Protein AF-A0A2G9MGC0-F1 (afdb_monomer)

pLDDT: mean 84.93, std 15.87, range [36.16, 98.69]

Nearest PDB structures (foldseek):
  7sqc-assembly1_O0  TM=3.171E-01  e=1.045E-10  Chlamydomonas reinhardtii
  7sqc-assembly1_2A  TM=3.483E-01  e=1.293E-09  Chlamydomonas reinhardtii
  7sqc-assembly1_T0  TM=2.876E-01  e=2.533E-10  Chlamydomonas reinhardtii
  4lnv-assembly3_C  TM=2.754E-01  e=5.270E-07  Anopheles gambiae
  1p5u-assembly1_A  TM=3.323E-01  e=8.577E-01  Yersinia pestis

Structure (mmCIF, N/CA/C/O backbone):
data_AF-A0A2G9MGC0-F1
#
_entry.id   AF-A0A2G9MGC0-F1
#
loop_
_atom_site.group_PDB
_atom_site.id
_atom_site.type_symbol
_atom_site.label_atom_id
_atom_site.label_alt_id
_atom_site.label_comp_id
_atom_site.label_asym_id
_atom_site.label_entity_id
_atom_site.label_seq_id
_atom_site.pdbx_PDB_ins_code
_atom_site.Cartn_x
_atom_site.Cartn_y
_atom_site.Cartn_z
_atom_site.occupancy
_atom_site.B_iso_or_equiv
_atom_site.auth_seq_id
_atom_site.auth_comp_id
_atom_site.auth_asym_id
_atom_site.auth_atom_id
_atom_site.pdbx_PDB_model_num
ATOM 1 N N . MET A 1 1 ? 81.605 19.747 -37.633 1.00 54.44 1 MET A N 1
ATOM 2 C CA . MET A 1 1 ? 81.248 18.405 -37.106 1.00 54.44 1 MET A CA 1
ATOM 3 C C . MET A 1 1 ? 80.069 18.381 -36.117 1.00 54.44 1 MET A C 1
ATOM 5 O O . MET A 1 1 ? 79.617 17.292 -35.805 1.00 54.44 1 MET A O 1
ATOM 9 N N . LYS A 1 2 ? 79.489 19.516 -35.678 1.00 50.34 2 LYS A N 1
ATOM 10 C CA . LYS A 1 2 ? 78.374 19.529 -34.702 1.00 50.34 2 LYS A CA 1
ATOM 11 C C . LYS A 1 2 ? 76.959 19.303 -35.276 1.00 50.34 2 LYS A C 1
ATOM 13 O O . LYS A 1 2 ? 76.068 18.940 -34.523 1.00 50.34 2 LYS A O 1
ATOM 18 N N . ASN A 1 3 ? 76.762 19.404 -36.595 1.00 52.19 3 ASN A N 1
ATOM 19 C CA . ASN A 1 3 ? 75.415 19.339 -37.196 1.00 52.19 3 ASN A CA 1
ATOM 20 C C . ASN A 1 3 ? 75.042 17.965 -37.784 1.00 52.19 3 ASN A C 1
ATOM 22 O O . ASN A 1 3 ? 73.917 17.786 -38.230 1.00 52.19 3 ASN A O 1
ATOM 26 N N . LYS A 1 4 ? 75.957 16.983 -37.782 1.00 50.12 4 LYS A N 1
ATOM 27 C CA . LYS A 1 4 ? 75.658 15.611 -38.243 1.00 50.12 4 LYS A CA 1
ATOM 28 C C . LYS A 1 4 ? 75.258 14.658 -37.108 1.00 50.12 4 LYS A C 1
ATOM 30 O O . LYS A 1 4 ? 74.630 13.645 -37.377 1.00 50.12 4 LYS A O 1
ATOM 35 N N . LEU A 1 5 ? 75.560 15.004 -35.852 1.00 48.44 5 LEU A N 1
ATOM 36 C CA . LEU A 1 5 ? 75.207 14.186 -34.684 1.00 48.44 5 LEU A CA 1
ATOM 37 C C . LEU A 1 5 ? 73.739 14.387 -34.252 1.00 48.44 5 LEU A C 1
ATOM 39 O O . LEU A 1 5 ? 73.090 13.440 -33.826 1.00 48.44 5 LEU A O 1
ATOM 43 N N . PHE A 1 6 ? 73.184 15.589 -34.455 1.00 50.19 6 PHE A N 1
ATOM 44 C CA . PHE A 1 6 ? 71.774 15.889 -34.162 1.00 50.19 6 PHE A CA 1
ATOM 45 C C . PHE A 1 6 ? 70.787 15.270 -35.165 1.00 50.19 6 PHE A C 1
ATOM 47 O O . PHE A 1 6 ? 69.673 14.925 -34.788 1.00 50.19 6 PHE A O 1
ATOM 54 N N . ALA A 1 7 ? 71.201 15.061 -36.418 1.00 52.09 7 ALA A N 1
ATOM 55 C CA . ALA A 1 7 ? 70.358 14.410 -37.423 1.00 52.09 7 ALA A CA 1
ATOM 56 C C . ALA A 1 7 ? 70.232 12.889 -37.201 1.00 52.09 7 ALA A C 1
ATOM 58 O O . ALA A 1 7 ? 69.213 12.301 -37.545 1.00 52.09 7 ALA A O 1
ATOM 59 N N . ILE A 1 8 ? 71.242 12.255 -36.591 1.00 52.88 8 ILE A N 1
ATOM 60 C CA . ILE A 1 8 ? 71.244 10.807 -36.328 1.00 52.88 8 ILE A CA 1
ATOM 61 C C . ILE A 1 8 ? 70.489 10.474 -35.030 1.00 52.88 8 ILE A C 1
ATOM 63 O O . ILE A 1 8 ? 69.848 9.433 -34.971 1.00 52.88 8 ILE A O 1
ATOM 67 N N . LEU A 1 9 ? 70.475 11.375 -34.034 1.00 48.66 9 LEU A N 1
ATOM 68 C CA . LEU A 1 9 ? 69.675 11.208 -32.808 1.00 48.66 9 LEU A CA 1
ATOM 69 C C . LEU A 1 9 ? 68.172 11.482 -33.018 1.00 48.66 9 LEU A C 1
ATOM 71 O O . LEU A 1 9 ? 67.338 10.899 -32.333 1.00 48.66 9 LEU A O 1
ATOM 75 N N . GLY A 1 10 ? 67.819 12.352 -33.972 1.00 48.16 10 GLY A N 1
ATOM 76 C CA . GLY A 1 10 ? 66.421 12.620 -34.332 1.00 48.16 10 GLY A CA 1
ATOM 77 C C . GLY A 1 10 ? 65.769 11.491 -35.137 1.00 48.16 10 GLY A C 1
ATOM 78 O O . GLY A 1 10 ? 64.568 11.271 -35.018 1.00 48.16 10 GLY A O 1
ATOM 79 N N . LEU A 1 11 ? 66.552 10.734 -35.915 1.00 45.50 11 LEU A N 1
ATOM 80 C CA . LEU A 1 11 ? 66.036 9.632 -36.734 1.00 45.50 11 LEU A CA 1
ATOM 81 C C . LEU A 1 11 ? 65.808 8.344 -35.919 1.00 45.50 11 LEU A C 1
ATOM 83 O O . LEU A 1 11 ? 64.891 7.586 -36.220 1.00 45.50 11 LEU A O 1
ATOM 87 N N . THR A 1 12 ? 66.575 8.115 -34.847 1.00 47.97 12 THR A N 1
ATOM 88 C CA . THR A 1 12 ? 66.357 6.985 -33.924 1.00 47.97 12 THR A CA 1
ATOM 89 C C . THR A 1 12 ? 65.190 7.201 -32.961 1.00 47.97 12 THR A C 1
ATOM 91 O O . THR A 1 12 ? 64.583 6.221 -32.542 1.00 47.97 12 THR A O 1
ATOM 94 N N . PHE A 1 13 ? 64.813 8.448 -32.658 1.00 44.12 13 PHE A N 1
ATOM 95 C CA . PHE A 1 13 ? 63.647 8.734 -31.807 1.00 44.12 13 PHE A CA 1
ATOM 96 C C . PHE A 1 13 ? 62.308 8.632 -32.561 1.00 44.12 13 PHE A C 1
ATOM 98 O O . PHE A 1 13 ? 61.287 8.326 -31.956 1.00 44.12 13 PHE A O 1
ATOM 105 N N . VAL A 1 14 ? 62.313 8.813 -33.887 1.00 45.47 14 VAL A N 1
ATOM 106 C CA . VAL A 1 14 ? 61.124 8.633 -34.746 1.00 45.47 14 VAL A CA 1
ATOM 107 C C . VAL A 1 14 ? 60.911 7.162 -35.138 1.00 45.47 14 VAL A C 1
ATOM 109 O O . VAL A 1 14 ? 59.789 6.761 -35.428 1.00 45.47 14 VAL A O 1
ATOM 112 N N . LEU A 1 15 ? 61.952 6.318 -35.085 1.00 40.62 15 LEU A N 1
ATOM 113 C CA . LEU A 1 15 ? 61.814 4.872 -35.319 1.00 40.62 15 LEU A CA 1
ATOM 114 C C . LEU A 1 15 ? 61.327 4.087 -34.084 1.00 40.62 15 LEU A C 1
ATOM 116 O O . LEU A 1 15 ? 60.882 2.952 -34.232 1.00 40.62 15 LEU A O 1
ATOM 120 N N . LEU A 1 16 ? 61.393 4.674 -32.881 1.00 42.56 16 LEU A N 1
ATOM 121 C CA . LEU A 1 16 ? 60.965 4.038 -31.624 1.00 42.56 16 LEU A CA 1
ATOM 122 C C . LEU A 1 16 ? 59.552 4.444 -31.163 1.00 42.56 16 LEU A C 1
ATOM 124 O O . LEU A 1 16 ? 59.083 3.951 -30.142 1.00 42.56 16 LEU A O 1
ATOM 128 N N . SER A 1 17 ? 58.863 5.312 -31.910 1.00 41.78 17 SER A N 1
ATOM 129 C CA . SER A 1 17 ? 57.464 5.694 -31.663 1.00 41.78 17 SER A CA 1
ATOM 130 C C . SER A 1 17 ? 56.450 4.886 -32.480 1.00 41.78 17 SER A C 1
ATOM 132 O O . SER A 1 17 ? 55.261 5.194 -32.461 1.00 41.78 17 SER A O 1
ATOM 134 N N . LEU A 1 18 ? 56.884 3.797 -33.125 1.00 38.00 18 LEU A N 1
ATOM 135 C CA . LEU A 1 18 ? 56.009 2.680 -33.494 1.00 38.00 18 LEU A CA 1
ATOM 136 C C . LEU A 1 18 ? 55.692 1.867 -32.231 1.00 38.00 18 LEU A C 1
ATOM 138 O O . LEU A 1 18 ? 56.038 0.693 -32.117 1.00 38.00 18 LEU A O 1
ATOM 142 N N . VAL A 1 19 ? 55.059 2.508 -31.247 1.00 44.31 19 VAL A N 1
ATOM 143 C CA . VAL A 1 19 ? 54.344 1.774 -30.207 1.00 44.31 19 VAL A CA 1
ATOM 144 C C . VAL A 1 19 ? 53.195 1.112 -30.945 1.00 44.31 19 VAL A C 1
ATOM 146 O O . VAL A 1 19 ? 52.251 1.774 -31.368 1.00 44.31 19 VAL A O 1
ATOM 149 N N . SER A 1 20 ? 53.344 -0.183 -31.200 1.00 36.16 20 SER A N 1
ATOM 150 C CA . SER A 1 20 ? 52.295 -1.053 -31.704 1.00 36.16 20 SER A CA 1
ATOM 151 C C . SER A 1 20 ? 51.012 -0.758 -30.934 1.00 36.16 20 SER A C 1
ATOM 153 O O . SER A 1 20 ? 50.913 -1.082 -29.750 1.00 36.16 20 SER A O 1
ATOM 155 N N . MET A 1 21 ? 50.056 -0.106 -31.601 1.00 37.97 21 MET A N 1
ATOM 156 C CA . MET A 1 21 ? 48.670 -0.064 -31.163 1.00 37.97 21 MET A CA 1
ATOM 157 C C . MET A 1 21 ? 48.200 -1.514 -31.140 1.00 37.97 21 MET A C 1
ATOM 159 O O . MET A 1 21 ? 47.824 -2.077 -32.166 1.00 37.97 21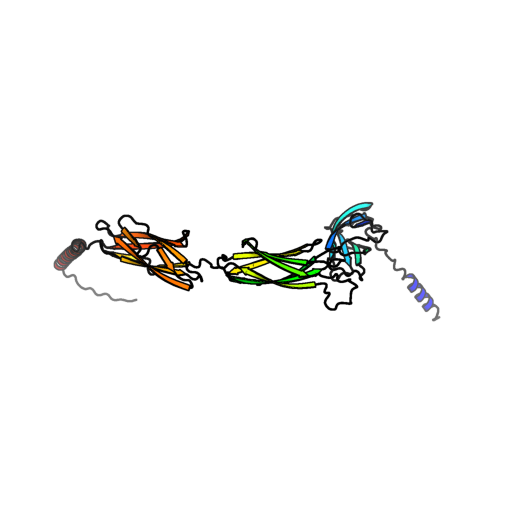 MET A O 1
ATOM 163 N N . VAL A 1 22 ? 48.302 -2.154 -29.979 1.00 38.09 22 VAL A N 1
ATOM 164 C CA . VAL A 1 22 ? 47.599 -3.404 -29.730 1.00 38.09 22 VAL A CA 1
ATOM 165 C C . VAL A 1 22 ? 46.129 -3.018 -29.760 1.00 38.09 22 VAL A C 1
ATOM 167 O O . VAL A 1 22 ? 45.626 -2.397 -28.829 1.00 38.09 22 VAL A O 1
ATOM 170 N N . SER A 1 23 ? 45.468 -3.294 -30.883 1.00 50.97 23 SER A N 1
ATOM 171 C CA . SER A 1 23 ? 44.012 -3.258 -30.940 1.00 50.97 23 SER A CA 1
ATOM 172 C C . SER A 1 23 ? 43.547 -4.317 -29.950 1.00 50.97 23 SER A C 1
ATOM 174 O O . SER A 1 23 ? 43.839 -5.500 -30.138 1.00 50.97 23 SER A O 1
ATOM 176 N N . ALA A 1 24 ? 42.945 -3.897 -28.839 1.00 55.88 24 ALA A N 1
ATOM 177 C CA . ALA A 1 24 ? 42.329 -4.839 -27.924 1.00 55.88 24 ALA A CA 1
ATOM 178 C C . ALA A 1 24 ? 41.230 -5.567 -28.708 1.00 55.88 24 ALA A C 1
ATOM 180 O O . ALA A 1 24 ? 40.354 -4.923 -29.278 1.00 55.88 24 ALA A O 1
ATOM 181 N N . SER A 1 25 ? 41.333 -6.893 -28.805 1.00 64.69 25 SER A N 1
ATOM 182 C CA . SER A 1 25 ? 40.273 -7.710 -29.397 1.00 64.69 25 SER A CA 1
ATOM 183 C C . SER A 1 25 ? 39.015 -7.553 -28.549 1.00 64.69 25 SER A C 1
ATOM 185 O O . SER A 1 25 ? 39.078 -7.751 -27.334 1.00 64.69 25 SER A O 1
ATOM 187 N N . GLU A 1 26 ? 37.902 -7.182 -29.175 1.00 80.25 26 GLU A N 1
ATOM 188 C CA . GLU A 1 26 ? 36.588 -7.131 -28.533 1.00 80.25 26 GLU A CA 1
ATOM 189 C C . GLU A 1 26 ? 36.035 -8.552 -28.345 1.00 80.25 26 GLU A C 1
ATOM 191 O O . GLU A 1 26 ? 36.388 -9.463 -29.096 1.00 80.2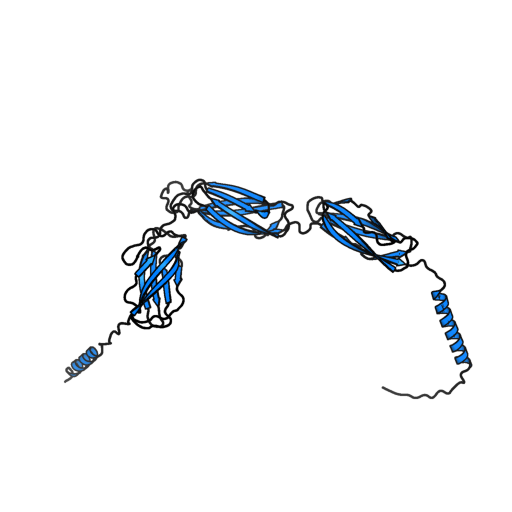5 26 GLU A O 1
ATOM 196 N N . LEU A 1 27 ? 35.151 -8.740 -27.355 1.00 87.94 27 LEU A N 1
ATOM 197 C CA . LEU A 1 27 ? 34.505 -10.033 -27.049 1.00 87.94 27 LEU A CA 1
ATOM 198 C C . LEU A 1 27 ? 33.583 -10.535 -28.174 1.00 87.94 27 LEU A C 1
ATOM 200 O O . LEU A 1 27 ? 33.263 -11.721 -28.256 1.00 87.94 27 LEU A O 1
ATOM 204 N N . THR A 1 28 ? 33.096 -9.608 -28.993 1.00 89.62 28 THR A N 1
ATOM 205 C CA . THR A 1 28 ? 32.230 -9.832 -30.149 1.00 89.62 28 THR A CA 1
ATOM 206 C C . THR A 1 28 ? 32.381 -8.647 -31.099 1.00 89.62 28 THR A C 1
ATOM 208 O O . THR A 1 28 ? 32.663 -7.545 -30.643 1.00 89.62 28 THR A O 1
ATOM 211 N N . ASN A 1 29 ? 32.159 -8.863 -32.397 1.00 85.88 29 ASN A N 1
ATOM 212 C CA . ASN A 1 29 ? 32.166 -7.799 -33.413 1.00 85.88 29 ASN A CA 1
ATOM 213 C C . ASN A 1 29 ? 30.753 -7.351 -33.822 1.00 85.88 29 ASN A C 1
ATOM 215 O O . ASN A 1 29 ? 30.593 -6.380 -34.558 1.00 85.88 29 ASN A O 1
ATOM 219 N N . SER A 1 30 ? 29.723 -8.097 -33.417 1.00 86.25 30 SER A N 1
ATOM 220 C CA . SER A 1 30 ? 28.334 -7.813 -33.769 1.00 86.25 30 SER A CA 1
ATOM 221 C C . SER A 1 30 ? 27.391 -8.299 -32.680 1.00 86.25 30 SER A C 1
ATOM 223 O O . SER A 1 30 ? 27.582 -9.378 -32.106 1.00 86.25 30 SER A O 1
ATOM 225 N N . VAL A 1 31 ? 26.346 -7.521 -32.428 1.00 92.56 31 VAL A N 1
ATOM 226 C CA . VAL A 1 31 ? 25.271 -7.888 -31.515 1.00 92.56 31 VAL A CA 1
ATOM 227 C C . VAL A 1 31 ? 23.937 -7.576 -32.167 1.00 92.56 31 VAL A C 1
ATOM 229 O O . VAL A 1 31 ? 23.730 -6.456 -32.625 1.00 92.56 31 VAL A O 1
ATOM 232 N N . ASP A 1 32 ? 23.031 -8.547 -32.133 1.00 92.62 32 ASP A N 1
ATOM 233 C CA . ASP A 1 32 ? 21.624 -8.335 -32.435 1.00 92.62 32 ASP A CA 1
ATOM 234 C C . ASP A 1 32 ? 20.885 -8.081 -31.121 1.00 92.62 32 ASP A C 1
ATOM 236 O O . ASP A 1 32 ? 20.942 -8.880 -30.175 1.00 92.62 32 ASP A O 1
ATOM 240 N N . LEU A 1 33 ? 20.197 -6.947 -31.046 1.00 92.94 33 LEU A N 1
ATOM 241 C CA . LEU A 1 33 ? 19.463 -6.524 -29.865 1.00 92.94 33 LEU A CA 1
ATOM 242 C C . LEU A 1 33 ? 17.997 -6.321 -30.222 1.00 92.94 33 LEU A C 1
ATOM 244 O O . LEU A 1 33 ? 17.660 -5.500 -31.072 1.00 92.94 33 LEU A O 1
ATOM 248 N N . THR A 1 34 ? 17.122 -7.044 -29.527 1.00 93.12 34 THR A N 1
ATOM 249 C CA . THR A 1 34 ? 15.674 -6.875 -29.667 1.00 93.12 34 THR A CA 1
ATOM 250 C C . THR A 1 34 ? 15.051 -6.434 -28.350 1.00 93.12 34 THR A C 1
ATOM 252 O O . THR A 1 34 ? 15.387 -6.967 -27.290 1.00 93.12 34 THR A O 1
ATOM 255 N N . VAL A 1 35 ? 14.128 -5.476 -28.416 1.00 92.31 35 VAL A N 1
ATOM 256 C CA . VAL A 1 35 ? 13.343 -4.987 -27.272 1.00 92.31 35 VAL A CA 1
ATOM 257 C C . VAL A 1 35 ? 11.876 -5.195 -27.603 1.00 92.31 35 VAL A C 1
ATOM 259 O O . VAL A 1 35 ? 11.418 -4.766 -28.660 1.00 92.31 35 VAL A O 1
ATOM 262 N N . SER A 1 36 ? 11.159 -5.934 -26.757 1.00 89.94 36 SER A N 1
ATOM 263 C CA . SER A 1 36 ? 9.767 -6.336 -27.026 1.00 89.94 36 SER A CA 1
ATOM 264 C C . SER A 1 36 ? 9.583 -7.011 -28.399 1.00 89.94 36 SER A C 1
ATOM 266 O O . SER A 1 36 ? 8.541 -6.900 -29.033 1.00 89.94 36 SER A O 1
ATOM 268 N N . GLY A 1 37 ? 10.615 -7.724 -28.873 1.00 86.50 37 GLY A N 1
ATOM 269 C CA . GLY A 1 37 ? 10.611 -8.424 -30.163 1.00 86.50 37 GLY A CA 1
ATOM 270 C C . GLY A 1 37 ? 10.928 -7.558 -31.389 1.00 86.50 37 GLY A C 1
ATOM 271 O O . GLY A 1 37 ? 10.992 -8.099 -32.490 1.00 86.50 37 GLY A O 1
ATOM 272 N N . VAL A 1 38 ? 11.167 -6.254 -31.219 1.00 87.56 38 VAL A N 1
ATOM 273 C CA . VAL A 1 38 ? 11.588 -5.341 -32.295 1.00 87.56 38 VAL A CA 1
ATOM 274 C C . VAL A 1 38 ? 13.109 -5.248 -32.322 1.00 87.56 38 VAL A C 1
ATOM 276 O O . VAL A 1 38 ? 13.718 -5.022 -31.280 1.00 87.56 38 VAL A O 1
ATOM 279 N N . ASP A 1 39 ? 13.718 -5.417 -33.495 1.00 86.81 39 ASP A N 1
ATOM 280 C CA . ASP A 1 39 ? 15.163 -5.260 -33.696 1.00 86.81 39 ASP A CA 1
ATOM 281 C C . ASP A 1 39 ? 15.563 -3.781 -33.719 1.00 86.81 39 ASP A C 1
ATOM 283 O O . ASP A 1 39 ? 15.090 -2.994 -34.545 1.00 86.81 39 ASP A O 1
ATOM 287 N N . ILE A 1 40 ? 16.438 -3.412 -32.787 1.00 85.50 40 ILE A N 1
ATOM 288 C CA . ILE A 1 40 ? 16.811 -2.023 -32.513 1.00 85.50 40 ILE A CA 1
ATOM 289 C C . ILE A 1 40 ? 18.178 -1.663 -33.104 1.00 85.50 40 ILE A C 1
ATOM 291 O O . ILE A 1 40 ? 18.633 -0.528 -32.976 1.00 85.50 40 ILE A O 1
ATOM 295 N N . THR A 1 41 ? 18.841 -2.614 -33.767 1.00 78.62 41 THR A N 1
ATOM 296 C CA . THR A 1 41 ? 20.179 -2.419 -34.343 1.00 78.62 41 THR A CA 1
ATOM 297 C C . THR A 1 41 ? 20.190 -1.465 -35.529 1.00 78.62 41 THR A C 1
ATOM 299 O O . THR A 1 41 ? 21.148 -0.717 -35.717 1.00 78.62 41 THR A O 1
ATOM 302 N N . THR A 1 42 ? 19.108 -1.448 -36.306 1.00 69.94 42 THR A N 1
ATOM 303 C CA . THR A 1 42 ? 18.983 -0.631 -37.520 1.00 69.94 42 THR A CA 1
ATOM 304 C C . THR A 1 42 ? 17.845 0.382 -37.456 1.00 69.94 42 THR A C 1
ATOM 306 O O . THR A 1 42 ? 17.649 1.138 -38.408 1.00 69.94 42 THR A O 1
ATOM 309 N N . THR A 1 43 ? 17.056 0.388 -36.378 1.00 67.62 43 THR A N 1
ATOM 310 C CA . THR A 1 43 ? 15.855 1.222 -36.266 1.00 67.62 43 THR A CA 1
ATOM 311 C C . THR A 1 43 ? 15.730 1.861 -34.889 1.00 67.62 43 THR A C 1
ATOM 313 O O . THR A 1 43 ? 16.091 1.274 -33.873 1.00 67.62 43 THR A O 1
ATOM 316 N N . THR A 1 44 ? 15.193 3.081 -34.843 1.00 70.50 44 THR A N 1
ATOM 317 C CA . THR A 1 44 ? 14.743 3.676 -33.583 1.00 70.50 44 THR A CA 1
ATOM 318 C C . THR A 1 44 ? 13.438 3.008 -33.175 1.00 70.50 44 THR A C 1
ATOM 320 O O . THR A 1 44 ? 12.424 3.174 -33.857 1.00 70.50 44 THR A O 1
ATOM 323 N N . VAL A 1 45 ? 13.437 2.293 -32.050 1.00 66.12 45 VAL A N 1
ATOM 324 C CA . VAL A 1 45 ? 12.187 1.772 -31.488 1.00 66.12 45 VAL A CA 1
ATOM 325 C C . VAL A 1 45 ? 11.330 2.933 -31.020 1.00 66.12 45 VAL A C 1
ATOM 327 O O . VAL A 1 45 ? 11.784 3.798 -30.272 1.00 66.12 45 VAL A O 1
ATOM 330 N N . SER A 1 46 ? 10.086 2.928 -31.484 1.00 64.56 46 SER A N 1
ATOM 331 C CA . SER A 1 46 ? 9.015 3.807 -31.030 1.00 64.56 46 SER A CA 1
ATOM 332 C C . SER A 1 46 ? 7.896 2.925 -30.483 1.00 64.56 46 SER A C 1
ATOM 334 O O . SER A 1 46 ? 7.598 1.895 -31.083 1.00 64.56 46 SER A O 1
ATOM 336 N N . GLY A 1 47 ? 7.291 3.318 -29.361 1.00 72.75 47 GLY A N 1
ATOM 337 C CA . GLY A 1 47 ? 6.126 2.627 -28.797 1.00 72.75 47 GLY A CA 1
ATOM 338 C C . GLY A 1 47 ? 6.368 1.835 -27.511 1.00 72.75 47 GLY A C 1
ATOM 339 O O . GLY A 1 47 ? 5.508 1.050 -27.138 1.00 72.75 47 GLY A O 1
ATOM 340 N N . LEU A 1 48 ? 7.506 2.022 -26.834 1.00 87.94 48 LEU A N 1
ATOM 341 C CA . LEU A 1 48 ? 7.692 1.491 -25.480 1.00 87.94 48 LEU A CA 1
ATOM 342 C C . LEU A 1 48 ? 7.055 2.436 -24.465 1.00 87.94 48 LEU A C 1
ATOM 344 O O . LEU A 1 48 ? 7.300 3.646 -24.513 1.00 87.94 48 LEU A O 1
ATOM 348 N N . GLU A 1 49 ? 6.261 1.884 -23.555 1.00 90.94 49 GLU A N 1
ATOM 349 C CA . GLU A 1 49 ? 5.529 2.669 -22.570 1.00 90.94 49 GLU A CA 1
ATOM 350 C C . GLU A 1 49 ? 6.328 2.850 -21.271 1.00 90.94 49 GLU A C 1
ATOM 352 O O . GLU A 1 49 ? 7.009 1.946 -20.784 1.00 90.94 49 GLU A O 1
ATOM 357 N N . ALA A 1 50 ? 6.249 4.050 -20.697 1.00 90.31 50 ALA A N 1
ATOM 358 C CA . ALA A 1 50 ? 6.798 4.359 -19.384 1.00 90.31 50 ALA A CA 1
ATOM 359 C C . ALA A 1 50 ? 6.211 3.422 -18.316 1.00 90.31 50 ALA A C 1
ATOM 361 O O . ALA A 1 50 ? 5.014 3.142 -18.320 1.00 90.31 50 ALA A O 1
ATOM 362 N N . GLY A 1 51 ? 7.045 2.957 -17.386 1.00 89.50 51 GLY A N 1
ATOM 363 C CA . GLY A 1 51 ? 6.640 2.045 -16.310 1.00 89.50 51 GLY A CA 1
ATOM 364 C C . GLY A 1 51 ? 6.503 0.572 -16.719 1.00 89.50 51 GLY A C 1
ATOM 365 O O . GLY A 1 51 ? 6.380 -0.289 -15.848 1.00 89.50 51 GLY A O 1
ATOM 366 N N . GLU A 1 52 ? 6.556 0.246 -18.014 1.00 91.25 52 GLU A N 1
ATOM 367 C CA . GLU A 1 52 ? 6.453 -1.134 -18.489 1.00 91.25 52 GLU A CA 1
ATOM 368 C C . GLU A 1 52 ? 7.734 -1.935 -18.192 1.00 91.25 52 GLU A C 1
ATOM 370 O O . GLU A 1 52 ? 8.855 -1.424 -18.255 1.00 91.25 52 GLU A O 1
ATOM 375 N N . THR A 1 53 ? 7.587 -3.232 -17.902 1.00 94.81 53 THR A N 1
ATOM 376 C CA . THR A 1 53 ? 8.720 -4.170 -17.895 1.00 94.81 53 THR A CA 1
ATOM 377 C C . THR A 1 53 ? 8.846 -4.858 -19.243 1.00 94.81 53 THR A C 1
ATOM 379 O O . THR A 1 53 ? 8.053 -5.734 -19.581 1.00 94.81 53 THR A O 1
ATOM 382 N N . VAL A 1 54 ? 9.887 -4.492 -19.988 1.00 94.12 54 VAL A N 1
ATOM 383 C CA . VAL A 1 54 ? 10.100 -4.942 -21.363 1.00 94.12 54 VAL A CA 1
ATOM 384 C C . VAL A 1 54 ? 11.156 -6.051 -21.437 1.00 94.12 54 VAL A C 1
ATOM 386 O O . VAL A 1 54 ? 12.194 -5.981 -20.764 1.00 94.12 54 VAL A O 1
ATOM 389 N N . PRO A 1 55 ? 10.936 -7.095 -22.256 1.00 95.94 55 PRO A N 1
ATOM 390 C CA . PRO A 1 55 ? 11.946 -8.109 -22.502 1.00 95.94 55 PRO A CA 1
ATOM 391 C C . PRO A 1 55 ? 13.014 -7.574 -23.462 1.00 95.94 55 PRO A C 1
ATOM 393 O O . PRO A 1 55 ? 12.711 -7.126 -24.569 1.00 95.94 55 PRO A O 1
ATOM 396 N N . VAL A 1 56 ? 14.277 -7.689 -23.062 1.00 96.12 56 VAL A N 1
ATOM 397 C CA . VAL A 1 56 ? 15.451 -7.333 -23.861 1.00 96.12 56 VAL A CA 1
ATOM 398 C C . VAL A 1 56 ? 16.214 -8.606 -24.199 1.00 96.12 56 VAL A C 1
ATOM 400 O O . VAL A 1 56 ? 16.741 -9.275 -23.311 1.00 96.12 56 VAL A O 1
ATOM 403 N N . ARG A 1 57 ? 16.286 -8.967 -25.480 1.00 97.00 57 ARG A N 1
ATOM 404 C CA . ARG A 1 57 ? 17.054 -10.128 -25.938 1.00 97.00 57 ARG A CA 1
ATOM 405 C C . ARG A 1 57 ? 18.311 -9.678 -26.663 1.00 97.00 57 ARG A C 1
ATOM 407 O O . ARG A 1 57 ? 18.230 -9.010 -27.688 1.00 97.00 57 ARG A O 1
ATOM 414 N N . VAL A 1 58 ? 19.445 -10.131 -26.144 1.00 97.00 58 VAL A N 1
ATOM 415 C CA . VAL A 1 58 ? 20.791 -9.899 -26.672 1.00 97.00 58 VAL A CA 1
ATOM 416 C C . VAL A 1 58 ? 21.279 -11.182 -27.338 1.00 97.00 58 VAL A C 1
ATOM 418 O O . VAL A 1 58 ? 21.282 -12.238 -26.695 1.00 97.00 58 VAL A O 1
ATOM 421 N N . VAL A 1 59 ? 21.683 -11.110 -28.605 1.00 97.06 59 VAL A N 1
ATOM 422 C CA . VAL A 1 59 ? 22.280 -12.224 -29.352 1.00 97.06 59 VAL A CA 1
ATOM 423 C C . VAL A 1 59 ? 23.639 -11.802 -29.894 1.00 97.06 59 VAL A C 1
ATOM 425 O O . VAL A 1 59 ? 23.743 -10.796 -30.580 1.00 97.06 59 VAL A O 1
ATOM 428 N N . PHE A 1 60 ? 24.694 -12.551 -29.584 1.00 96.50 60 PHE A N 1
ATOM 429 C CA . PHE A 1 60 ? 26.052 -12.225 -30.028 1.00 96.50 60 PHE A CA 1
ATOM 430 C C . PHE A 1 60 ? 26.874 -13.488 -30.282 1.00 96.50 60 PHE A C 1
ATOM 432 O O . PHE A 1 60 ? 26.585 -14.541 -29.710 1.00 96.50 60 PHE A O 1
ATOM 439 N N . THR A 1 61 ? 27.901 -13.385 -31.128 1.00 96.31 61 THR A N 1
ATOM 440 C CA . THR A 1 61 ? 28.829 -14.489 -31.421 1.00 96.31 61 THR A CA 1
ATOM 441 C C . THR A 1 61 ? 30.205 -14.155 -30.869 1.00 96.31 61 THR A C 1
ATOM 443 O O . THR A 1 61 ? 30.781 -13.130 -31.224 1.00 96.31 61 THR A O 1
ATOM 446 N N . ALA A 1 62 ? 30.723 -15.013 -29.995 1.00 95.69 62 ALA A N 1
ATOM 447 C CA . ALA A 1 62 ? 32.017 -14.800 -29.361 1.00 95.69 62 ALA A CA 1
ATOM 448 C C . ALA A 1 62 ? 33.166 -14.938 -30.372 1.00 95.69 62 ALA A C 1
ATOM 450 O O . ALA A 1 62 ? 33.166 -15.844 -31.207 1.00 95.69 62 ALA A O 1
ATOM 451 N N . THR A 1 63 ? 34.155 -14.054 -30.283 1.00 94.75 63 THR A N 1
ATOM 452 C CA . THR A 1 63 ? 35.363 -14.044 -31.135 1.00 94.75 63 THR A CA 1
ATOM 453 C C . THR A 1 63 ? 36.549 -14.779 -30.505 1.00 94.75 63 THR A C 1
ATOM 455 O O . THR A 1 63 ? 37.568 -14.989 -31.166 1.00 94.75 63 THR A O 1
ATOM 458 N N . GLU A 1 64 ? 36.429 -15.167 -29.234 1.00 92.88 64 GLU A N 1
ATOM 459 C CA . GLU A 1 64 ? 37.441 -15.884 -28.460 1.00 92.88 64 GLU A CA 1
ATOM 460 C C . GLU A 1 64 ? 36.822 -16.574 -27.227 1.00 92.88 64 GLU A C 1
ATOM 462 O O . GLU A 1 64 ? 35.656 -16.343 -26.897 1.00 92.88 64 GLU A O 1
ATOM 467 N N . ASP A 1 65 ? 37.607 -17.420 -26.554 1.00 94.62 65 ASP A N 1
ATOM 468 C CA . ASP A 1 65 ? 37.216 -18.057 -25.292 1.00 94.62 65 ASP A CA 1
ATOM 469 C C . ASP A 1 65 ? 37.447 -17.083 -24.128 1.00 94.62 65 ASP A C 1
ATOM 471 O O . ASP A 1 65 ? 38.575 -16.627 -23.922 1.00 94.62 65 ASP A O 1
ATOM 475 N N . VAL A 1 66 ? 36.404 -16.776 -23.351 1.00 95.12 66 VAL A N 1
ATOM 476 C CA . VAL A 1 66 ? 36.500 -15.882 -22.184 1.00 95.12 66 VAL A CA 1
ATOM 477 C C . VAL A 1 66 ? 35.661 -16.413 -21.035 1.00 95.12 66 VAL A C 1
ATOM 479 O O . VAL A 1 66 ? 34.476 -16.707 -21.188 1.00 95.12 66 VAL A O 1
ATOM 482 N N . GLU A 1 67 ? 36.281 -16.492 -19.865 1.00 95.38 67 GLU A N 1
ATOM 483 C CA . GLU A 1 67 ? 35.608 -16.845 -18.621 1.00 95.38 67 GLU A CA 1
ATOM 484 C C . GLU A 1 67 ? 34.981 -15.614 -17.959 1.00 95.38 67 GLU A C 1
ATOM 486 O O . GLU A 1 67 ? 35.456 -14.484 -18.112 1.00 95.38 67 GLU A O 1
ATOM 491 N N . ASP A 1 68 ? 33.949 -15.849 -17.153 1.00 96.00 68 ASP A N 1
ATOM 492 C CA . ASP A 1 68 ? 33.377 -14.837 -16.261 1.00 96.00 68 ASP A CA 1
ATOM 493 C C . ASP A 1 68 ? 32.785 -13.599 -16.982 1.00 96.00 68 ASP A C 1
ATOM 495 O O . ASP A 1 68 ? 32.963 -12.445 -16.573 1.00 96.00 68 ASP A O 1
ATOM 499 N N . VAL A 1 69 ? 32.045 -13.842 -18.068 1.00 97.06 69 VAL A N 1
ATOM 500 C CA . VAL A 1 69 ? 31.362 -12.816 -18.869 1.00 97.06 69 VAL A CA 1
ATOM 501 C C . VAL A 1 69 ? 29.982 -12.483 -18.304 1.00 97.06 69 VAL A C 1
ATOM 503 O O . VAL A 1 69 ? 29.232 -13.353 -17.859 1.00 97.06 69 VAL A O 1
ATOM 506 N N . ARG A 1 70 ? 29.604 -11.204 -18.361 1.00 97.81 70 ARG A N 1
ATOM 507 C CA . ARG A 1 70 ? 28.283 -10.685 -17.991 1.00 97.81 70 ARG A CA 1
ATOM 508 C C . ARG A 1 70 ? 27.728 -9.795 -19.097 1.00 97.81 70 ARG A C 1
ATOM 510 O O . ARG A 1 70 ? 28.447 -8.991 -19.680 1.00 97.81 70 ARG A O 1
ATOM 517 N N . VAL A 1 71 ? 26.422 -9.890 -19.333 1.00 97.88 71 VAL A N 1
ATOM 518 C CA . VAL A 1 71 ? 25.688 -8.946 -20.184 1.00 97.88 71 VAL A CA 1
ATOM 519 C C . VAL A 1 71 ? 24.917 -7.986 -19.283 1.00 97.88 71 VAL A C 1
ATOM 521 O O . VAL A 1 71 ? 24.097 -8.436 -18.483 1.00 97.88 71 VAL A O 1
ATOM 524 N N . LYS A 1 72 ? 25.181 -6.682 -19.395 1.00 97.88 72 LYS A N 1
ATOM 525 C CA . LYS A 1 72 ? 24.478 -5.591 -18.704 1.00 97.88 72 LYS A CA 1
ATOM 526 C C . LYS A 1 72 ? 23.749 -4.734 -19.734 1.00 97.88 72 LYS A C 1
ATOM 528 O O . LYS A 1 72 ? 24.317 -4.378 -20.763 1.00 97.88 72 LYS A O 1
ATOM 533 N N . VAL A 1 73 ? 22.508 -4.374 -19.432 1.00 96.69 73 VAL A N 1
ATOM 534 C CA . VAL A 1 73 ? 21.728 -3.399 -20.197 1.00 96.69 73 VAL A CA 1
ATOM 535 C C . VAL A 1 73 ? 21.227 -2.328 -19.239 1.00 96.69 73 VAL A C 1
ATOM 537 O O . VAL A 1 73 ? 20.756 -2.667 -18.154 1.00 96.69 73 VAL A O 1
ATOM 540 N N . TRP A 1 74 ? 21.328 -1.054 -19.611 1.00 95.75 74 TRP A N 1
ATOM 541 C CA . TRP A 1 74 ? 20.802 0.041 -18.798 1.00 95.75 74 TRP A CA 1
ATOM 542 C C . TRP A 1 74 ? 20.279 1.206 -19.628 1.00 95.75 74 TRP A C 1
ATOM 544 O O . TRP A 1 74 ? 20.763 1.482 -20.726 1.00 95.75 74 TRP A O 1
ATOM 554 N N . LEU A 1 75 ? 19.286 1.901 -19.086 1.00 94.00 75 LEU A N 1
ATOM 555 C CA . LEU A 1 75 ? 18.751 3.128 -19.648 1.00 94.00 75 LEU A CA 1
ATOM 556 C C . LEU A 1 75 ? 19.554 4.322 -19.117 1.00 94.00 75 LEU A C 1
ATOM 558 O O . LEU A 1 75 ? 19.705 4.489 -17.909 1.00 94.00 75 LEU A O 1
ATOM 562 N N . ALA A 1 76 ? 20.051 5.158 -20.022 1.00 90.94 76 ALA A N 1
ATOM 563 C CA . ALA A 1 76 ? 20.646 6.454 -19.721 1.00 90.94 76 ALA A CA 1
ATOM 564 C C . ALA A 1 76 ? 19.725 7.588 -20.188 1.00 90.94 76 ALA A C 1
ATOM 566 O O . ALA A 1 76 ? 18.929 7.413 -21.114 1.00 90.94 76 ALA A O 1
ATOM 567 N N . GLY A 1 77 ? 19.873 8.759 -19.568 1.00 86.19 77 GLY A N 1
ATOM 568 C CA . GLY A 1 77 ? 19.032 9.935 -19.822 1.00 86.19 77 GLY A CA 1
ATOM 569 C C . GLY A 1 77 ? 17.904 10.120 -18.806 1.00 86.19 77 GLY A C 1
ATOM 570 O O . GLY A 1 77 ? 17.228 11.134 -18.850 1.00 86.19 77 GLY A O 1
ATOM 571 N N . TYR A 1 78 ? 17.729 9.184 -17.871 1.00 88.88 78 TYR A N 1
ATOM 572 C CA . TYR A 1 78 ? 16.845 9.339 -16.715 1.00 88.88 78 TYR A CA 1
ATOM 573 C C . TYR A 1 78 ? 17.654 9.709 -15.459 1.00 88.88 78 TYR A C 1
ATOM 575 O O . TYR A 1 78 ? 18.874 9.531 -15.431 1.00 88.88 78 TYR A O 1
ATOM 583 N N . ARG A 1 79 ? 16.975 10.243 -14.433 1.00 87.81 79 ARG A N 1
ATOM 584 C CA . ARG A 1 79 ? 17.594 10.723 -13.182 1.00 87.81 79 ARG A CA 1
ATOM 585 C C . ARG A 1 79 ? 18.442 9.654 -12.490 1.00 87.81 79 ARG A C 1
ATOM 587 O O . ARG A 1 79 ? 19.547 9.960 -12.051 1.00 87.81 79 ARG A O 1
ATOM 594 N N . ASP A 1 80 ? 17.931 8.425 -12.449 1.00 85.88 80 ASP A N 1
ATOM 595 C CA . ASP A 1 80 ? 18.598 7.264 -11.859 1.00 85.88 80 ASP A CA 1
ATOM 596 C C . ASP A 1 80 ? 18.953 6.217 -12.926 1.00 85.88 80 ASP A C 1
ATOM 598 O O . ASP A 1 80 ? 18.244 6.044 -13.919 1.00 85.88 80 ASP A O 1
ATOM 602 N N . GLU A 1 81 ? 20.054 5.483 -12.727 1.00 84.44 81 GLU A N 1
ATOM 603 C CA . GLU A 1 81 ? 20.422 4.390 -13.634 1.00 84.44 81 GLU A CA 1
ATOM 604 C C . GLU A 1 81 ? 19.455 3.212 -13.455 1.00 84.44 81 GLU A C 1
ATOM 606 O O . GLU A 1 81 ? 19.439 2.537 -12.425 1.00 84.44 81 GLU A O 1
ATOM 611 N N . VAL A 1 82 ? 18.683 2.924 -14.499 1.00 92.00 82 VAL A N 1
ATOM 612 C CA . VAL A 1 82 ? 17.802 1.758 -14.570 1.00 92.00 82 VAL A CA 1
ATOM 613 C C . VAL A 1 82 ? 18.533 0.661 -15.331 1.00 92.00 82 VAL A C 1
ATOM 615 O O . VAL A 1 82 ? 18.789 0.815 -16.524 1.00 92.00 82 VAL A O 1
ATOM 618 N N . TYR A 1 83 ? 18.879 -0.446 -14.672 1.00 95.69 83 TYR A N 1
ATOM 619 C CA . TYR A 1 83 ? 19.686 -1.501 -15.286 1.00 95.69 83 TYR A CA 1
ATOM 620 C C . TYR A 1 83 ? 19.217 -2.916 -14.954 1.00 95.69 83 TYR A C 1
ATOM 622 O O . TYR A 1 83 ? 18.557 -3.178 -13.954 1.00 95.69 83 TYR A O 1
ATOM 630 N N . THR A 1 84 ? 19.627 -3.852 -15.802 1.00 97.31 84 THR A N 1
ATOM 631 C CA . THR A 1 84 ? 19.473 -5.291 -15.606 1.00 97.31 84 THR A CA 1
ATOM 632 C C . THR A 1 84 ? 20.715 -6.007 -16.129 1.00 97.31 84 THR A C 1
ATOM 634 O O . THR A 1 84 ? 21.437 -5.489 -16.986 1.00 97.31 84 THR A O 1
ATOM 637 N N . SER A 1 85 ? 21.024 -7.184 -15.588 1.00 97.56 85 SER A N 1
ATOM 638 C CA . SER A 1 85 ? 22.184 -7.956 -16.037 1.00 97.56 85 SER A CA 1
ATOM 639 C C . SER A 1 85 ? 21.992 -9.453 -15.858 1.00 97.56 85 SER A C 1
ATOM 641 O O . SER A 1 85 ? 21.208 -9.899 -15.022 1.00 97.56 85 SER A O 1
ATOM 643 N N . THR A 1 86 ? 22.720 -10.239 -16.644 1.00 97.88 86 THR A N 1
ATOM 644 C CA . THR A 1 86 ? 22.761 -11.693 -16.483 1.00 97.88 86 THR A CA 1
ATOM 645 C C . THR A 1 86 ? 23.621 -12.098 -15.285 1.00 97.88 86 THR A C 1
ATOM 647 O O . THR A 1 86 ? 24.469 -11.341 -14.804 1.00 97.88 86 THR A O 1
ATOM 650 N N . SER A 1 87 ? 23.497 -13.358 -14.863 1.00 97.06 87 SER A N 1
ATOM 651 C CA . SER A 1 87 ? 24.578 -14.007 -14.120 1.00 97.06 87 SER A CA 1
ATOM 652 C C . SER A 1 87 ? 25.857 -14.054 -14.964 1.00 97.06 87 SER A C 1
ATOM 654 O O . SER A 1 87 ? 25.826 -13.849 -16.182 1.00 97.06 87 SER A O 1
ATOM 656 N N . ARG A 1 88 ? 26.982 -14.326 -14.305 1.00 97.00 88 ARG A N 1
ATOM 657 C CA . ARG A 1 88 ? 28.268 -14.565 -14.965 1.00 97.00 88 ARG A CA 1
ATOM 658 C C . ARG A 1 88 ? 28.254 -15.924 -15.676 1.00 97.00 88 ARG A C 1
ATOM 660 O O . ARG A 1 88 ? 27.605 -16.850 -15.184 1.00 97.00 88 ARG A O 1
ATOM 667 N N . PHE A 1 89 ? 28.891 -16.024 -16.839 1.00 97.44 89 PHE A N 1
ATOM 668 C CA . PHE A 1 89 ? 28.993 -17.252 -17.632 1.00 97.44 89 PHE A CA 1
ATOM 669 C C . PHE A 1 89 ? 30.218 -17.225 -18.545 1.00 97.44 89 PHE A C 1
ATOM 671 O O . PHE A 1 89 ? 30.702 -16.156 -18.898 1.00 97.44 89 PHE A O 1
ATOM 678 N N . ASP A 1 90 ? 30.667 -18.398 -18.974 1.00 96.88 90 ASP A N 1
ATOM 679 C CA . ASP A 1 90 ? 31.799 -18.515 -19.890 1.00 96.88 90 ASP A CA 1
ATOM 680 C C . ASP A 1 90 ? 31.315 -18.537 -21.342 1.00 96.88 90 ASP A C 1
ATOM 682 O O . ASP A 1 90 ? 30.242 -19.075 -21.658 1.00 96.88 90 ASP A O 1
ATOM 686 N N . ILE A 1 91 ? 32.114 -17.950 -22.229 1.00 96.19 91 ILE A N 1
ATOM 687 C CA . ILE A 1 91 ? 31.885 -17.955 -23.672 1.00 96.19 91 ILE A CA 1
ATOM 688 C C . ILE A 1 91 ? 33.009 -18.684 -24.398 1.00 96.19 91 ILE A C 1
ATOM 690 O O . ILE A 1 91 ? 34.163 -18.636 -23.984 1.00 96.19 91 ILE A O 1
ATOM 694 N N . LEU A 1 92 ? 32.648 -19.358 -25.486 1.00 96.69 92 LEU A N 1
ATOM 695 C CA . LEU A 1 92 ? 33.547 -20.118 -26.341 1.00 96.69 92 LEU A CA 1
ATOM 696 C C . LEU A 1 92 ? 33.585 -19.489 -27.728 1.00 96.69 92 LEU A C 1
ATOM 698 O O . LEU A 1 92 ? 32.539 -19.169 -28.301 1.00 96.69 92 LEU A O 1
ATOM 702 N N . ASN A 1 93 ? 34.781 -19.382 -28.286 1.00 96.06 93 ASN A N 1
ATOM 703 C CA . ASN A 1 93 ? 35.047 -18.835 -29.601 1.00 96.06 93 ASN A CA 1
ATOM 704 C C . ASN A 1 93 ? 34.146 -19.469 -30.673 1.00 96.06 93 ASN A C 1
ATOM 706 O O . ASN A 1 93 ? 33.979 -20.690 -30.738 1.00 96.06 93 ASN A O 1
ATOM 710 N N . GLY A 1 94 ? 33.557 -18.631 -31.523 1.00 95.06 94 GLY A N 1
ATOM 711 C CA . GLY A 1 94 ? 32.676 -19.030 -32.616 1.00 95.06 94 GLY A CA 1
ATOM 712 C C . GLY A 1 94 ? 31.275 -19.467 -32.183 1.00 95.06 94 GLY A C 1
ATOM 713 O O . GLY A 1 94 ? 30.448 -19.758 -33.046 1.00 95.06 94 GLY A O 1
ATOM 714 N N . SER A 1 95 ? 30.977 -19.508 -30.880 1.00 96.94 95 SER A N 1
ATOM 715 C CA . SER A 1 95 ? 29.647 -19.861 -30.376 1.00 96.94 95 SER A CA 1
ATOM 716 C C . SER A 1 95 ? 28.738 -18.638 -30.284 1.00 96.94 95 SER A C 1
ATOM 718 O O . SER A 1 95 ? 29.153 -17.558 -29.857 1.00 96.94 95 SER A O 1
ATOM 720 N N . THR A 1 96 ? 27.468 -18.821 -30.649 1.00 97.12 96 THR A N 1
ATOM 721 C CA . THR A 1 96 ? 26.428 -17.792 -30.531 1.00 97.12 96 THR A CA 1
ATOM 722 C C . THR A 1 96 ? 25.650 -17.957 -29.230 1.00 97.12 96 THR A C 1
ATOM 724 O O . THR A 1 96 ? 25.157 -19.039 -28.908 1.00 97.12 96 THR A O 1
ATOM 727 N N . TYR A 1 97 ? 25.488 -16.860 -28.497 1.00 96.88 97 TYR A N 1
ATOM 728 C CA . TYR A 1 97 ? 24.779 -16.804 -27.225 1.00 96.88 97 TYR A CA 1
ATOM 729 C C . TYR A 1 97 ? 23.527 -15.945 -27.359 1.00 96.88 97 TYR A C 1
ATOM 731 O O . TYR A 1 97 ? 23.579 -14.863 -27.930 1.00 96.88 97 TYR A O 1
ATOM 739 N N . SER A 1 98 ? 22.410 -16.404 -26.786 1.00 97.50 98 SER A N 1
ATOM 740 C CA . SER A 1 98 ? 21.187 -15.610 -26.620 1.00 97.50 98 SER A CA 1
ATOM 741 C C . SER A 1 98 ? 20.890 -15.442 -25.132 1.00 97.50 98 SER A C 1
ATOM 743 O O . SER A 1 98 ? 20.892 -16.419 -24.373 1.00 97.50 98 SER A O 1
ATOM 745 N N . ARG A 1 99 ? 20.666 -14.203 -24.697 1.00 97.25 99 ARG A N 1
ATOM 746 C CA . ARG A 1 99 ? 20.310 -13.855 -23.318 1.00 97.25 99 ARG A CA 1
ATOM 747 C C . ARG A 1 99 ? 19.058 -12.998 -23.326 1.00 97.25 99 ARG A C 1
ATOM 749 O O . ARG A 1 99 ? 18.993 -12.022 -24.061 1.00 97.25 99 ARG A O 1
ATOM 756 N N . LEU A 1 100 ? 18.078 -13.387 -22.519 1.00 97.12 100 LEU A N 1
ATOM 757 C CA . LEU A 1 100 ? 16.842 -12.644 -22.312 1.00 97.12 100 LEU A CA 1
ATOM 758 C C . LEU A 1 100 ? 16.911 -11.987 -20.934 1.00 97.12 100 LEU A C 1
ATOM 760 O O . LEU A 1 100 ? 17.097 -12.680 -19.936 1.00 97.12 100 LEU A O 1
ATOM 764 N N . LEU A 1 101 ? 16.792 -10.667 -20.901 1.00 97.50 101 LEU A N 1
ATOM 765 C CA . LEU A 1 101 ? 16.751 -9.848 -19.699 1.00 97.50 101 LEU A CA 1
ATOM 766 C C . LEU A 1 101 ? 15.381 -9.171 -19.602 1.00 97.50 101 LEU A C 1
ATOM 768 O O . LEU A 1 101 ? 14.723 -8.954 -20.617 1.00 97.50 101 LEU A O 1
ATOM 772 N N . SER A 1 102 ? 14.977 -8.808 -18.391 1.00 96.88 102 SER A N 1
ATOM 773 C CA . SER A 1 102 ? 13.790 -7.985 -18.147 1.00 96.88 102 SER A CA 1
ATOM 774 C C . SER A 1 102 ? 14.248 -6.624 -17.643 1.00 96.88 102 SER A C 1
ATOM 776 O O . SER A 1 102 ? 14.959 -6.557 -16.637 1.00 96.88 102 SER A O 1
ATOM 778 N N . LEU A 1 103 ? 13.881 -5.561 -18.358 1.00 95.56 103 LEU A N 1
ATOM 779 C CA . LEU A 1 103 ? 14.203 -4.181 -18.008 1.00 95.56 103 LEU A CA 1
ATOM 780 C C . LEU A 1 103 ? 12.906 -3.438 -17.679 1.00 95.56 103 LEU A C 1
ATOM 782 O O . LEU A 1 103 ? 12.026 -3.340 -18.527 1.00 95.56 103 LEU A O 1
ATOM 786 N N . THR A 1 104 ? 12.787 -2.917 -16.461 1.00 95.19 104 THR A N 1
ATOM 787 C CA . THR A 1 104 ? 11.640 -2.098 -16.043 1.00 95.19 104 THR A CA 1
ATOM 788 C C . THR A 1 104 ? 11.914 -0.640 -16.368 1.00 95.19 104 THR A C 1
ATOM 790 O O . THR A 1 104 ? 12.835 -0.067 -15.802 1.00 95.19 104 THR A O 1
ATOM 793 N N . LEU A 1 105 ? 11.151 -0.047 -17.282 1.00 93.50 105 LEU A N 1
ATOM 794 C CA . LEU A 1 105 ? 11.308 1.348 -17.689 1.00 93.50 105 LEU A CA 1
ATOM 795 C C . LEU A 1 105 ? 10.805 2.303 -16.589 1.00 93.50 105 LEU A C 1
ATOM 797 O O . LEU A 1 105 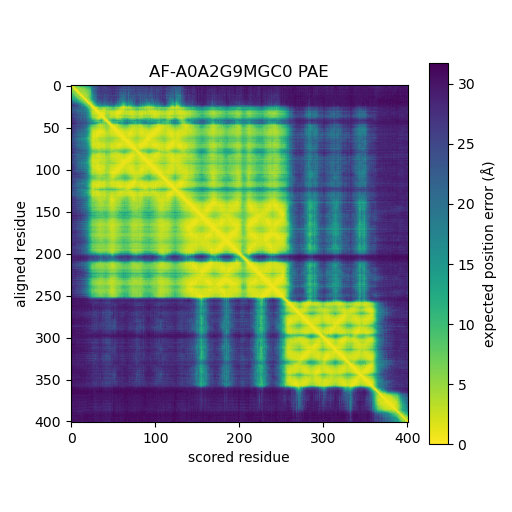? 9.870 1.959 -15.863 1.00 93.50 105 LEU A O 1
ATOM 801 N N . PRO A 1 106 ? 11.386 3.508 -16.452 1.00 92.00 106 PRO A N 1
ATOM 802 C CA . PRO A 1 106 ? 10.898 4.505 -15.499 1.00 92.00 106 PRO A CA 1
ATOM 803 C C . PRO A 1 106 ? 9.471 4.955 -15.852 1.00 92.00 106 PRO A C 1
ATOM 805 O O . PRO A 1 106 ? 9.111 5.026 -17.027 1.00 92.00 106 PRO A O 1
ATOM 808 N N . GLY A 1 107 ? 8.656 5.245 -14.833 1.00 88.75 107 GLY A N 1
ATOM 809 C CA . GLY A 1 107 ? 7.245 5.635 -14.992 1.00 88.75 107 GLY A CA 1
ATOM 810 C C . GLY A 1 107 ? 7.001 7.142 -15.166 1.00 88.75 107 GLY A C 1
ATOM 811 O O . GLY A 1 107 ? 6.005 7.543 -15.754 1.00 88.75 107 GLY A O 1
ATOM 812 N N . ASP A 1 108 ? 7.893 8.000 -14.671 1.00 87.81 108 ASP A N 1
ATOM 813 C CA . ASP A 1 108 ? 7.922 9.466 -14.852 1.00 87.81 108 ASP A CA 1
ATOM 814 C C . ASP A 1 108 ? 8.963 9.885 -15.886 1.00 87.81 108 ASP A C 1
ATOM 816 O O . ASP A 1 108 ? 9.959 10.540 -15.581 1.00 87.81 108 ASP A O 1
ATOM 820 N N . ILE A 1 109 ? 8.720 9.547 -17.143 1.00 89.31 109 ILE A N 1
ATOM 821 C CA . ILE A 1 109 ? 9.546 10.085 -18.223 1.00 89.31 109 ILE A CA 1
ATOM 822 C C . ILE A 1 109 ? 9.125 11.510 -18.590 1.00 89.31 109 ILE A C 1
ATOM 824 O O . ILE A 1 109 ? 7.941 11.875 -18.542 1.00 89.31 109 ILE A O 1
ATOM 828 N N . ASP A 1 110 ? 10.096 12.302 -19.020 1.00 86.81 110 ASP A N 1
ATOM 829 C CA . ASP A 1 110 ? 9.876 13.574 -19.690 1.00 86.81 110 ASP A CA 1
ATOM 830 C C . ASP A 1 110 ? 9.969 13.359 -21.204 1.00 86.81 110 ASP A C 1
ATOM 832 O O . ASP A 1 110 ? 10.995 12.927 -21.724 1.00 86.81 110 ASP A O 1
ATOM 836 N N . LEU A 1 111 ? 8.883 13.637 -21.929 1.00 84.81 111 LEU A N 1
ATOM 837 C CA . LEU A 1 111 ? 8.838 13.419 -23.378 1.00 84.81 111 LEU A CA 1
ATOM 838 C C . LEU A 1 111 ? 9.694 14.431 -24.157 1.00 84.81 111 LEU A C 1
ATOM 840 O O . LEU A 1 111 ? 9.930 14.234 -25.349 1.00 84.81 111 LEU A O 1
ATOM 844 N N . SER A 1 112 ? 10.170 15.497 -23.503 1.00 83.25 112 SER A N 1
ATOM 845 C CA . SER A 1 112 ? 11.138 16.434 -24.081 1.00 83.25 112 SER A CA 1
ATOM 846 C C . SER A 1 112 ? 12.585 15.924 -24.023 1.00 83.25 112 SER A C 1
ATOM 848 O O . SER A 1 112 ? 13.452 16.446 -24.729 1.00 83.25 112 SER A O 1
ATOM 850 N N . GLU A 1 113 ? 12.858 14.888 -23.224 1.00 86.19 113 GLU A N 1
ATOM 851 C CA . GLU A 1 113 ? 14.186 14.303 -23.060 1.00 86.19 113 GLU A CA 1
ATOM 852 C C . GLU A 1 113 ? 14.428 13.135 -24.030 1.00 86.19 113 GLU A C 1
ATOM 854 O O . GLU A 1 113 ? 13.514 12.507 -24.564 1.00 86.19 113 GLU A O 1
ATOM 859 N N . SER A 1 114 ? 15.705 12.839 -24.284 1.00 84.88 114 SER A N 1
ATOM 860 C CA . SER A 1 114 ? 16.119 11.692 -25.098 1.00 84.88 114 SER A CA 1
ATOM 861 C C . SER A 1 114 ? 16.706 10.599 -24.218 1.00 84.88 114 SER A C 1
ATOM 863 O O . SER A 1 114 ? 17.601 10.859 -23.414 1.00 84.88 114 SER A O 1
ATOM 865 N N . TYR A 1 115 ? 16.255 9.366 -24.434 1.00 90.31 115 TYR A N 1
ATOM 866 C CA . TYR A 1 115 ? 16.699 8.201 -23.680 1.00 90.31 115 TYR A CA 1
ATOM 867 C C . TYR A 1 115 ? 17.555 7.285 -24.553 1.00 90.31 115 TYR A C 1
ATOM 869 O O . TYR A 1 115 ? 17.275 7.085 -25.736 1.00 90.31 115 TYR A O 1
ATOM 877 N N . ASN A 1 116 ? 18.603 6.709 -23.968 1.00 91.31 116 ASN A N 1
ATOM 878 C CA . ASN A 1 116 ? 19.486 5.772 -24.655 1.00 91.31 116 ASN A CA 1
ATOM 879 C C . ASN A 1 116 ? 19.546 4.448 -23.898 1.00 91.31 116 ASN A C 1
ATOM 881 O O . ASN A 1 116 ? 19.816 4.423 -22.699 1.00 91.31 116 ASN A O 1
ATOM 885 N N . LEU A 1 117 ? 19.347 3.344 -24.606 1.00 93.12 117 LEU A N 1
ATOM 886 C CA . LEU A 1 117 ? 19.596 2.007 -24.101 1.00 93.12 117 LEU A CA 1
ATOM 887 C C . LEU A 1 117 ? 21.056 1.642 -24.365 1.00 93.12 117 LEU A C 1
ATOM 889 O O . LEU A 1 117 ? 21.501 1.587 -25.508 1.00 93.12 117 LEU A O 1
ATOM 893 N N . ASN A 1 118 ? 21.801 1.384 -23.305 1.00 94.31 118 ASN A N 1
ATOM 894 C CA . ASN A 1 118 ? 23.200 1.008 -23.373 1.00 94.31 118 ASN A CA 1
ATOM 895 C C . ASN A 1 118 ? 23.311 -0.489 -23.120 1.00 94.31 118 ASN A C 1
ATOM 897 O O . ASN A 1 118 ? 22.731 -1.019 -22.171 1.00 94.31 118 ASN A O 1
ATOM 901 N N . LEU A 1 119 ? 24.076 -1.159 -23.965 1.00 95.44 119 LEU A N 1
ATOM 902 C CA . LEU A 1 119 ? 24.438 -2.555 -23.841 1.00 95.44 119 LEU A CA 1
ATOM 903 C C . LEU A 1 119 ? 25.932 -2.638 -23.548 1.00 95.44 119 LEU A C 1
ATOM 905 O O . LEU A 1 119 ? 26.734 -2.038 -24.257 1.00 95.44 119 LEU A O 1
ATOM 909 N N . ARG A 1 120 ? 26.298 -3.456 -22.564 1.00 96.06 120 ARG A N 1
ATOM 910 C CA . ARG A 1 120 ? 27.680 -3.839 -22.280 1.00 96.06 120 ARG A CA 1
ATOM 911 C C . ARG A 1 120 ? 27.782 -5.345 -22.118 1.00 96.06 120 ARG A C 1
ATOM 913 O O . ARG A 1 120 ? 27.078 -5.937 -21.303 1.00 96.06 120 ARG A O 1
ATOM 920 N N . ILE A 1 121 ? 28.683 -5.959 -22.870 1.00 96.38 121 ILE A N 1
ATOM 921 C CA . ILE A 1 121 ? 29.136 -7.331 -22.648 1.00 96.38 121 ILE A CA 1
ATOM 922 C C . ILE A 1 121 ? 30.530 -7.201 -22.051 1.00 96.38 121 ILE A C 1
ATOM 924 O O . ILE A 1 121 ? 31.421 -6.671 -22.705 1.00 96.38 121 ILE A O 1
ATOM 928 N N . GLU A 1 122 ? 30.715 -7.609 -20.802 1.00 94.94 122 GLU A N 1
ATOM 929 C CA . GLU A 1 122 ? 31.973 -7.428 -20.075 1.00 94.94 122 GLU A CA 1
ATOM 930 C C . GLU A 1 122 ? 32.541 -8.759 -19.595 1.00 94.94 122 GLU A C 1
ATOM 932 O O . GLU A 1 122 ? 31.819 -9.589 -19.050 1.00 94.94 122 GLU A O 1
ATOM 937 N N . GLY A 1 123 ? 33.842 -8.936 -19.792 1.00 92.25 123 GLY A N 1
ATOM 938 C CA . GLY A 1 123 ? 34.671 -9.952 -19.160 1.00 92.25 123 GLY A CA 1
ATOM 939 C C . GLY A 1 123 ? 35.682 -9.290 -18.222 1.00 92.25 123 GLY A C 1
ATOM 940 O O . GLY A 1 123 ? 35.576 -8.107 -17.894 1.00 92.25 123 GLY A O 1
ATOM 941 N N . LYS A 1 124 ? 36.686 -10.049 -17.783 1.00 87.50 124 LYS A N 1
ATOM 942 C CA . LYS A 1 124 ? 37.680 -9.584 -16.801 1.00 87.50 124 LYS A CA 1
ATOM 943 C C . LYS A 1 124 ? 38.526 -8.396 -17.282 1.00 87.50 124 LYS A C 1
ATOM 945 O O . LYS A 1 124 ? 38.842 -7.505 -16.499 1.00 87.50 124 LYS A O 1
ATOM 950 N N . ASP A 1 125 ? 38.906 -8.404 -18.549 1.00 87.19 125 ASP A N 1
ATOM 951 C CA . ASP A 1 125 ? 39.887 -7.498 -19.154 1.00 87.19 125 ASP A CA 1
ATOM 952 C C . ASP A 1 125 ? 39.441 -6.973 -20.529 1.00 87.19 125 ASP A C 1
ATOM 954 O O . ASP A 1 125 ? 40.175 -6.239 -21.192 1.00 87.19 125 ASP A O 1
ATOM 958 N N . LYS A 1 126 ? 38.217 -7.317 -20.943 1.00 88.88 126 LYS A N 1
ATOM 959 C CA . LYS A 1 126 ? 37.628 -6.953 -22.234 1.00 88.88 126 LYS A CA 1
ATOM 960 C C . LYS A 1 126 ? 36.168 -6.570 -22.070 1.00 88.88 126 LYS A C 1
ATOM 962 O O . LYS A 1 126 ? 35.462 -7.122 -21.227 1.00 88.88 126 LYS A O 1
ATOM 967 N N . SER A 1 127 ? 35.702 -5.657 -22.909 1.00 91.62 127 SER A N 1
ATOM 968 C CA . SER A 1 127 ? 34.293 -5.294 -22.979 1.00 91.62 127 SER A CA 1
ATOM 969 C C . SER A 1 127 ? 33.907 -4.889 -24.390 1.00 91.62 127 SER A C 1
ATOM 971 O O . SER A 1 127 ? 34.711 -4.312 -25.115 1.00 91.62 127 SER A O 1
ATOM 973 N N . PHE A 1 128 ? 32.661 -5.165 -24.742 1.00 93.38 128 PHE A N 1
ATOM 974 C CA . PHE A 1 128 ? 31.975 -4.614 -25.899 1.00 93.38 128 PHE A CA 1
ATOM 975 C C . PHE A 1 128 ? 30.862 -3.699 -25.387 1.00 93.38 128 PHE A C 1
ATOM 977 O O . PHE A 1 128 ? 30.122 -4.094 -24.483 1.00 93.38 128 PHE A O 1
ATOM 984 N N . GLU A 1 129 ? 30.738 -2.499 -25.948 1.00 93.56 129 GLU A N 1
ATOM 985 C CA . GLU A 1 129 ? 29.701 -1.534 -25.580 1.00 93.56 129 GLU A CA 1
ATOM 986 C C . GLU A 1 129 ? 29.001 -0.985 -26.821 1.00 93.56 129 GLU A C 1
ATOM 988 O O . GLU A 1 129 ? 29.638 -0.681 -27.827 1.00 93.56 129 GLU A O 1
ATOM 993 N N . GLN A 1 130 ? 27.682 -0.829 -26.735 1.00 91.38 130 GLN A N 1
ATOM 994 C CA . GLN A 1 130 ? 26.881 -0.242 -27.801 1.00 91.38 130 GLN A CA 1
ATOM 995 C C . GLN A 1 130 ? 25.714 0.558 -27.230 1.00 91.38 130 GLN A C 1
ATOM 997 O O . GLN A 1 130 ? 25.106 0.171 -26.232 1.00 91.38 130 GLN A O 1
ATOM 1002 N N . ILE A 1 131 ? 25.399 1.677 -27.880 1.00 91.44 131 ILE A N 1
ATOM 1003 C CA . ILE A 1 131 ? 24.360 2.617 -27.459 1.00 91.44 131 ILE A CA 1
ATOM 1004 C C . ILE A 1 131 ? 23.277 2.663 -28.532 1.00 91.44 131 ILE A C 1
ATOM 1006 O O . ILE A 1 131 ? 23.578 2.813 -29.716 1.00 91.44 131 ILE A O 1
ATOM 1010 N N . TYR A 1 132 ? 22.023 2.571 -28.106 1.00 90.19 132 TYR A N 1
ATOM 1011 C CA . TYR A 1 132 ? 20.847 2.592 -28.966 1.00 90.19 132 TYR A CA 1
ATOM 1012 C C . TYR A 1 132 ? 19.891 3.690 -28.509 1.00 90.19 132 TYR A C 1
ATOM 1014 O O . TYR A 1 132 ? 19.552 3.770 -27.330 1.00 90.19 132 TYR A O 1
ATOM 1022 N N . SER A 1 133 ? 19.428 4.535 -29.429 1.00 87.25 133 SER A N 1
ATOM 1023 C CA . SER A 1 133 ? 18.447 5.572 -29.099 1.00 87.25 133 SER A CA 1
ATOM 1024 C C . SER A 1 133 ? 17.055 4.975 -28.918 1.00 87.25 133 SER A C 1
ATOM 1026 O O . SER A 1 133 ? 16.573 4.226 -29.770 1.00 87.25 133 SER A O 1
ATOM 1028 N N . LEU A 1 134 ? 16.398 5.349 -27.824 1.00 87.12 134 LEU A N 1
ATOM 1029 C CA . LEU A 1 134 ? 15.092 4.847 -27.425 1.00 87.12 134 LEU A CA 1
ATOM 1030 C C . LEU A 1 134 ? 14.076 5.991 -27.408 1.00 87.12 134 LEU A C 1
ATOM 1032 O O . LEU A 1 134 ? 14.326 7.037 -26.808 1.00 87.12 134 LEU A O 1
ATOM 1036 N N . LYS A 1 135 ? 12.913 5.791 -28.035 1.00 86.75 135 LYS A N 1
ATOM 1037 C CA . LYS A 1 135 ? 11.772 6.699 -27.885 1.00 86.75 135 LYS A CA 1
ATOM 1038 C C . LYS A 1 135 ? 10.724 6.057 -26.995 1.00 86.75 135 LYS A C 1
ATOM 1040 O O . LYS A 1 135 ? 10.087 5.075 -27.378 1.00 86.75 135 LYS A O 1
ATOM 1045 N N . LEU A 1 136 ? 10.573 6.636 -25.813 1.00 89.12 136 LEU A N 1
ATOM 1046 C CA . LEU A 1 136 ? 9.565 6.251 -24.840 1.00 89.12 136 LEU A CA 1
ATOM 1047 C C . LEU A 1 136 ? 8.315 7.119 -25.010 1.00 89.12 136 LEU A C 1
ATOM 1049 O O . LEU A 1 136 ? 8.400 8.262 -25.460 1.00 89.12 136 LEU A O 1
ATOM 1053 N N . GLN A 1 137 ? 7.164 6.575 -24.639 1.00 89.81 137 GLN A N 1
ATOM 1054 C CA . GLN A 1 137 ? 5.899 7.302 -24.544 1.00 89.81 137 GLN A CA 1
ATOM 1055 C C . GLN A 1 137 ? 5.248 7.029 -23.187 1.00 89.81 137 GLN A C 1
ATOM 1057 O O . GLN A 1 137 ? 5.499 5.992 -22.578 1.00 89.81 137 GLN A O 1
ATOM 1062 N N . ARG A 1 138 ? 4.415 7.946 -22.691 1.00 90.88 138 ARG A N 1
ATOM 1063 C CA . ARG A 1 138 ? 3.552 7.644 -21.542 1.00 90.88 138 ARG A CA 1
ATOM 1064 C C . ARG A 1 138 ? 2.333 6.864 -22.019 1.00 90.88 138 ARG A C 1
ATOM 1066 O O . ARG A 1 138 ? 1.956 6.948 -23.188 1.00 90.88 138 ARG A O 1
ATOM 1073 N N . GLN A 1 139 ? 1.713 6.1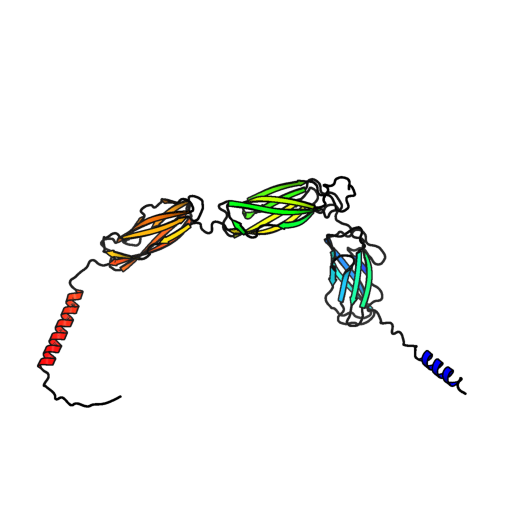30 -21.106 1.00 91.38 139 GLN A N 1
ATOM 1074 C CA . GLN A 1 139 ? 0.417 5.517 -21.377 1.00 91.38 139 GLN A CA 1
ATOM 1075 C C . GLN A 1 139 ? -0.628 6.603 -21.665 1.00 91.38 139 GLN A C 1
ATOM 1077 O O . GLN A 1 139 ? -0.479 7.751 -21.239 1.00 91.38 139 GLN A O 1
ATOM 1082 N N . THR A 1 140 ? -1.694 6.255 -22.389 1.00 92.38 140 THR A N 1
ATOM 1083 C CA . THR A 1 140 ? -2.724 7.245 -22.757 1.00 92.38 140 THR A CA 1
ATOM 1084 C C . THR A 1 140 ? -3.421 7.796 -21.511 1.00 92.38 140 THR A C 1
ATOM 1086 O O . THR A 1 140 ? -3.450 9.012 -21.328 1.00 92.38 140 THR A O 1
ATOM 1089 N N . TYR A 1 141 ? -3.884 6.899 -20.638 1.00 93.94 141 TYR A N 1
ATOM 1090 C CA . TYR A 1 141 ? -4.517 7.197 -19.354 1.00 93.94 141 TYR A CA 1
ATOM 1091 C C . TYR A 1 141 ? -3.744 6.467 -18.260 1.00 93.94 141 TYR A C 1
ATOM 1093 O O . TYR A 1 141 ? -3.517 5.262 -18.366 1.00 93.94 141 TYR A O 1
ATOM 1101 N N . ASN A 1 142 ? -3.280 7.197 -17.250 1.00 94.81 142 ASN A N 1
ATOM 1102 C CA . ASN A 1 142 ? -2.546 6.623 -16.128 1.00 94.81 142 ASN A CA 1
ATOM 1103 C C . ASN A 1 142 ? -2.659 7.563 -14.929 1.00 94.81 142 ASN A C 1
ATOM 1105 O O . ASN A 1 142 ? -2.068 8.645 -14.917 1.00 94.81 142 ASN A O 1
ATOM 1109 N N . LEU A 1 143 ? -3.420 7.131 -13.930 1.00 95.94 143 LEU A N 1
ATOM 1110 C CA . LEU A 1 143 ? -3.431 7.741 -12.612 1.00 95.94 143 LEU A CA 1
ATOM 1111 C C . LEU A 1 143 ? -2.369 7.079 -11.734 1.00 95.94 143 LEU A C 1
ATOM 1113 O O . LEU A 1 143 ? -2.134 5.877 -11.806 1.00 95.94 143 LEU A O 1
ATOM 1117 N N . ASP A 1 144 ? -1.767 7.875 -10.861 1.00 96.19 144 ASP A N 1
ATOM 1118 C CA . ASP A 1 144 ? -0.823 7.427 -9.849 1.00 96.19 144 ASP A CA 1
ATOM 1119 C C . ASP A 1 144 ? -1.166 8.045 -8.489 1.00 96.19 144 ASP A C 1
ATOM 1121 O O . ASP A 1 144 ? -1.655 9.175 -8.394 1.00 96.19 144 ASP A O 1
ATOM 1125 N N . LEU A 1 145 ? -0.884 7.306 -7.419 1.00 97.25 145 LEU A N 1
ATOM 1126 C CA . LEU A 1 145 ? -1.029 7.767 -6.042 1.00 97.25 145 LEU A CA 1
ATOM 1127 C C . LEU A 1 145 ? 0.345 8.176 -5.515 1.00 97.25 145 LEU A C 1
ATOM 1129 O O . LEU A 1 145 ? 1.068 7.362 -4.940 1.00 97.25 145 LEU A O 1
ATOM 1133 N N . LEU A 1 146 ? 0.693 9.454 -5.683 1.00 95.31 146 LEU A N 1
ATOM 1134 C CA . LEU A 1 146 ? 1.989 9.981 -5.245 1.00 95.31 146 LEU A CA 1
ATOM 1135 C C . LEU A 1 146 ? 2.186 9.882 -3.738 1.00 95.31 146 LEU A C 1
ATOM 1137 O O . LEU A 1 146 ? 3.275 9.549 -3.274 1.00 95.31 146 LEU A O 1
ATOM 1141 N N . SER A 1 147 ? 1.140 10.209 -2.981 1.00 96.94 147 SER A N 1
ATOM 1142 C CA . SER A 1 147 ? 1.158 10.088 -1.532 1.00 96.94 147 SER A CA 1
ATOM 1143 C C . SER A 1 147 ? -0.175 9.591 -1.011 1.00 96.94 147 SER A C 1
ATOM 1145 O O . SER A 1 147 ? -1.243 9.962 -1.499 1.00 96.94 147 SER A O 1
ATOM 1147 N N . VAL A 1 148 ? -0.074 8.756 0.018 1.00 97.88 148 VAL A N 1
ATOM 1148 C CA . VAL A 1 148 ? -1.184 8.354 0.873 1.00 97.88 148 VAL A CA 1
ATOM 1149 C C . VAL A 1 148 ? -0.664 8.408 2.296 1.00 97.88 148 VAL A C 1
ATOM 1151 O O . VAL A 1 148 ? 0.076 7.514 2.728 1.00 97.88 148 VAL A O 1
ATOM 1154 N N . ASP A 1 149 ? -1.055 9.464 2.996 1.00 98.00 149 ASP A N 1
ATOM 1155 C CA . ASP A 1 149 ? -0.639 9.748 4.358 1.00 98.00 149 ASP A CA 1
ATOM 1156 C C . ASP A 1 149 ? -1.796 9.474 5.314 1.00 98.00 149 ASP A C 1
ATOM 1158 O O . ASP A 1 149 ? -2.889 10.040 5.203 1.00 98.00 149 ASP A O 1
ATOM 1162 N N . VAL A 1 150 ? -1.534 8.583 6.268 1.00 96.88 150 VAL A N 1
ATOM 1163 C CA . VAL A 1 150 ? -2.455 8.208 7.341 1.00 96.88 150 VAL A CA 1
ATOM 1164 C C . VAL A 1 150 ? -1.716 8.257 8.680 1.00 96.88 150 VAL A C 1
ATOM 1166 O O . VAL A 1 150 ? -0.526 7.928 8.725 1.00 96.88 150 VAL A O 1
ATOM 1169 N N . PRO A 1 151 ? -2.381 8.634 9.785 1.00 94.00 151 PRO A N 1
ATOM 1170 C CA . PRO A 1 151 ? -1.839 8.447 11.125 1.00 94.00 151 PRO A CA 1
ATOM 1171 C C . PRO A 1 151 ? -1.449 6.985 11.368 1.00 94.00 151 PRO A C 1
ATOM 1173 O O . PRO A 1 151 ? -2.161 6.067 10.966 1.00 94.00 151 PRO A O 1
ATOM 1176 N N . THR A 1 152 ? -0.338 6.754 12.066 1.00 91.56 152 THR A N 1
ATOM 1177 C CA . THR A 1 152 ? 0.108 5.394 12.414 1.00 91.56 152 THR A CA 1
ATOM 1178 C C . THR A 1 152 ? -0.780 4.736 13.465 1.00 91.56 152 THR A C 1
ATOM 1180 O O . THR A 1 152 ? -0.869 3.510 13.516 1.00 91.56 152 THR A O 1
ATOM 1183 N N . GLU A 1 153 ? -1.418 5.545 14.311 1.00 91.75 153 GLU A N 1
ATOM 1184 C CA . GLU A 1 153 ? -2.289 5.106 15.393 1.00 91.75 153 GLU A CA 1
ATOM 1185 C C . GLU A 1 153 ? -3.501 6.031 15.519 1.00 91.75 153 GLU A C 1
ATOM 1187 O O . GLU A 1 153 ? -3.383 7.244 15.332 1.00 91.75 153 GLU A O 1
ATOM 1192 N N . ILE A 1 154 ? -4.663 5.449 15.813 1.00 94.38 154 ILE A N 1
ATOM 1193 C CA . ILE A 1 154 ? -5.920 6.170 15.998 1.00 94.38 154 ILE A CA 1
ATOM 1194 C C . ILE A 1 154 ? -6.835 5.446 16.994 1.00 94.38 154 ILE A C 1
ATOM 1196 O O . ILE A 1 154 ? -6.767 4.227 17.121 1.00 94.38 154 ILE A O 1
ATOM 1200 N N . GLU A 1 155 ? -7.693 6.173 17.705 1.00 89.38 155 GLU A N 1
ATOM 1201 C CA . GLU A 1 155 ? -8.648 5.591 18.657 1.00 89.38 155 GLU A CA 1
ATOM 1202 C C . GLU A 1 155 ? -9.936 5.126 17.961 1.00 89.38 155 GLU A C 1
ATOM 1204 O O . GLU A 1 155 ? -10.402 5.748 16.999 1.00 89.38 155 GLU A O 1
ATOM 1209 N N . ALA A 1 156 ? -10.547 4.049 18.458 1.00 90.38 156 ALA A N 1
ATOM 1210 C CA . ALA A 1 156 ? -11.900 3.677 18.046 1.00 90.38 156 ALA A CA 1
ATOM 1211 C C . ALA A 1 156 ? -12.902 4.812 18.338 1.00 90.38 156 ALA A C 1
ATOM 1213 O O . ALA A 1 156 ? -12.736 5.575 19.286 1.00 90.38 156 ALA A O 1
ATOM 1214 N N . GLY A 1 157 ? -13.929 4.961 17.498 1.00 86.94 157 GLY A N 1
ATOM 1215 C CA . GLY A 1 157 ? -14.904 6.057 17.604 1.00 86.94 157 GLY A CA 1
ATOM 1216 C C . GLY A 1 157 ? -14.447 7.392 17.008 1.00 86.94 157 GLY A C 1
ATOM 1217 O O . GLY A 1 157 ? -15.259 8.302 16.836 1.00 86.94 157 GLY A O 1
ATOM 1218 N N . SER A 1 158 ? -13.165 7.532 16.667 1.00 92.19 158 SER A N 1
ATOM 1219 C CA . SER A 1 158 ? -12.632 8.770 16.100 1.00 92.19 158 SER A CA 1
ATOM 1220 C C . SER A 1 158 ? -12.702 8.807 14.563 1.00 92.19 158 SER A C 1
ATOM 1222 O O . SER A 1 158 ? -13.138 7.866 13.894 1.00 92.19 158 SER A O 1
ATOM 1224 N N . SER A 1 159 ? -12.313 9.945 13.986 1.00 95.88 159 SER A N 1
ATOM 1225 C CA . SER A 1 159 ? -12.319 10.182 12.541 1.00 95.88 159 SER A CA 1
ATOM 1226 C C . SER A 1 159 ? -10.897 10.100 11.992 1.00 95.88 159 SER A C 1
ATOM 1228 O O . SER A 1 159 ? -10.055 10.915 12.361 1.00 95.88 159 SER A O 1
ATOM 1230 N N . LEU A 1 160 ? -10.635 9.137 11.109 1.00 97.12 160 LEU A N 1
ATOM 1231 C CA . LEU A 1 160 ? -9.353 8.933 10.440 1.00 97.12 160 LEU A CA 1
ATOM 1232 C C . LEU A 1 160 ? -9.202 9.897 9.256 1.00 97.12 160 LEU A C 1
ATOM 1234 O O . LEU A 1 160 ? -9.899 9.708 8.254 1.00 97.12 160 LEU A O 1
ATOM 1238 N N . PRO A 1 161 ? -8.297 10.893 9.314 1.00 97.94 161 PRO A N 1
ATOM 1239 C CA . PRO A 1 161 ? -7.926 11.667 8.140 1.00 97.94 161 PRO A CA 1
ATOM 1240 C C . PRO A 1 161 ? -7.001 10.844 7.237 1.00 97.94 161 PRO A C 1
ATOM 1242 O O . PRO A 1 161 ? -5.990 10.306 7.689 1.00 97.94 161 PRO A O 1
ATOM 1245 N N . VAL A 1 162 ? -7.331 10.783 5.953 1.00 98.31 162 VAL A N 1
ATOM 1246 C CA . VAL A 1 162 ? -6.499 10.190 4.904 1.00 98.31 162 VAL A CA 1
ATOM 1247 C C . VAL A 1 162 ? -6.194 11.277 3.886 1.00 98.31 162 VAL A C 1
ATOM 1249 O O . VAL A 1 162 ? -7.099 11.725 3.180 1.00 98.31 162 VAL A O 1
ATOM 1252 N N . ASN A 1 163 ? -4.939 11.722 3.833 1.00 98.31 163 ASN A N 1
ATOM 1253 C CA . ASN A 1 163 ? -4.488 12.680 2.826 1.00 98.31 163 ASN A CA 1
ATOM 1254 C C . ASN A 1 163 ? -3.978 11.909 1.614 1.00 98.31 163 ASN A C 1
ATOM 1256 O O . ASN A 1 163 ? -3.145 11.011 1.746 1.00 98.31 163 ASN A O 1
ATOM 1260 N N . VAL A 1 164 ? -4.506 12.240 0.444 1.00 98.25 164 VAL A N 1
ATOM 1261 C CA . VAL A 1 164 ? -4.211 11.553 -0.809 1.00 98.25 164 VAL A CA 1
ATOM 1262 C C . VAL A 1 164 ? -3.799 12.583 -1.844 1.00 98.25 164 VAL A C 1
ATOM 1264 O O . VAL A 1 164 ? -4.513 13.564 -2.048 1.00 98.25 164 VAL A O 1
ATOM 1267 N N . VAL A 1 165 ? -2.681 12.327 -2.519 1.00 98.19 165 VAL A N 1
ATOM 1268 C CA . VAL A 1 165 ? -2.249 13.080 -3.698 1.00 98.19 165 VAL A CA 1
ATOM 1269 C C . VAL A 1 165 ? -2.351 12.161 -4.904 1.00 98.19 165 VAL A C 1
ATOM 1271 O O . VAL A 1 165 ? -1.609 11.183 -5.011 1.00 98.19 165 VAL A O 1
ATOM 1274 N N . VAL A 1 166 ? -3.281 12.479 -5.800 1.00 97.69 166 VAL A N 1
ATOM 1275 C CA . VAL A 1 166 ? -3.465 11.779 -7.074 1.00 97.69 166 VAL A CA 1
ATOM 1276 C C . VAL A 1 166 ? -2.772 12.586 -8.158 1.00 97.69 166 VAL A C 1
ATOM 1278 O O . VAL A 1 166 ? -2.965 13.796 -8.227 1.00 97.69 166 VAL A O 1
ATOM 1281 N N . LYS A 1 167 ? -1.981 11.931 -9.003 1.00 95.88 167 LYS A N 1
ATOM 1282 C CA . LYS A 1 167 ? -1.303 12.551 -10.141 1.00 95.88 167 LYS A CA 1
ATOM 1283 C C . LYS A 1 167 ? -1.685 11.852 -11.430 1.00 95.88 167 LYS A C 1
ATOM 1285 O O . LYS A 1 167 ? -1.734 10.628 -11.477 1.00 95.88 167 LYS A O 1
ATOM 1290 N N . ASN A 1 168 ? -1.888 12.630 -12.480 1.00 94.81 168 ASN A N 1
ATOM 1291 C CA . ASN A 1 168 ? -2.009 12.105 -13.824 1.00 94.81 168 ASN A CA 1
ATOM 1292 C C . ASN A 1 168 ? -0.609 11.960 -14.442 1.00 94.81 168 ASN A C 1
ATOM 1294 O O . ASN A 1 168 ? 0.113 12.937 -14.653 1.00 94.81 168 ASN A O 1
ATOM 1298 N N . ARG A 1 169 ? -0.211 10.717 -14.711 1.00 93.06 169 ARG A N 1
ATOM 1299 C CA . ARG A 1 169 ? 1.006 10.366 -15.458 1.00 93.06 169 ARG A CA 1
ATOM 1300 C C . ARG A 1 169 ? 0.710 9.974 -16.904 1.00 93.06 169 ARG A C 1
ATOM 1302 O O . ARG A 1 169 ? 1.631 9.620 -17.634 1.00 93.06 169 ARG A O 1
ATOM 1309 N N . GLY A 1 170 ? -0.546 10.017 -17.324 1.00 92.75 170 GLY A N 1
ATOM 1310 C CA . GLY A 1 170 ? -0.963 9.775 -18.693 1.00 92.75 170 GLY A CA 1
ATOM 1311 C C . GLY A 1 170 ? -0.578 10.905 -19.649 1.00 92.75 170 GLY A C 1
ATOM 1312 O O . GLY A 1 170 ? -0.112 11.982 -19.264 1.00 92.75 170 GLY A O 1
ATOM 1313 N N . LEU A 1 171 ? -0.777 10.634 -20.937 1.00 90.25 171 LEU A N 1
ATOM 1314 C CA . LEU A 1 171 ? -0.667 11.622 -22.010 1.00 90.25 171 LEU A CA 1
ATOM 1315 C C . LEU A 1 171 ? -1.939 12.475 -22.144 1.00 90.25 171 LEU A C 1
ATOM 1317 O O . LEU A 1 171 ? -1.894 13.565 -22.708 1.00 90.25 171 LEU A O 1
ATOM 1321 N N . LYS A 1 172 ? -3.086 11.959 -21.692 1.00 91.88 172 LYS A N 1
ATOM 1322 C CA . LYS A 1 172 ? -4.387 12.629 -21.767 1.00 91.88 172 LYS A CA 1
ATOM 1323 C C . LYS A 1 172 ? -4.850 13.091 -20.394 1.00 91.88 172 LYS A C 1
ATOM 1325 O O . LYS A 1 172 ? -4.455 12.521 -19.384 1.00 91.88 172 LYS A O 1
ATOM 1330 N N . ARG A 1 173 ? -5.702 14.121 -20.378 1.00 92.94 173 ARG A N 1
ATOM 1331 C CA . ARG A 1 173 ? -6.470 14.537 -19.196 1.00 92.94 173 ARG A CA 1
ATOM 1332 C C . ARG A 1 173 ? -7.279 13.344 -18.676 1.00 92.94 173 ARG A C 1
ATOM 1334 O O . ARG A 1 173 ? -7.868 12.618 -19.475 1.00 92.94 173 ARG A O 1
ATOM 1341 N N . SER A 1 174 ? -7.281 13.171 -17.361 1.00 94.69 174 SER A N 1
ATOM 1342 C CA . SER A 1 174 ? -8.157 12.241 -16.653 1.00 94.69 174 SER A CA 1
ATOM 1343 C C . SER A 1 174 ? -9.415 12.995 -16.253 1.00 94.69 174 SER A C 1
ATOM 1345 O O . SER A 1 174 ? -9.329 13.990 -15.529 1.00 94.69 174 SER A O 1
ATOM 1347 N N . GLU A 1 175 ? -10.554 12.555 -16.771 1.00 93.94 175 GLU A N 1
ATOM 1348 C CA . GLU A 1 175 ? -11.857 13.173 -16.531 1.00 93.94 175 GLU A CA 1
ATOM 1349 C C . GLU A 1 175 ? -12.568 12.472 -15.375 1.00 93.94 175 GLU A C 1
ATOM 1351 O O . GLU A 1 175 ? -12.454 11.260 -15.204 1.00 93.94 175 GLU A O 1
ATOM 1356 N N . ASP A 1 176 ? -13.313 13.236 -14.581 1.00 96.25 176 ASP A N 1
ATOM 1357 C CA . ASP A 1 176 ? -14.176 12.710 -13.526 1.00 96.25 176 ASP A CA 1
ATOM 1358 C C . ASP A 1 176 ? -13.468 11.785 -12.505 1.00 96.25 176 ASP A C 1
ATOM 1360 O O . ASP A 1 176 ? -13.979 10.723 -12.131 1.00 96.25 176 ASP A O 1
ATOM 1364 N N . VAL A 1 177 ? -12.292 12.177 -12.001 1.00 97.69 177 VAL A N 1
ATOM 1365 C CA . VAL A 1 177 ? -11.526 11.331 -11.072 1.00 97.69 177 VAL A CA 1
A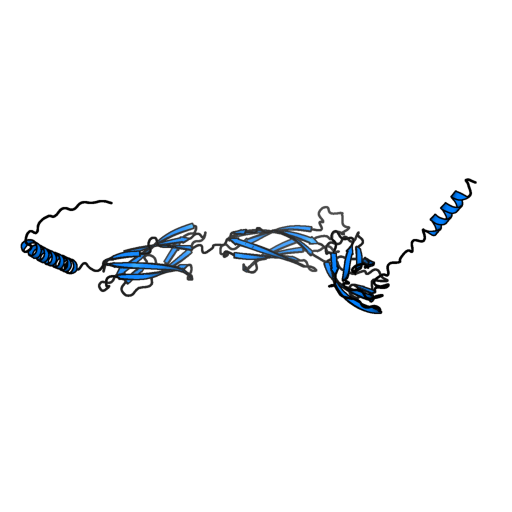TOM 1366 C C . VAL A 1 177 ? -12.245 11.207 -9.726 1.00 97.69 177 VAL A C 1
ATOM 1368 O O . VAL A 1 177 ? -12.646 12.193 -9.096 1.00 97.69 177 VAL A O 1
ATOM 1371 N N . PHE A 1 178 ? -12.355 9.978 -9.225 1.00 98.38 178 PHE A N 1
ATOM 1372 C CA . PHE A 1 178 ? -12.862 9.664 -7.893 1.00 98.38 178 PHE A CA 1
ATOM 1373 C C . PHE A 1 178 ? -11.787 9.032 -7.020 1.00 98.38 178 PHE A C 1
ATOM 1375 O O . PHE A 1 178 ? -10.960 8.259 -7.487 1.00 98.38 178 PHE A O 1
ATOM 1382 N N . ILE A 1 179 ? -11.858 9.301 -5.717 1.00 98.62 179 ILE A N 1
ATOM 1383 C CA . ILE A 1 179 ? -11.027 8.653 -4.701 1.00 98.62 179 ILE A CA 1
ATOM 1384 C C . ILE A 1 179 ? -11.940 7.904 -3.739 1.00 98.62 179 ILE A C 1
ATOM 1386 O O . ILE A 1 179 ? -12.877 8.476 -3.176 1.00 98.62 179 ILE A O 1
ATOM 1390 N N . VAL A 1 180 ? -11.661 6.623 -3.535 1.00 98.62 180 VAL A N 1
ATOM 1391 C CA . VAL A 1 180 ? -12.331 5.761 -2.565 1.00 98.62 180 VAL A CA 1
ATOM 1392 C C . VAL A 1 180 ? -11.327 5.348 -1.506 1.00 98.62 180 VAL A C 1
ATOM 1394 O O . VAL A 1 180 ? -10.288 4.774 -1.817 1.00 98.62 180 VAL A O 1
ATOM 1397 N N . VAL A 1 181 ? -11.658 5.622 -0.250 1.00 98.56 181 VAL A N 1
ATOM 1398 C CA . VAL A 1 181 ? -10.899 5.169 0.917 1.00 98.56 181 VAL A CA 1
ATOM 1399 C C . VAL A 1 181 ? -11.780 4.204 1.690 1.00 98.56 181 VAL A C 1
ATOM 1401 O O . VAL A 1 181 ? -12.94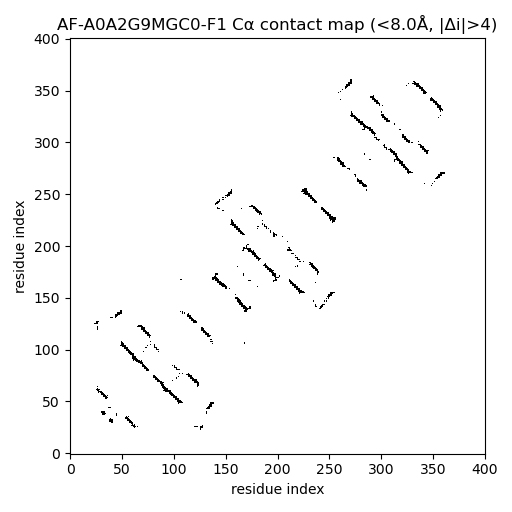1 4.518 1.957 1.00 98.56 181 VAL A O 1
ATOM 1404 N N . ARG A 1 182 ? -11.255 3.039 2.066 1.00 98.25 182 ARG A N 1
ATOM 1405 C CA . ARG A 1 182 ? -12.004 2.051 2.848 1.00 98.25 182 ARG A CA 1
ATOM 1406 C C . ARG A 1 182 ? -11.124 1.259 3.803 1.00 98.25 182 ARG A C 1
ATOM 1408 O O . ARG A 1 182 ? -9.935 1.081 3.561 1.00 98.25 182 ARG A O 1
ATOM 1415 N N . ILE A 1 183 ? -11.737 0.742 4.863 1.00 98.06 183 ILE A N 1
ATOM 1416 C CA . ILE A 1 183 ? -11.156 -0.280 5.741 1.00 98.06 183 ILE A CA 1
ATOM 1417 C C . ILE A 1 183 ? -12.076 -1.501 5.643 1.00 98.06 183 ILE A C 1
ATOM 1419 O O . ILE A 1 183 ? -13.074 -1.573 6.371 1.00 98.06 183 ILE A O 1
ATOM 1423 N N . PRO A 1 184 ? -11.796 -2.452 4.728 1.00 97.31 184 PRO A N 1
ATOM 1424 C CA . PRO A 1 184 ? -12.731 -3.529 4.399 1.00 97.31 184 PRO A CA 1
ATOM 1425 C C . PRO A 1 184 ? -13.159 -4.369 5.605 1.00 97.31 184 PRO A C 1
ATOM 1427 O O . PRO A 1 184 ? -14.331 -4.710 5.734 1.00 97.31 184 PRO A O 1
ATOM 1430 N N . SER A 1 185 ? -12.239 -4.648 6.533 1.00 94.00 185 SER A N 1
ATOM 1431 C CA . SER A 1 185 ? -12.519 -5.446 7.735 1.00 94.00 185 SER A CA 1
ATOM 1432 C C . SER A 1 185 ? -13.465 -4.767 8.730 1.00 94.00 185 SER A C 1
ATOM 1434 O O . SER A 1 185 ? -14.009 -5.445 9.596 1.00 94.00 185 SER A O 1
ATOM 1436 N N . LEU A 1 186 ? -13.654 -3.448 8.622 1.00 94.25 186 LEU A N 1
ATOM 1437 C CA . LEU A 1 186 ? -14.603 -2.675 9.428 1.00 94.25 186 LEU A CA 1
ATOM 1438 C C . LEU A 1 186 ? -15.886 -2.330 8.661 1.00 94.25 186 LEU A C 1
ATOM 1440 O O . LEU A 1 186 ? -16.815 -1.788 9.252 1.00 94.25 186 LEU A O 1
ATOM 1444 N N . GLY A 1 187 ? -15.946 -2.612 7.354 1.00 95.94 187 GLY A N 1
ATOM 1445 C CA . GLY A 1 187 ? -17.080 -2.240 6.506 1.00 95.94 187 GLY A CA 1
ATOM 1446 C C . GLY A 1 187 ? -17.269 -0.727 6.346 1.00 95.94 187 GLY A C 1
ATOM 1447 O O . GLY A 1 187 ? -18.371 -0.289 6.029 1.00 95.94 187 GLY A O 1
ATOM 1448 N N . VAL A 1 188 ? -16.223 0.073 6.582 1.00 96.12 188 VAL A N 1
ATOM 1449 C CA . VAL A 1 188 ? -16.270 1.534 6.425 1.00 96.12 188 VAL A CA 1
ATOM 1450 C C . VAL A 1 188 ? -15.644 1.947 5.102 1.00 96.12 188 VAL A C 1
ATOM 1452 O O . VAL A 1 188 ? -14.544 1.507 4.762 1.00 96.12 188 VAL A O 1
ATOM 1455 N N . GLU A 1 189 ? -16.331 2.817 4.367 1.00 97.94 189 GLU A N 1
ATOM 1456 C CA . GLU A 1 189 ? -15.843 3.392 3.118 1.00 97.94 189 GLU A CA 1
ATOM 1457 C C . GLU A 1 189 ? -16.304 4.838 2.942 1.00 97.94 189 GLU A C 1
ATOM 1459 O O . GLU A 1 189 ? -17.320 5.267 3.494 1.00 97.94 189 GLU A O 1
ATOM 1464 N N . ARG A 1 190 ? -15.561 5.589 2.131 1.00 98.31 190 ARG A N 1
ATOM 1465 C CA . ARG A 1 190 ? -15.958 6.912 1.665 1.00 98.31 190 ARG A CA 1
ATOM 1466 C C . ARG A 1 190 ? -15.435 7.156 0.258 1.00 98.31 190 ARG A C 1
ATOM 1468 O O . ARG A 1 190 ? -14.255 6.951 -0.012 1.00 98.31 190 ARG A O 1
ATOM 1475 N N . LYS A 1 191 ? -16.321 7.649 -0.609 1.00 98.12 191 LYS A N 1
ATOM 1476 C CA . LYS A 1 191 ? -16.021 8.090 -1.975 1.00 98.12 191 LYS A CA 1
ATOM 1477 C C . LYS A 1 191 ? -16.052 9.617 -2.049 1.00 98.12 191 LYS A C 1
ATOM 1479 O O . LYS A 1 191 ? -16.979 10.238 -1.527 1.00 98.12 191 LYS A O 1
ATOM 1484 N N . VAL A 1 192 ? -15.058 10.215 -2.697 1.00 98.19 192 VAL A N 1
ATOM 1485 C CA . VAL A 1 192 ? -14.942 11.663 -2.919 1.00 98.19 192 VAL A CA 1
ATOM 1486 C C . VAL A 1 192 ? -14.646 11.931 -4.390 1.00 98.19 192 VAL A C 1
ATOM 1488 O O . VAL A 1 192 ? -13.888 11.198 -5.018 1.00 98.19 192 VAL A O 1
ATOM 1491 N N . TYR A 1 193 ? -15.261 12.979 -4.934 1.00 97.62 193 TYR A N 1
ATOM 1492 C CA . TYR A 1 193 ? -14.968 13.486 -6.271 1.00 97.62 193 TYR A CA 1
ATOM 1493 C C . TYR A 1 193 ? -13.720 14.374 -6.228 1.00 97.62 193 TYR A C 1
ATOM 1495 O O . TYR A 1 193 ? -13.667 15.337 -5.453 1.00 97.62 193 TYR A O 1
ATOM 1503 N N . ALA A 1 194 ? -12.705 14.023 -7.012 1.00 95.56 194 ALA A N 1
ATOM 1504 C CA . ALA A 1 194 ? -11.453 14.760 -7.096 1.00 95.56 194 ALA A CA 1
ATOM 1505 C C . ALA A 1 194 ? -11.505 15.877 -8.147 1.00 95.56 194 ALA A C 1
ATOM 1507 O O . ALA A 1 194 ? -10.879 16.912 -7.920 1.00 95.56 194 ALA A O 1
ATOM 1508 N N . GLY A 1 195 ? -12.332 15.715 -9.185 1.00 94.56 195 GLY A N 1
ATOM 1509 C CA . GLY A 1 195 ? -12.360 16.593 -10.351 1.00 94.56 195 GLY A CA 1
ATOM 1510 C C . GLY A 1 195 ? -11.533 16.016 -11.492 1.00 94.56 195 GLY A C 1
ATOM 1511 O O . GLY A 1 195 ? -11.093 14.869 -11.429 1.00 94.56 195 GLY A O 1
ATOM 1512 N N . ASP A 1 196 ? -11.301 16.829 -12.510 1.00 93.62 196 ASP A N 1
ATOM 1513 C CA . ASP A 1 196 ? -10.405 16.459 -13.597 1.00 93.62 196 ASP A CA 1
ATOM 1514 C C . ASP A 1 196 ? -8.947 16.704 -13.201 1.00 93.62 196 ASP A C 1
ATOM 1516 O O . ASP A 1 196 ? -8.646 17.620 -12.432 1.00 93.62 196 ASP A O 1
ATOM 1520 N N . VAL A 1 197 ? -8.037 15.902 -13.751 1.00 93.75 197 VAL A N 1
ATOM 1521 C CA . VAL A 1 197 ? -6.592 16.035 -13.533 1.00 93.75 197 VAL A CA 1
ATOM 1522 C C . VAL A 1 197 ? -5.897 16.082 -14.889 1.00 93.75 197 VAL A C 1
ATOM 1524 O O . VAL A 1 197 ? -5.925 15.113 -15.656 1.00 93.75 197 VAL A O 1
ATOM 1527 N N . VAL A 1 198 ? -5.291 17.220 -15.223 1.00 92.50 198 VAL A N 1
ATOM 1528 C CA . VAL A 1 198 ? -4.663 17.424 -16.538 1.00 92.50 198 VAL A CA 1
ATOM 1529 C C . VAL A 1 198 ? -3.365 16.629 -16.676 1.00 92.50 198 VAL A C 1
ATOM 1531 O O . VAL A 1 198 ? -2.740 16.248 -15.694 1.00 92.50 198 VAL A O 1
ATOM 1534 N N . SER A 1 199 ? -2.941 16.349 -17.906 1.00 90.44 199 SER A N 1
ATOM 1535 C CA . SER A 1 199 ? -1.611 15.782 -18.151 1.00 90.44 199 SER A CA 1
ATOM 1536 C C . SER A 1 199 ? -0.540 16.869 -18.047 1.00 90.44 199 SER A C 1
ATOM 1538 O O . SER A 1 199 ? -0.787 17.998 -18.469 1.00 90.44 199 SER A O 1
ATOM 1540 N N . LYS A 1 200 ? 0.681 16.513 -17.626 1.00 86.12 200 LYS A N 1
ATOM 1541 C CA . LYS A 1 200 ? 1.835 17.437 -17.568 1.00 86.12 200 LYS A CA 1
ATOM 1542 C C . LYS A 1 200 ? 2.081 18.212 -18.873 1.00 86.12 200 LYS A C 1
ATOM 1544 O O . LYS A 1 200 ? 2.523 19.350 -18.825 1.00 86.12 200 LYS A O 1
ATOM 1549 N N . ASP A 1 201 ? 1.811 17.592 -20.021 1.00 79.31 201 ASP A N 1
ATOM 1550 C CA . ASP A 1 201 ? 2.092 18.165 -21.345 1.00 79.31 201 ASP A CA 1
ATOM 1551 C C . ASP A 1 201 ? 0.854 18.840 -21.977 1.00 79.31 201 ASP A C 1
ATOM 1553 O O . ASP A 1 201 ? 0.824 19.080 -23.185 1.00 79.31 201 ASP A O 1
ATOM 1557 N N . SER A 1 202 ? -0.199 19.098 -21.187 1.00 74.56 202 SER A N 1
ATOM 1558 C CA . SER A 1 202 ? -1.392 19.803 -21.665 1.00 74.56 202 SER A CA 1
ATOM 1559 C C . SER A 1 202 ? -1.022 21.240 -22.035 1.00 74.56 202 SER A C 1
ATOM 1561 O O . SER A 1 202 ? -0.573 22.002 -21.189 1.00 74.56 202 SER A O 1
ATOM 1563 N N . ALA A 1 203 ? -1.212 21.603 -23.304 1.00 59.06 203 ALA A N 1
ATOM 1564 C CA . ALA A 1 203 ? -0.920 22.940 -23.829 1.00 59.06 203 ALA A CA 1
ATOM 1565 C C . ALA A 1 203 ? -2.033 23.967 -23.541 1.00 59.06 203 ALA A C 1
ATOM 1567 O O . ALA A 1 203 ? -1.953 25.103 -24.005 1.00 59.06 203 ALA A O 1
ATOM 1568 N N . GLU A 1 204 ? -3.089 23.569 -22.827 1.00 57.97 204 GLU A N 1
ATOM 1569 C CA . GLU A 1 204 ? -4.157 24.469 -22.384 1.00 57.97 204 GLU A CA 1
ATOM 1570 C C . GLU A 1 204 ? -3.683 25.231 -21.132 1.00 57.97 204 GLU A C 1
ATOM 1572 O O . GLU A 1 204 ? -4.157 25.016 -20.028 1.00 57.97 204 GLU A O 1
ATOM 1577 N N . GLU A 1 205 ? -2.682 26.099 -21.317 1.00 51.56 205 GLU A N 1
ATOM 1578 C CA . GLU A 1 205 ? -2.065 26.958 -20.287 1.00 51.56 205 GLU A CA 1
ATOM 1579 C C . GLU A 1 205 ? -2.934 28.180 -19.903 1.00 51.56 205 GLU A C 1
ATOM 1581 O O . GLU A 1 205 ? -2.433 29.125 -19.297 1.00 51.56 205 GLU A O 1
ATOM 1586 N N . ASP A 1 206 ? -4.220 28.207 -20.272 1.00 53.34 206 ASP A N 1
ATOM 1587 C CA . ASP A 1 206 ? -5.068 29.402 -20.120 1.00 53.34 206 ASP A CA 1
ATOM 1588 C C . ASP A 1 206 ? -5.901 29.428 -18.819 1.00 53.34 206 ASP A C 1
ATOM 1590 O O . ASP A 1 206 ? -6.550 30.440 -18.544 1.00 53.34 206 ASP A O 1
ATOM 1594 N N . ASP A 1 207 ? -5.874 28.371 -17.995 1.00 57.16 207 ASP A N 1
ATOM 1595 C CA . ASP A 1 207 ? -6.545 28.348 -16.686 1.00 57.16 207 ASP A CA 1
ATOM 1596 C C . ASP A 1 207 ? -5.534 28.030 -15.568 1.00 57.16 207 ASP A C 1
ATOM 1598 O O . ASP A 1 207 ? -5.053 26.906 -15.433 1.00 57.16 207 ASP A O 1
ATOM 1602 N N . ASP A 1 208 ? -5.219 29.024 -14.727 1.00 59.25 208 ASP A N 1
ATOM 1603 C CA . ASP A 1 208 ? -4.228 28.952 -13.630 1.00 59.25 208 ASP A CA 1
ATOM 1604 C C . ASP A 1 208 ? -4.521 27.854 -12.570 1.00 59.25 208 ASP A C 1
ATOM 1606 O O . ASP A 1 208 ? -3.765 27.681 -11.610 1.00 59.25 208 ASP A O 1
ATOM 1610 N N . ASN A 1 209 ? -5.633 27.122 -12.702 1.00 63.09 209 ASN A N 1
ATOM 1611 C CA . ASN A 1 209 ? -6.054 26.048 -11.801 1.00 63.09 209 ASN A CA 1
ATOM 1612 C C . ASN A 1 209 ? -5.775 24.631 -12.327 1.00 63.09 209 ASN A C 1
ATOM 1614 O O . ASN A 1 209 ? -5.950 23.672 -11.565 1.00 63.09 209 ASN A O 1
ATOM 1618 N N . ASP A 1 210 ? -5.332 24.479 -13.575 1.00 70.06 210 ASP A N 1
ATOM 1619 C CA . ASP A 1 210 ? -5.092 23.170 -14.177 1.00 70.06 210 ASP A CA 1
ATOM 1620 C C . ASP A 1 210 ? -3.762 22.584 -13.684 1.00 70.06 210 ASP A C 1
ATOM 1622 O O . ASP A 1 210 ? -2.670 22.948 -14.118 1.00 70.06 210 ASP A O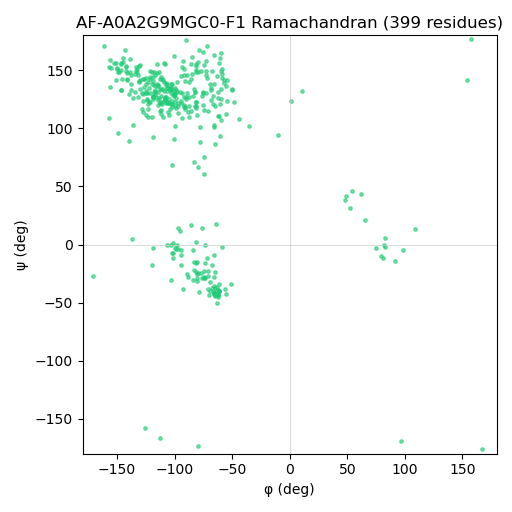 1
ATOM 1626 N N . ASN A 1 211 ? -3.858 21.656 -12.729 1.00 85.62 211 ASN A N 1
ATOM 1627 C CA . ASN A 1 211 ? -2.713 20.961 -12.152 1.00 85.62 211 ASN A CA 1
ATOM 1628 C C . ASN A 1 211 ? -2.704 19.486 -12.551 1.00 85.62 211 ASN A C 1
ATOM 1630 O O . ASN A 1 211 ? -3.738 18.815 -12.561 1.00 85.62 211 ASN A O 1
ATOM 1634 N N . ASP A 1 212 ? -1.505 18.956 -12.799 1.00 91.38 212 ASP A N 1
ATOM 1635 C CA . ASP A 1 212 ? -1.312 17.529 -13.076 1.00 91.38 212 ASP A CA 1
ATOM 1636 C C . ASP A 1 212 ? -1.462 16.639 -11.832 1.00 91.38 212 ASP A C 1
ATOM 1638 O O . ASP A 1 212 ? -1.364 15.413 -11.917 1.00 91.38 212 ASP A O 1
ATOM 1642 N N . ALA A 1 213 ? -1.727 17.249 -10.675 1.00 94.94 213 ALA A N 1
ATOM 1643 C CA . ALA A 1 213 ? -1.981 16.578 -9.419 1.00 94.94 213 ALA A CA 1
ATOM 1644 C C . ALA A 1 213 ? -3.089 17.272 -8.619 1.00 94.94 213 ALA A C 1
ATOM 1646 O O . ALA A 1 213 ? -3.227 18.494 -8.630 1.00 94.94 213 ALA A O 1
ATOM 1647 N N . VAL A 1 214 ? -3.841 16.472 -7.866 1.00 95.62 214 VAL A N 1
ATOM 1648 C CA . VAL A 1 214 ? -4.900 16.921 -6.963 1.00 95.62 214 VAL A CA 1
ATOM 1649 C C . VAL A 1 214 ? -4.718 16.300 -5.583 1.00 95.62 214 VAL A C 1
ATOM 1651 O O . VAL A 1 214 ? -4.495 15.098 -5.437 1.00 95.62 214 VAL A O 1
ATOM 1654 N N . GLU A 1 215 ? -4.836 17.134 -4.553 1.00 97.06 215 GLU A N 1
ATOM 1655 C CA . GLU A 1 215 ? -4.791 16.720 -3.153 1.00 97.06 215 GLU A CA 1
ATOM 1656 C C . GLU A 1 215 ? -6.203 16.692 -2.552 1.00 97.06 215 GLU A C 1
ATOM 1658 O O . GLU A 1 215 ? -7.002 17.614 -2.752 1.00 97.06 215 GLU A O 1
ATOM 1663 N N . LYS A 1 216 ? -6.521 15.636 -1.794 1.00 97.62 216 LYS A N 1
ATOM 1664 C CA . LYS A 1 216 ? -7.763 15.520 -1.017 1.00 97.62 216 LYS A CA 1
ATOM 1665 C C . LYS A 1 216 ? -7.497 14.940 0.367 1.00 97.62 216 LYS A C 1
ATOM 1667 O O . LYS A 1 216 ? -6.820 13.926 0.506 1.00 97.62 216 LYS A O 1
ATOM 1672 N N . THR A 1 217 ? -8.150 15.517 1.373 1.00 98.00 217 THR A N 1
ATOM 1673 C CA . THR A 1 217 ? -8.276 14.922 2.709 1.00 98.00 217 THR A CA 1
ATOM 1674 C C . THR A 1 217 ? -9.639 14.260 2.848 1.00 98.00 217 THR A C 1
ATOM 1676 O O . THR A 1 217 ? -10.681 14.903 2.697 1.00 98.00 217 THR A O 1
ATOM 1679 N N . ILE A 1 218 ? -9.645 12.967 3.154 1.00 98.25 218 ILE A N 1
ATOM 1680 C CA . ILE A 1 218 ? -10.850 12.150 3.267 1.00 98.25 218 ILE A CA 1
ATOM 1681 C C . ILE A 1 218 ? -10.941 11.622 4.692 1.00 98.25 218 ILE A C 1
ATOM 1683 O O . ILE A 1 218 ? -10.018 10.989 5.189 1.00 98.25 218 ILE A O 1
ATOM 1687 N N . TYR A 1 219 ? -12.068 11.880 5.349 1.00 97.88 219 TYR A N 1
ATOM 1688 C CA . TYR A 1 219 ? -12.299 11.461 6.729 1.00 97.88 219 TYR A CA 1
ATOM 1689 C C . TYR A 1 219 ? -13.144 10.186 6.776 1.00 97.88 219 TYR A C 1
ATOM 1691 O O . TYR A 1 219 ? -14.292 10.206 6.312 1.00 97.88 219 TYR A O 1
ATOM 1699 N N . LEU A 1 220 ? -12.603 9.109 7.347 1.00 97.44 220 LEU A N 1
ATOM 1700 C CA . LEU A 1 220 ? -13.331 7.872 7.643 1.00 97.44 220 LEU A CA 1
ATOM 1701 C C . LEU A 1 220 ? -13.729 7.815 9.119 1.00 97.44 220 LEU A C 1
ATOM 1703 O O . LEU A 1 220 ? -12.885 7.965 9.994 1.00 97.44 220 LEU A O 1
ATOM 1707 N N . SER A 1 221 ? -15.001 7.548 9.406 1.00 95.75 221 SER A N 1
ATOM 1708 C CA . SER A 1 221 ? -15.473 7.342 10.779 1.00 95.75 221 SER A CA 1
ATOM 1709 C C . SER A 1 221 ? -15.172 5.916 11.233 1.00 95.75 221 SER A C 1
ATOM 1711 O O . SER A 1 221 ? -15.696 4.966 10.652 1.00 95.75 221 SER A O 1
ATOM 1713 N N . ILE A 1 222 ? -14.344 5.764 12.266 1.00 95.38 222 ILE A N 1
ATOM 1714 C CA . ILE A 1 222 ? -14.038 4.466 12.869 1.00 95.38 222 ILE A CA 1
ATOM 1715 C C . ILE A 1 222 ? -15.137 4.130 13.888 1.00 95.38 222 ILE A C 1
ATOM 1717 O O . ILE A 1 222 ? -15.405 4.954 14.761 1.00 95.38 222 ILE A O 1
ATOM 1721 N N . PRO A 1 223 ? -15.779 2.949 13.830 1.00 92.19 223 PRO A N 1
ATOM 1722 C CA . PRO A 1 223 ? -16.782 2.560 14.821 1.00 92.19 223 PRO A CA 1
ATOM 1723 C C . PRO A 1 223 ? -16.209 2.535 16.248 1.00 92.19 223 PRO A C 1
ATOM 1725 O O . PRO A 1 223 ? -15.066 2.116 16.440 1.00 92.19 223 PRO A O 1
ATOM 1728 N N . GLU A 1 224 ? -16.998 2.932 17.251 1.00 85.00 224 GLU A N 1
ATOM 1729 C CA . GLU A 1 224 ? -16.590 2.932 18.674 1.00 85.00 224 GLU A CA 1
ATOM 1730 C C . GLU A 1 224 ? -16.240 1.531 19.198 1.00 85.00 224 GLU A C 1
ATOM 1732 O O . GLU A 1 224 ? -15.312 1.367 19.982 1.00 85.00 224 GLU A O 1
ATOM 1737 N N . GLU A 1 225 ? -16.931 0.504 18.701 1.00 81.50 225 GLU A N 1
ATOM 1738 C CA . GLU A 1 225 ? -16.747 -0.898 19.105 1.00 81.50 225 GLU A CA 1
ATOM 1739 C C . GLU A 1 225 ? -15.622 -1.605 18.323 1.00 81.50 225 GLU A C 1
ATOM 1741 O O . GLU A 1 225 ? -15.553 -2.836 18.266 1.00 81.50 225 GLU A O 1
ATOM 1746 N N . THR A 1 226 ? -14.749 -0.837 17.661 1.00 86.50 226 THR A N 1
ATOM 1747 C CA . THR A 1 226 ? -13.612 -1.398 16.926 1.00 86.50 226 THR A CA 1
ATOM 1748 C C . THR A 1 226 ? -12.609 -1.990 17.910 1.00 86.50 226 THR A C 1
ATOM 1750 O O . THR A 1 226 ? -12.117 -1.301 18.802 1.00 86.50 226 THR A O 1
ATOM 1753 N N . LEU A 1 227 ? -12.286 -3.274 17.738 1.00 83.81 227 LEU A N 1
ATOM 1754 C CA . LEU A 1 227 ? -11.298 -3.962 18.567 1.00 83.81 227 LEU A CA 1
ATOM 1755 C C . LEU A 1 227 ? -9.894 -3.412 18.322 1.00 83.81 227 LEU A C 1
ATOM 1757 O O . LEU A 1 227 ? -9.557 -3.018 17.203 1.00 83.81 227 LEU A O 1
ATOM 1761 N N . GLU A 1 228 ? -9.055 -3.456 19.355 1.00 87.31 228 GLU A N 1
ATOM 1762 C CA . GLU A 1 228 ? -7.643 -3.118 19.206 1.00 87.31 228 GLU A CA 1
ATOM 1763 C C . GLU A 1 228 ? -6.967 -4.047 18.188 1.00 87.31 228 GLU A C 1
ATOM 1765 O O . GLU A 1 228 ? -7.148 -5.268 18.217 1.00 87.31 228 GLU A O 1
ATOM 1770 N N . GLY A 1 229 ? -6.186 -3.471 17.273 1.00 87.00 229 GLY A N 1
ATOM 1771 C CA . GLY A 1 229 ? -5.469 -4.250 16.270 1.00 87.00 229 GLY A CA 1
ATOM 1772 C C . GLY A 1 229 ? -4.882 -3.419 15.137 1.00 87.00 229 GLY A C 1
ATOM 1773 O O . GLY A 1 229 ? -4.954 -2.191 15.127 1.00 87.00 229 GLY A O 1
ATOM 1774 N N . HIS A 1 230 ? -4.295 -4.114 14.164 1.00 90.69 230 HIS A N 1
ATOM 1775 C CA . HIS A 1 230 ? -3.803 -3.513 12.928 1.00 90.69 230 HIS A CA 1
ATOM 1776 C C . HIS A 1 230 ? -4.827 -3.685 11.811 1.00 90.69 230 HIS A C 1
ATOM 1778 O O . HIS A 1 230 ? -5.305 -4.790 11.561 1.00 90.69 230 HIS A O 1
ATOM 1784 N N . TYR A 1 231 ? -5.122 -2.590 11.122 1.00 96.19 231 TYR A N 1
ATOM 1785 C CA . TYR A 1 231 ? -6.134 -2.521 10.078 1.00 96.19 231 TYR A CA 1
ATOM 1786 C C . TYR A 1 231 ? -5.517 -1.997 8.789 1.00 96.19 231 TYR A C 1
ATOM 1788 O O . TYR A 1 231 ? -4.640 -1.133 8.815 1.00 96.19 231 TYR A O 1
ATOM 1796 N N . THR A 1 232 ? -5.974 -2.534 7.659 1.00 97.56 232 THR A N 1
ATOM 1797 C CA . THR A 1 232 ? -5.530 -2.093 6.333 1.00 97.56 232 THR A CA 1
ATOM 1798 C C . THR A 1 232 ? -6.503 -1.053 5.796 1.00 97.56 232 THR A C 1
ATOM 1800 O O . THR A 1 232 ? -7.695 -1.323 5.659 1.00 97.56 232 THR A O 1
ATOM 1803 N N . VAL A 1 233 ? -5.981 0.131 5.499 1.00 98.12 233 VAL A N 1
ATOM 1804 C CA . VAL A 1 233 ? -6.654 1.193 4.757 1.00 98.12 233 VAL A CA 1
ATOM 1805 C C . VAL A 1 233 ? -6.314 1.003 3.285 1.00 98.12 233 VAL A C 1
ATOM 1807 O O . VAL A 1 233 ? -5.143 1.039 2.907 1.00 98.12 233 VAL A O 1
ATOM 1810 N N . GLU A 1 234 ? -7.331 0.808 2.457 1.00 98.50 234 GLU A N 1
ATOM 1811 C CA . GLU A 1 234 ? -7.206 0.767 1.004 1.00 98.50 234 GLU A CA 1
ATOM 1812 C C . GLU A 1 234 ? -7.638 2.112 0.423 1.00 98.50 234 GLU A C 1
ATOM 1814 O O . GLU A 1 234 ? -8.720 2.612 0.738 1.00 98.50 234 GLU A O 1
ATOM 1819 N N . VAL A 1 235 ? -6.802 2.681 -0.440 1.00 98.62 235 VAL A N 1
ATOM 1820 C CA . VAL A 1 235 ? -7.088 3.901 -1.197 1.00 98.62 235 VAL A CA 1
ATOM 1821 C C . VAL A 1 235 ? -7.052 3.557 -2.671 1.00 98.62 235 VAL A C 1
ATOM 1823 O O . VAL A 1 235 ? -6.075 2.985 -3.139 1.00 98.62 235 VAL A O 1
ATOM 1826 N N . THR A 1 236 ? -8.112 3.888 -3.399 1.00 98.69 236 THR A N 1
ATOM 1827 C CA . THR A 1 236 ? -8.185 3.722 -4.852 1.00 98.69 236 THR A CA 1
ATOM 1828 C C . THR A 1 236 ? -8.585 5.039 -5.492 1.00 98.69 236 THR A C 1
ATOM 1830 O O . THR A 1 236 ? -9.628 5.587 -5.141 1.00 98.69 236 THR A O 1
ATOM 1833 N N . ALA A 1 237 ? -7.770 5.540 -6.413 1.00 98.50 237 ALA A N 1
ATOM 1834 C CA . ALA A 1 237 ? -8.147 6.608 -7.330 1.00 98.50 237 ALA A CA 1
ATOM 1835 C C . ALA A 1 237 ? -8.510 5.990 -8.682 1.00 98.50 237 ALA A C 1
ATOM 1837 O O . ALA A 1 237 ? -7.796 5.102 -9.138 1.00 98.50 237 ALA A O 1
ATOM 1838 N N . TYR A 1 238 ? -9.608 6.414 -9.302 1.00 98.44 238 TYR A N 1
ATOM 1839 C CA . TYR A 1 238 ? -10.012 5.904 -10.612 1.00 98.44 238 TYR A CA 1
ATOM 1840 C C . TYR A 1 238 ? -10.843 6.912 -11.403 1.00 98.44 238 TYR A C 1
ATOM 1842 O O . TYR A 1 238 ? -11.526 7.759 -10.819 1.00 98.44 238 TYR A O 1
ATOM 1850 N N . ASP A 1 239 ? -10.819 6.749 -12.720 1.00 97.44 239 AS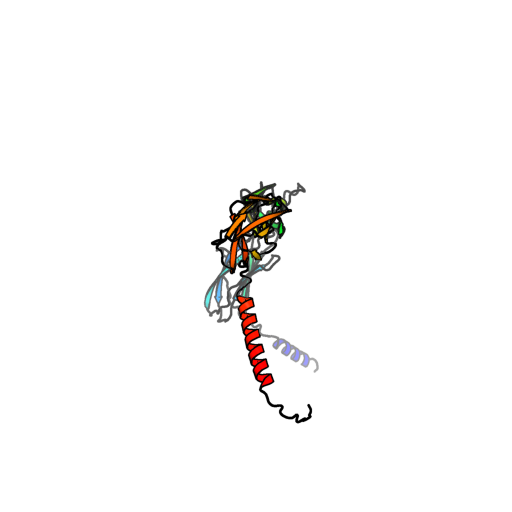P A N 1
ATOM 1851 C CA . ASP A 1 239 ? -11.759 7.311 -13.689 1.00 97.44 239 ASP A CA 1
ATOM 1852 C C . ASP A 1 239 ? -12.352 6.171 -14.554 1.00 97.44 239 ASP A C 1
ATOM 1854 O O . ASP A 1 239 ? -12.412 5.018 -14.114 1.00 97.44 239 ASP A O 1
ATOM 1858 N N . SER A 1 240 ? -12.867 6.469 -15.749 1.00 97.06 240 SER A N 1
ATOM 1859 C CA . SER A 1 240 ? -13.379 5.454 -16.684 1.00 97.06 240 SER A CA 1
ATOM 1860 C C . SER A 1 240 ? -12.303 4.586 -17.334 1.00 97.06 240 SER A C 1
ATOM 1862 O O . SER A 1 240 ? -12.619 3.489 -17.798 1.00 97.06 240 SER A O 1
ATOM 1864 N N . ASP A 1 241 ? -11.063 5.068 -17.390 1.00 96.56 241 ASP A N 1
ATOM 1865 C CA . ASP A 1 241 ? -10.009 4.537 -18.255 1.00 96.56 241 ASP A CA 1
ATOM 1866 C C . ASP A 1 241 ? -8.789 4.033 -17.471 1.00 96.56 241 ASP A C 1
ATOM 1868 O O . ASP A 1 241 ? -7.979 3.270 -18.001 1.00 96.56 241 ASP A O 1
ATOM 1872 N N . SER A 1 242 ? -8.647 4.436 -16.209 1.00 96.62 242 SER A N 1
ATOM 1873 C CA . SER A 1 242 ? -7.490 4.150 -15.373 1.00 96.62 242 SER A CA 1
ATOM 1874 C C . SER A 1 242 ? -7.836 4.060 -13.886 1.00 96.62 242 SER A C 1
ATOM 1876 O O . SER A 1 242 ? -8.770 4.687 -13.383 1.00 96.62 242 SER A O 1
ATOM 1878 N N . GLU A 1 243 ? -7.045 3.270 -13.161 1.00 97.38 243 GLU A N 1
ATOM 1879 C CA . GLU A 1 243 ? -7.146 3.116 -11.714 1.00 97.38 243 GLU A CA 1
ATOM 1880 C C . GLU A 1 243 ? -5.760 2.987 -11.076 1.00 97.38 243 GLU A C 1
ATOM 1882 O O . GLU A 1 243 ? -4.822 2.458 -11.674 1.00 97.38 243 GLU A O 1
ATOM 1887 N N . ALA A 1 244 ? -5.644 3.453 -9.836 1.00 97.62 244 ALA A N 1
ATOM 1888 C CA . ALA A 1 244 ? -4.461 3.319 -9.002 1.00 97.62 244 ALA A CA 1
ATOM 1889 C C . ALA A 1 244 ? -4.869 2.970 -7.573 1.00 97.62 244 ALA A C 1
ATOM 1891 O O . ALA A 1 244 ? -5.736 3.623 -6.990 1.00 97.62 244 ALA A O 1
ATOM 1892 N N . THR A 1 245 ? -4.212 1.972 -6.981 1.00 97.94 245 THR A N 1
ATOM 1893 C CA . THR A 1 245 ? -4.512 1.501 -5.624 1.00 97.94 245 THR A CA 1
ATOM 1894 C C . THR A 1 245 ? -3.271 1.522 -4.743 1.00 97.94 245 THR A C 1
ATOM 1896 O O . THR A 1 245 ? -2.192 1.091 -5.142 1.00 97.94 245 THR A O 1
ATOM 1899 N N . ALA A 1 246 ? -3.440 1.964 -3.500 1.00 97.75 246 ALA A N 1
ATOM 1900 C CA . ALA A 1 246 ? -2.429 1.900 -2.458 1.00 97.75 246 ALA A CA 1
ATOM 1901 C C . ALA A 1 246 ? -3.030 1.357 -1.159 1.00 97.75 246 ALA A C 1
ATOM 1903 O O . ALA A 1 246 ? -4.213 1.539 -0.866 1.00 97.75 246 ALA A O 1
ATOM 1904 N N . GLN A 1 247 ? -2.189 0.707 -0.359 1.00 97.44 247 GLN A N 1
ATOM 1905 C CA . GLN A 1 247 ? -2.561 0.199 0.958 1.00 97.44 247 GLN A CA 1
ATOM 1906 C C . GLN A 1 247 ? -1.672 0.818 2.036 1.00 97.44 247 GLN A C 1
ATOM 1908 O O . GLN A 1 247 ? -0.477 1.060 1.823 1.00 97.44 247 GLN A O 1
ATOM 1913 N N . ARG A 1 248 ? -2.259 1.082 3.202 1.00 96.38 248 ARG A N 1
ATOM 1914 C CA . ARG A 1 248 ? -1.559 1.516 4.414 1.00 96.38 248 ARG A CA 1
ATOM 1915 C C . ARG A 1 248 ? -2.061 0.730 5.611 1.00 96.38 248 ARG A C 1
ATOM 1917 O O . ARG A 1 248 ? -3.238 0.399 5.686 1.00 96.38 248 ARG A O 1
ATOM 1924 N N . THR A 1 249 ? -1.177 0.475 6.564 1.00 94.62 249 THR A N 1
ATOM 1925 C CA . THR A 1 249 ? -1.541 -0.176 7.824 1.00 94.62 249 THR A CA 1
ATOM 1926 C C . THR A 1 249 ? -1.618 0.868 8.923 1.00 94.62 249 THR A C 1
ATOM 1928 O O . THR A 1 249 ? -0.673 1.632 9.109 1.00 94.62 249 THR A O 1
ATOM 1931 N N . ILE A 1 250 ? -2.712 0.862 9.676 1.00 95.50 250 ILE A N 1
ATOM 1932 C CA . ILE A 1 250 ? -2.900 1.694 10.867 1.00 95.50 250 ILE A CA 1
ATOM 1933 C C . ILE A 1 250 ? -3.084 0.801 12.090 1.00 95.50 250 ILE A C 1
ATOM 1935 O O . ILE A 1 250 ? -3.627 -0.302 11.987 1.00 95.50 250 ILE A O 1
ATOM 1939 N N . LYS A 1 251 ? -2.642 1.262 13.258 1.00 92.06 251 LYS A N 1
ATOM 1940 C CA . LYS A 1 251 ? -3.019 0.670 14.540 1.00 92.06 251 LYS A CA 1
ATOM 1941 C C . LYS A 1 251 ? -4.282 1.369 15.035 1.00 92.06 251 LYS A C 1
ATOM 1943 O O . LYS A 1 251 ? -4.298 2.588 15.160 1.00 92.06 251 LYS A O 1
ATOM 1948 N N . ILE A 1 252 ? -5.331 0.611 15.321 1.00 93.06 252 ILE A N 1
ATOM 1949 C CA . ILE A 1 252 ? -6.492 1.147 16.024 1.00 93.06 252 ILE A CA 1
ATOM 1950 C C . ILE A 1 252 ? -6.352 0.755 17.486 1.00 93.06 252 ILE A C 1
ATOM 1952 O O . ILE A 1 252 ? -6.337 -0.433 17.813 1.00 93.06 252 ILE A O 1
ATOM 1956 N N . SER A 1 253 ? -6.237 1.760 18.346 1.00 85.06 253 SER A N 1
ATOM 1957 C CA . SER A 1 253 ? -6.392 1.622 19.788 1.00 85.06 253 SER A CA 1
ATOM 1958 C C . SER A 1 253 ? -7.883 1.543 20.071 1.00 85.06 253 SER A C 1
ATOM 1960 O O . SER A 1 253 ? -8.593 2.540 20.190 1.00 85.06 253 SER A O 1
ATOM 1962 N N . GLY A 1 254 ? -8.368 0.308 20.018 1.00 69.88 254 GLY A N 1
ATOM 1963 C CA . GLY A 1 254 ? -9.746 -0.029 20.316 1.00 69.88 254 GLY A CA 1
ATOM 1964 C C . GLY A 1 254 ? -10.001 -0.115 21.811 1.00 69.88 254 GLY A C 1
ATOM 1965 O O . GLY A 1 254 ? -9.122 0.123 22.640 1.00 69.88 254 GLY A O 1
ATOM 1966 N N . THR A 1 255 ? -11.201 -0.550 22.167 1.00 59.69 255 THR A N 1
ATOM 1967 C CA . THR A 1 255 ? -11.504 -0.981 23.530 1.00 59.69 255 THR A CA 1
ATOM 1968 C C . THR A 1 255 ? -10.866 -2.354 23.771 1.00 59.69 255 THR A C 1
ATOM 1970 O O . THR A 1 255 ? -11.536 -3.386 23.759 1.00 59.69 255 THR A O 1
ATOM 1973 N N . GLY A 1 256 ? -9.542 -2.413 23.964 1.00 56.44 256 GLY A N 1
ATOM 1974 C CA . GLY A 1 256 ? -8.918 -3.598 24.567 1.00 56.44 256 GLY A CA 1
ATOM 1975 C C . GLY A 1 256 ? -9.725 -3.947 25.817 1.00 56.44 256 GLY A C 1
ATOM 1976 O O . GLY A 1 256 ? -9.948 -3.035 26.604 1.00 56.44 256 GLY A O 1
ATOM 1977 N N . SER A 1 257 ? -10.274 -5.177 25.903 1.00 56.31 257 SER A N 1
ATOM 1978 C CA . SER A 1 257 ? -11.407 -5.570 26.775 1.00 56.31 257 SER A CA 1
ATOM 1979 C C . SER A 1 257 ? -11.767 -4.479 27.785 1.00 56.31 257 SER A C 1
ATOM 1981 O O . SER A 1 257 ? -11.148 -4.404 28.844 1.00 56.31 257 SER A O 1
ATOM 1983 N N . ALA A 1 258 ? -12.733 -3.614 27.443 1.00 65.19 258 ALA A N 1
ATOM 1984 C CA . ALA A 1 258 ? -13.137 -2.449 28.250 1.00 65.19 258 ALA A CA 1
ATOM 1985 C C . ALA A 1 258 ? -13.748 -2.821 29.623 1.00 65.19 258 ALA A C 1
ATOM 1987 O O . ALA A 1 258 ? -14.459 -2.043 30.251 1.00 65.19 258 ALA A O 1
ATOM 1988 N N . THR A 1 259 ? -13.515 -4.049 30.063 1.00 76.69 259 THR A N 1
ATOM 1989 C CA . THR A 1 259 ? -13.988 -4.646 31.287 1.00 76.69 259 THR A CA 1
ATOM 1990 C C . THR A 1 259 ? -12.798 -5.228 32.023 1.00 76.69 259 THR A C 1
ATOM 1992 O O . THR A 1 259 ? -12.191 -6.212 31.593 1.00 76.69 259 THR A O 1
ATOM 1995 N N . GLU A 1 260 ? -12.536 -4.682 33.201 1.00 86.25 260 GLU A N 1
ATOM 1996 C CA . GLU A 1 260 ? -11.658 -5.293 34.184 1.00 86.25 260 GLU A CA 1
ATOM 1997 C C . GLU A 1 260 ? -12.503 -5.880 35.320 1.00 86.25 260 GLU A C 1
ATOM 1999 O O . GLU A 1 260 ? -13.452 -5.266 35.810 1.00 86.25 260 GLU A O 1
ATOM 2004 N N . VAL A 1 261 ? -12.174 -7.105 35.734 1.00 90.06 261 VAL A N 1
ATOM 2005 C CA . VAL A 1 261 ? -12.874 -7.813 36.811 1.00 90.06 261 VAL A CA 1
ATOM 2006 C C . VAL A 1 261 ? -11.862 -8.182 37.885 1.00 90.06 261 VAL A C 1
ATOM 2008 O O . VAL A 1 261 ? -10.957 -8.986 37.644 1.00 90.06 261 VAL A O 1
ATOM 2011 N N . LEU A 1 262 ? -12.039 -7.622 39.079 1.00 90.06 262 LEU A N 1
ATOM 2012 C CA . LEU A 1 262 ? -11.116 -7.756 40.203 1.00 90.06 262 LEU A CA 1
ATOM 2013 C C . LEU A 1 262 ? -11.808 -8.376 41.420 1.00 90.06 262 LEU A C 1
ATOM 2015 O O . LEU A 1 262 ? -12.999 -8.180 41.655 1.00 90.06 262 LEU A O 1
ATOM 2019 N N . ALA A 1 263 ? -11.044 -9.104 42.232 1.00 89.88 263 ALA A N 1
ATOM 2020 C CA . ALA A 1 263 ? -11.486 -9.597 43.533 1.00 89.88 263 ALA A CA 1
ATOM 2021 C C . ALA A 1 263 ? -10.767 -8.820 44.639 1.00 89.88 263 ALA A C 1
ATOM 2023 O O . ALA A 1 263 ? -9.539 -8.826 44.687 1.00 89.88 263 ALA A O 1
ATOM 2024 N N . ALA A 1 264 ? -11.508 -8.215 45.572 1.00 86.69 264 ALA A N 1
ATOM 2025 C CA . ALA A 1 264 ? -10.891 -7.517 46.709 1.00 86.69 264 ALA A CA 1
ATOM 2026 C C . ALA A 1 264 ? -10.136 -8.481 47.647 1.00 86.69 264 ALA A C 1
ATOM 2028 O O . ALA A 1 264 ? -9.178 -8.114 48.320 1.00 86.69 264 ALA A O 1
ATOM 2029 N N . SER A 1 265 ? -10.582 -9.737 47.696 1.00 87.75 265 SER A N 1
ATOM 2030 C CA . SER A 1 265 ? -9.923 -10.824 48.421 1.00 87.75 265 SER A CA 1
ATOM 2031 C C . SER A 1 265 ? -10.330 -12.152 47.794 1.00 87.75 265 SER A C 1
ATOM 2033 O O . SER A 1 265 ? -11.513 -12.353 47.536 1.00 87.75 265 SER A O 1
ATOM 2035 N N . ALA A 1 266 ? -9.378 -13.057 47.574 1.00 89.44 266 ALA A N 1
ATOM 2036 C CA . ALA A 1 266 ? -9.639 -14.370 46.975 1.00 89.44 266 ALA A CA 1
ATOM 2037 C C . ALA A 1 266 ? -9.793 -15.496 48.015 1.00 89.44 266 ALA A C 1
ATOM 2039 O O . ALA A 1 266 ? -10.062 -16.635 47.653 1.00 89.44 266 ALA A O 1
ATOM 2040 N N . SER A 1 267 ? -9.601 -15.212 49.307 1.00 92.62 267 SER A N 1
ATOM 2041 C CA . SER A 1 267 ? -9.639 -16.217 50.375 1.00 92.62 267 SER A CA 1
ATOM 2042 C C . SER A 1 267 ? -10.190 -15.622 51.664 1.00 92.62 267 SER A C 1
ATOM 2044 O O . SER A 1 267 ? -9.761 -14.538 52.064 1.00 92.62 267 SER A O 1
ATOM 2046 N N . LYS A 1 268 ? -11.130 -16.316 52.313 1.00 93.19 268 LYS A N 1
ATOM 2047 C CA . LYS A 1 268 ? -11.648 -15.948 53.639 1.00 93.19 268 LYS A CA 1
ATOM 2048 C C . LYS A 1 268 ? -11.914 -17.178 54.499 1.00 93.19 268 LYS A C 1
ATOM 2050 O O . LYS A 1 268 ? -12.213 -18.255 53.987 1.00 93.19 268 LYS A O 1
ATOM 2055 N N . THR A 1 269 ? -11.829 -16.987 55.811 1.00 92.00 269 THR A N 1
ATOM 2056 C CA . THR A 1 269 ? -12.101 -18.021 56.814 1.00 92.00 269 THR A CA 1
ATOM 2057 C C . THR A 1 269 ? -13.467 -17.799 57.452 1.00 92.00 269 THR A C 1
ATOM 2059 O O . THR A 1 269 ? -13.844 -16.660 57.729 1.00 92.00 269 THR A O 1
ATOM 2062 N N . VAL A 1 270 ? -14.225 -18.875 57.661 1.00 93.19 270 VAL A N 1
ATOM 2063 C CA . VAL A 1 270 ? -15.590 -18.827 58.197 1.00 93.19 270 VAL A CA 1
ATOM 2064 C C . VAL A 1 270 ? -15.890 -20.083 59.010 1.00 93.19 270 VAL A C 1
ATOM 2066 O O . VAL A 1 270 ? -15.383 -21.164 58.718 1.00 93.19 270 VAL A O 1
ATOM 2069 N N . LYS A 1 271 ? -16.734 -19.965 60.034 1.00 89.25 271 LYS A N 1
ATOM 2070 C CA . LYS A 1 271 ? -17.198 -21.127 60.798 1.00 89.25 271 LYS A CA 1
ATOM 2071 C C . LYS A 1 271 ? -18.333 -21.828 60.070 1.00 89.25 271 LYS A C 1
ATOM 2073 O O . LYS A 1 271 ? -19.102 -21.223 59.325 1.00 89.25 271 LYS A O 1
ATOM 2078 N N . THR A 1 272 ? -18.471 -23.121 60.332 1.00 86.81 272 THR A N 1
ATOM 2079 C CA . THR A 1 272 ? -19.583 -23.913 59.797 1.00 86.81 272 THR A CA 1
ATOM 2080 C C . THR A 1 272 ? -20.936 -23.271 60.151 1.00 86.81 272 THR A C 1
ATOM 2082 O O . THR A 1 272 ? -21.242 -23.085 61.328 1.00 86.81 272 THR A O 1
ATOM 2085 N N . GLY A 1 273 ? -21.762 -22.972 59.142 1.00 83.75 273 GLY A N 1
ATOM 2086 C CA . GLY A 1 273 ? -23.086 -22.360 59.306 1.00 83.75 273 GLY A CA 1
ATOM 2087 C C . GLY A 1 273 ? -23.126 -20.827 59.254 1.00 83.75 273 GLY A C 1
ATOM 2088 O O . GLY A 1 273 ? -24.219 -20.284 59.057 1.00 83.75 273 GLY A O 1
ATOM 2089 N N . ASP A 1 274 ? -21.981 -20.147 59.354 1.00 90.50 274 ASP A N 1
ATOM 2090 C CA . ASP A 1 274 ? -21.881 -18.691 59.207 1.00 90.50 274 ASP A CA 1
ATOM 2091 C C . ASP A 1 274 ? -21.755 -18.289 57.727 1.00 90.50 274 ASP A C 1
ATOM 2093 O O . ASP A 1 274 ? -21.429 -19.101 56.860 1.00 90.50 274 ASP A O 1
ATOM 2097 N N . VAL A 1 275 ? -22.047 -17.023 57.422 1.00 93.06 275 VAL A N 1
ATOM 2098 C CA . VAL A 1 275 ? -21.969 -16.473 56.061 1.00 93.06 275 VAL A CA 1
ATOM 2099 C C . VAL A 1 275 ? -20.717 -15.618 55.931 1.00 93.06 275 VAL A C 1
ATOM 2101 O O . VAL A 1 275 ? -20.445 -14.773 56.782 1.00 93.06 275 VAL A O 1
ATOM 2104 N N . VAL A 1 276 ? -19.989 -15.791 54.831 1.00 94.94 276 VAL A N 1
ATOM 2105 C CA . VAL A 1 276 ? -18.878 -14.920 54.444 1.00 94.94 276 VAL A CA 1
ATOM 2106 C C . VAL A 1 276 ? -19.172 -14.261 53.099 1.00 94.94 276 VAL A C 1
ATOM 2108 O O . VAL A 1 276 ? -19.796 -14.870 52.238 1.00 94.94 276 VAL A O 1
ATOM 2111 N N . SER A 1 277 ? -18.747 -13.009 52.918 1.00 95.38 277 SER A N 1
ATOM 2112 C CA . SER A 1 277 ? -18.960 -12.238 51.684 1.00 95.38 277 SER A CA 1
ATOM 2113 C C . SER A 1 277 ? -17.635 -11.922 51.005 1.00 95.38 277 SER A C 1
ATOM 2115 O O . SER A 1 277 ? -16.688 -11.500 51.670 1.00 95.38 277 SER A O 1
ATOM 2117 N N . PHE A 1 278 ? -17.595 -12.042 49.686 1.00 95.94 278 PHE A N 1
ATOM 2118 C CA . PHE A 1 278 ? -16.524 -11.604 48.799 1.00 95.94 278 PHE A CA 1
ATOM 2119 C C . PHE A 1 278 ? -17.023 -10.435 47.951 1.00 95.94 278 PHE A C 1
ATOM 2121 O O . PHE A 1 278 ? -18.196 -10.403 47.583 1.00 95.94 278 PHE A O 1
ATOM 2128 N N . ASP A 1 279 ? -16.143 -9.480 47.669 1.00 95.94 279 ASP A N 1
ATOM 2129 C CA . ASP A 1 279 ? -16.455 -8.326 46.830 1.00 95.94 279 ASP A CA 1
ATOM 2130 C C . ASP A 1 279 ? -15.790 -8.529 45.460 1.00 95.94 279 ASP A C 1
ATOM 2132 O O . ASP A 1 279 ? -14.567 -8.705 45.371 1.00 95.94 279 ASP A O 1
ATOM 2136 N N . VAL A 1 280 ? -16.610 -8.530 44.409 1.00 95.38 280 VAL A N 1
ATOM 2137 C CA . VAL A 1 280 ? -16.195 -8.549 43.002 1.00 95.38 280 VAL A CA 1
ATOM 2138 C C . VAL A 1 280 ? -16.354 -7.137 42.459 1.00 95.38 280 VAL A C 1
ATOM 2140 O O . VAL A 1 280 ? -17.459 -6.599 42.459 1.00 95.38 280 VAL A O 1
ATOM 2143 N N . VAL A 1 281 ? -15.257 -6.529 42.019 1.00 94.56 281 VAL A N 1
ATOM 2144 C CA . VAL A 1 281 ? -15.252 -5.188 41.431 1.00 94.56 281 VAL A CA 1
ATOM 2145 C C . VAL A 1 281 ? -15.275 -5.328 39.916 1.00 94.56 281 VAL A C 1
ATOM 2147 O O . VAL A 1 281 ? -14.397 -5.963 39.334 1.00 94.56 281 VAL A O 1
ATOM 2150 N N . LEU A 1 282 ? -16.290 -4.740 39.294 1.00 93.19 282 LEU A N 1
ATOM 2151 C CA . LEU A 1 282 ? -16.425 -4.621 37.850 1.00 93.19 282 LEU A CA 1
ATOM 2152 C C . LEU A 1 282 ? -16.068 -3.197 37.457 1.00 93.19 282 LEU A C 1
ATOM 2154 O O . LEU A 1 282 ? -16.718 -2.264 37.927 1.00 93.19 282 LEU A O 1
ATOM 2158 N N . VAL A 1 283 ? -15.061 -3.038 36.609 1.00 91.00 283 VAL A N 1
ATOM 2159 C CA . VAL A 1 283 ? -14.642 -1.748 36.062 1.00 91.00 283 VAL A CA 1
ATOM 2160 C C . VAL A 1 283 ? -14.958 -1.751 34.577 1.00 91.00 283 VAL A C 1
ATOM 2162 O O . VAL A 1 283 ? -14.496 -2.629 33.853 1.00 91.00 283 VAL A O 1
ATOM 2165 N N . ASN A 1 284 ? -15.756 -0.784 34.135 1.00 88.56 284 ASN A N 1
ATOM 2166 C CA . ASN A 1 284 ? -15.987 -0.514 32.727 1.00 88.56 284 ASN A CA 1
ATOM 2167 C C . ASN A 1 284 ? -15.098 0.662 32.318 1.00 88.56 284 ASN A C 1
ATOM 2169 O O . ASN A 1 284 ? -15.408 1.803 32.647 1.00 88.56 284 ASN A O 1
ATOM 2173 N N . THR A 1 285 ? -13.989 0.373 31.643 1.00 81.38 285 THR A N 1
ATOM 2174 C CA . THR A 1 285 ? -13.059 1.380 31.111 1.00 81.38 285 THR A CA 1
ATOM 2175 C C . THR A 1 285 ? -13.495 1.912 29.743 1.00 81.38 285 THR A C 1
ATOM 2177 O O . THR A 1 285 ? -12.862 2.819 29.212 1.00 81.38 285 THR A O 1
ATOM 2180 N N . GLY A 1 286 ? -14.570 1.368 29.159 1.00 74.31 286 GLY A N 1
ATOM 2181 C CA . GLY A 1 286 ? -15.176 1.886 27.932 1.00 74.31 286 GLY A CA 1
ATOM 2182 C C . GLY A 1 286 ? -16.051 3.115 28.185 1.00 74.31 286 GLY A C 1
ATOM 2183 O O . GLY A 1 286 ? -16.412 3.405 29.321 1.00 74.31 286 GLY A O 1
ATOM 2184 N N . SER A 1 287 ? -16.433 3.823 27.123 1.00 69.75 287 SER A N 1
ATOM 2185 C CA . SER A 1 287 ? -17.321 4.999 27.171 1.00 69.75 287 SER A CA 1
ATOM 2186 C C . SER A 1 287 ? -18.811 4.641 27.269 1.00 69.75 287 SER A C 1
ATOM 2188 O O . SER A 1 287 ? -19.607 5.414 27.805 1.00 69.75 287 SER A O 1
ATOM 2190 N N . ASN A 1 288 ? -19.193 3.456 26.788 1.00 76.75 288 ASN A N 1
ATOM 2191 C CA . ASN A 1 288 ? -20.581 3.002 26.706 1.00 76.75 288 ASN A CA 1
ATOM 2192 C C . ASN A 1 288 ? -21.015 2.220 27.954 1.00 76.75 288 ASN A C 1
ATOM 2194 O O . ASN A 1 288 ? -20.212 1.566 28.618 1.00 76.75 288 ASN A O 1
ATOM 2198 N N . MET A 1 289 ? -22.310 2.275 28.286 1.00 84.06 289 MET A N 1
ATOM 2199 C CA . MET A 1 289 ? -22.889 1.457 29.359 1.00 84.06 289 MET A CA 1
ATOM 2200 C C . MET A 1 289 ? -22.898 -0.020 28.954 1.00 84.06 289 MET A C 1
ATOM 2202 O O . MET A 1 289 ? -23.346 -0.349 27.860 1.00 84.06 289 MET A O 1
ATOM 2206 N N . LYS A 1 290 ? -22.488 -0.905 29.868 1.00 85.94 290 LYS A N 1
ATOM 2207 C CA . LYS A 1 290 ? -22.446 -2.358 29.643 1.00 85.94 290 LYS A CA 1
ATOM 2208 C C . LYS A 1 290 ? -23.333 -3.124 30.616 1.00 85.94 290 LYS A C 1
ATOM 2210 O O . LYS A 1 290 ? -23.493 -2.708 31.769 1.00 85.94 290 LYS A O 1
ATOM 2215 N N . ILE A 1 291 ? -23.879 -4.253 30.157 1.00 90.56 291 ILE A N 1
ATOM 2216 C CA . ILE A 1 291 ? -24.659 -5.190 30.973 1.00 90.56 291 ILE A CA 1
ATOM 2217 C C . ILE A 1 291 ? -23.783 -6.392 31.329 1.00 90.56 291 ILE A C 1
ATOM 2219 O O . ILE A 1 291 ? -23.279 -7.103 30.461 1.00 90.56 291 ILE A O 1
ATOM 2223 N N . TYR A 1 292 ? -23.652 -6.652 32.626 1.00 93.81 292 TYR A N 1
ATOM 2224 C CA . TYR A 1 292 ? -22.918 -7.795 33.148 1.00 93.81 292 TYR A CA 1
ATOM 2225 C C . TYR A 1 292 ? -23.872 -8.832 33.711 1.00 93.81 292 TYR A C 1
ATOM 2227 O O . TYR A 1 292 ? -24.802 -8.496 34.443 1.00 93.81 292 TYR A O 1
ATOM 2235 N N . SER A 1 293 ? -23.595 -10.099 33.417 1.00 93.62 293 SER A N 1
ATOM 2236 C CA . SER A 1 293 ? -24.200 -11.244 34.085 1.00 93.62 293 SER A CA 1
ATOM 2237 C C . SER A 1 293 ? -23.148 -11.970 34.914 1.00 93.62 293 SER A C 1
ATOM 2239 O O . SER A 1 293 ? -22.078 -12.327 34.419 1.00 93.62 293 SER A O 1
ATOM 2241 N N . ILE A 1 294 ? -23.457 -12.188 36.186 1.00 95.12 294 ILE A N 1
ATOM 2242 C CA . ILE A 1 294 ? -22.590 -12.852 37.149 1.00 95.12 294 ILE A CA 1
ATOM 2243 C C . ILE A 1 294 ? -23.267 -14.139 37.593 1.00 95.12 294 ILE A C 1
ATOM 2245 O O . ILE A 1 294 ? -24.398 -14.137 38.079 1.00 95.12 294 ILE A O 1
ATOM 2249 N N . SER A 1 295 ? -22.542 -15.244 37.474 1.00 93.50 295 SER A N 1
ATOM 2250 C CA . SER A 1 295 ? -22.978 -16.547 37.967 1.00 93.50 295 SER A CA 1
ATOM 2251 C C . SER A 1 295 ? -21.905 -17.163 38.852 1.00 93.50 295 SER A C 1
ATOM 2253 O O . SER A 1 295 ? -20.711 -17.028 38.590 1.00 93.50 295 SER A O 1
ATOM 2255 N N . ALA A 1 296 ? -22.326 -17.841 39.916 1.00 93.06 296 ALA A N 1
ATOM 2256 C CA . ALA A 1 296 ? -21.433 -18.587 40.789 1.00 93.06 296 ALA A CA 1
ATOM 2257 C C . ALA A 1 296 ? -21.646 -20.090 40.600 1.00 93.06 296 ALA A C 1
ATOM 2259 O O . ALA A 1 296 ? -22.772 -20.569 40.461 1.00 93.06 296 ALA A O 1
ATOM 2260 N N . SER A 1 297 ? -20.548 -20.838 40.604 1.00 87.88 297 SER A N 1
ATOM 2261 C CA . SER A 1 297 ? -20.577 -22.296 40.662 1.00 87.88 297 SER A CA 1
ATOM 2262 C C . SER A 1 297 ? -20.736 -22.747 42.111 1.00 87.88 297 SER A C 1
ATOM 2264 O O . SER A 1 297 ? -20.027 -22.284 43.003 1.00 87.88 297 SER A O 1
ATOM 2266 N N . ASN A 1 298 ? -21.672 -23.662 42.353 1.00 75.56 298 ASN A N 1
ATOM 2267 C CA . ASN A 1 298 ? -21.843 -24.247 43.676 1.00 75.56 298 ASN A CA 1
ATOM 2268 C C . ASN A 1 298 ? -20.816 -25.365 43.876 1.00 75.56 298 ASN A C 1
ATOM 2270 O O . ASN A 1 298 ? -20.819 -26.359 43.148 1.00 75.56 298 ASN A O 1
ATOM 2274 N N . ALA A 1 299 ? -19.958 -25.216 44.881 1.00 77.31 299 ALA A N 1
ATOM 2275 C CA . ALA A 1 299 ? -19.116 -26.302 45.364 1.00 77.31 299 ALA A CA 1
ATOM 2276 C C . ALA A 1 299 ? -19.918 -27.203 46.314 1.00 77.31 299 ALA A C 1
ATOM 2278 O O . ALA A 1 299 ? -20.814 -26.736 47.020 1.00 77.31 299 ALA A O 1
ATOM 2279 N N . VAL A 1 300 ? -19.602 -28.501 46.353 1.00 78.75 300 VAL A N 1
ATOM 2280 C CA . VAL A 1 300 ? -20.333 -29.474 47.181 1.00 78.75 300 VAL A CA 1
ATOM 2281 C C . VAL A 1 300 ? -20.337 -29.022 48.643 1.00 78.75 300 VAL A C 1
ATOM 2283 O O . VAL A 1 300 ? -19.310 -28.998 49.312 1.00 78.75 300 VAL A O 1
ATOM 2286 N N . GLY A 1 301 ? -21.528 -28.668 49.128 1.00 83.62 301 GLY A N 1
ATOM 2287 C CA . GLY A 1 301 ? -21.779 -28.266 50.506 1.00 83.62 301 GLY A CA 1
ATOM 2288 C C . GLY A 1 301 ? -21.482 -26.802 50.868 1.00 83.62 301 GLY A C 1
ATOM 2289 O O . GLY A 1 301 ? -21.673 -26.423 52.025 1.00 83.62 301 GLY A O 1
ATOM 2290 N N . LEU A 1 302 ? -21.135 -25.965 49.889 1.00 89.69 302 LEU A N 1
ATOM 2291 C CA . LEU A 1 302 ? -21.238 -24.508 49.980 1.00 89.69 302 LEU A CA 1
ATOM 2292 C C . LEU A 1 302 ? -22.514 -24.043 49.268 1.00 89.69 302 LEU A C 1
ATOM 2294 O O . LEU A 1 302 ? -22.745 -24.409 48.119 1.00 89.69 302 LEU A O 1
ATOM 2298 N N . ASN A 1 303 ? -23.326 -23.220 49.932 1.00 90.81 303 ASN A N 1
ATOM 2299 C CA . ASN A 1 303 ? -24.355 -22.438 49.246 1.00 90.81 303 ASN A CA 1
ATOM 2300 C C . ASN A 1 303 ? -23.751 -21.085 48.857 1.00 90.81 303 ASN A C 1
ATOM 2302 O O . ASN A 1 303 ? -23.330 -20.346 49.752 1.00 90.81 303 ASN A O 1
ATOM 2306 N N . VAL A 1 304 ? -23.665 -20.798 47.556 1.00 94.31 304 VAL A N 1
ATOM 2307 C CA . VAL A 1 304 ? -23.078 -19.560 47.032 1.00 94.31 304 VAL A CA 1
ATOM 2308 C C . VAL A 1 304 ? -24.161 -18.728 46.357 1.00 94.31 304 VAL A C 1
ATOM 2310 O O . VAL A 1 304 ? -24.855 -19.207 45.464 1.00 94.31 304 VAL A O 1
ATOM 2313 N N . GLU A 1 305 ? -24.291 -17.470 46.766 1.00 94.06 305 GLU A N 1
ATOM 2314 C CA . GLU A 1 305 ? -25.301 -16.544 46.257 1.00 94.06 305 GLU A CA 1
ATOM 2315 C C . GLU A 1 305 ? -24.642 -15.247 45.775 1.00 94.06 305 GLU A C 1
ATOM 2317 O O . GLU A 1 305 ? -23.679 -14.751 46.361 1.00 94.06 305 GLU A O 1
ATOM 2322 N N . VAL A 1 306 ? -25.162 -14.690 44.683 1.00 96.00 306 VAL A N 1
ATOM 2323 C CA . VAL A 1 306 ? -24.708 -13.417 44.110 1.00 96.00 306 VAL A CA 1
ATOM 2324 C C . VAL A 1 306 ? -25.784 -12.374 44.384 1.00 96.00 306 VAL A C 1
ATOM 2326 O O . VAL A 1 306 ? -26.942 -12.592 44.034 1.00 96.00 306 VAL A O 1
ATOM 2329 N N . SER A 1 307 ? -25.420 -11.248 45.003 1.00 95.12 307 SER A N 1
ATOM 2330 C CA . SER A 1 307 ? -26.386 -10.219 45.414 1.00 95.12 307 SER A CA 1
ATOM 2331 C C . SER A 1 307 ? -27.126 -9.584 44.238 1.00 95.12 307 SER A C 1
ATOM 2333 O O . SER A 1 307 ? -28.302 -9.257 44.352 1.00 95.12 307 SER A O 1
ATOM 2335 N N . GLU A 1 308 ? -26.424 -9.395 43.120 1.00 94.50 308 GLU A N 1
ATOM 2336 C CA . GLU A 1 308 ? -26.941 -8.774 41.904 1.00 94.50 308 GLU A CA 1
ATOM 2337 C C . GLU A 1 308 ? -26.402 -9.560 40.691 1.00 94.50 308 GLU A C 1
ATOM 2339 O O . GLU A 1 308 ? -25.302 -9.287 40.213 1.00 94.50 308 GLU A O 1
ATOM 2344 N N . PRO A 1 309 ? -27.112 -10.611 40.236 1.00 93.75 309 PRO A N 1
ATOM 2345 C CA . PRO A 1 309 ? -26.629 -11.498 39.174 1.00 93.75 309 PRO A CA 1
ATOM 2346 C C . PRO A 1 309 ? -26.668 -10.857 37.782 1.00 93.75 309 PRO A C 1
ATOM 2348 O O . PRO A 1 309 ? -26.051 -11.378 36.857 1.00 93.75 309 PRO A O 1
ATOM 2351 N N . ILE A 1 310 ? -27.398 -9.752 37.610 1.00 94.62 310 ILE A N 1
ATOM 2352 C CA . ILE A 1 310 ? -27.405 -8.943 36.389 1.00 94.62 310 ILE A CA 1
ATOM 2353 C C . ILE A 1 310 ? -27.352 -7.479 36.806 1.00 94.62 310 ILE A C 1
ATOM 2355 O O . ILE A 1 310 ? -28.206 -7.046 37.576 1.00 94.62 310 ILE A O 1
ATOM 2359 N N . LEU A 1 311 ? -26.386 -6.724 36.286 1.00 94.56 311 LEU A N 1
ATOM 2360 C CA . LEU A 1 311 ? -26.254 -5.296 36.563 1.00 94.56 311 LEU A CA 1
ATOM 2361 C C . LEU A 1 311 ? -25.754 -4.518 35.351 1.00 94.56 311 LEU A C 1
ATOM 2363 O O . LEU A 1 311 ? -25.118 -5.066 34.455 1.00 94.56 311 LEU A O 1
ATOM 2367 N N . THR A 1 312 ? -25.987 -3.212 35.371 1.00 93.19 312 THR A N 1
ATOM 2368 C CA . THR A 1 312 ? -25.430 -2.276 34.393 1.00 93.19 312 THR A CA 1
ATOM 2369 C C . THR A 1 312 ? -24.320 -1.438 35.015 1.00 93.19 312 THR A C 1
ATOM 2371 O O . THR A 1 312 ? -24.453 -0.977 36.153 1.00 93.19 312 THR A O 1
ATOM 2374 N N . VAL A 1 313 ? -23.225 -1.223 34.286 1.00 91.75 313 VAL A N 1
ATOM 2375 C CA . VAL A 1 313 ? -22.128 -0.324 34.686 1.00 91.75 313 VAL A CA 1
ATOM 2376 C C . VAL A 1 313 ? -21.959 0.705 33.578 1.00 91.75 313 VAL A C 1
ATOM 2378 O O . VAL A 1 313 ? -21.738 0.343 32.422 1.00 91.75 313 VAL A O 1
ATOM 2381 N N . SER A 1 314 ? -22.108 1.985 33.915 1.00 89.12 314 SER A N 1
ATOM 2382 C CA . SER A 1 314 ? -21.880 3.087 32.976 1.00 89.12 314 SER A CA 1
ATOM 2383 C C . SER A 1 314 ? -20.436 3.083 32.478 1.00 89.12 314 SER A C 1
ATOM 2385 O O . SER A 1 314 ? -19.568 2.488 33.121 1.00 89.12 314 SER A O 1
ATOM 2387 N N . GLY A 1 315 ? -20.179 3.743 31.353 1.00 83.94 315 GLY A N 1
ATOM 2388 C CA . GLY A 1 315 ? -18.808 3.951 30.902 1.00 83.94 315 GLY A CA 1
ATOM 2389 C C . GLY A 1 315 ? -17.976 4.719 31.929 1.00 83.94 315 GLY A C 1
ATOM 2390 O O . GLY A 1 315 ? -18.529 5.489 32.718 1.00 83.94 315 GLY A O 1
ATOM 2391 N N . ASP A 1 316 ? -16.674 4.451 31.936 1.00 81.75 316 ASP A N 1
ATOM 2392 C CA . ASP A 1 316 ? -15.682 5.020 32.854 1.00 81.75 316 ASP A CA 1
ATOM 2393 C C . ASP A 1 316 ? -16.111 4.949 34.334 1.00 81.75 316 ASP A C 1
ATOM 2395 O O . ASP A 1 316 ? -16.005 5.895 35.116 1.00 81.75 316 ASP A O 1
ATOM 2399 N N . SER A 1 317 ? -16.700 3.817 34.729 1.00 91.31 317 SER A N 1
ATOM 2400 C CA . SER A 1 317 ? -17.219 3.638 36.086 1.00 91.31 317 SER A CA 1
ATOM 2401 C C . SER A 1 317 ? -17.011 2.224 36.612 1.00 91.31 317 SER A C 1
ATOM 2403 O O . SER A 1 317 ? -16.669 1.297 35.877 1.00 91.31 317 SER A O 1
ATOM 2405 N N . SER A 1 318 ? -17.218 2.047 37.918 1.00 93.44 318 SER A N 1
ATOM 2406 C CA . SER A 1 318 ? -17.129 0.736 38.555 1.00 93.44 318 SER A CA 1
ATOM 2407 C C . SER A 1 318 ? -18.302 0.452 39.484 1.00 93.44 318 SER A C 1
ATOM 2409 O O . SER A 1 318 ? -18.926 1.359 40.041 1.00 93.44 318 SER A O 1
ATOM 2411 N N . LYS A 1 319 ? -18.607 -0.836 39.657 1.00 95.50 319 LYS A N 1
ATOM 2412 C CA . LYS A 1 319 ? -19.569 -1.335 40.644 1.00 95.50 319 LYS A CA 1
ATOM 2413 C C . LYS A 1 319 ? -19.000 -2.526 41.396 1.00 95.50 319 LYS A C 1
ATOM 2415 O O . LYS A 1 319 ? -18.217 -3.307 40.860 1.00 95.50 319 LYS A O 1
ATOM 2420 N N . ILE A 1 320 ? -19.427 -2.666 42.646 1.00 95.12 320 ILE A N 1
ATOM 2421 C CA . ILE A 1 320 ? -19.038 -3.771 43.520 1.00 95.12 320 ILE A CA 1
ATOM 2422 C C . ILE A 1 320 ? -20.237 -4.693 43.695 1.00 95.12 320 ILE A C 1
ATOM 2424 O O . ILE A 1 320 ? -21.291 -4.255 44.152 1.00 95.12 320 ILE A O 1
ATOM 2428 N N . VAL A 1 321 ? -20.055 -5.973 43.386 1.00 96.12 321 VAL A N 1
ATOM 2429 C CA . VAL A 1 321 ? -21.059 -7.020 43.585 1.00 96.12 321 VAL A CA 1
ATOM 2430 C C . VAL A 1 321 ? -20.615 -7.940 44.709 1.00 96.12 321 VAL A C 1
ATOM 2432 O O . VAL A 1 321 ? -19.463 -8.376 44.760 1.00 96.12 321 VAL A O 1
ATOM 2435 N N . LYS A 1 322 ? -21.539 -8.243 45.623 1.00 96.25 322 LYS A N 1
ATOM 2436 C CA . LYS A 1 322 ? -21.278 -9.124 46.760 1.00 96.25 322 LYS A CA 1
ATOM 2437 C C . LYS A 1 322 ? -21.620 -10.560 46.401 1.00 96.25 322 LYS A C 1
ATOM 2439 O O . LYS A 1 322 ? -22.738 -10.857 45.986 1.00 96.25 322 LYS A O 1
ATOM 2444 N N . VAL A 1 323 ? -20.664 -11.453 46.615 1.00 95.88 323 VAL A N 1
ATOM 2445 C CA . VAL A 1 323 ? -20.852 -12.899 46.495 1.00 95.88 323 VAL A CA 1
ATOM 2446 C C . VAL A 1 323 ? -20.741 -13.510 47.881 1.00 95.88 323 VAL A C 1
ATOM 2448 O O . VAL A 1 323 ? -19.693 -13.418 48.521 1.00 95.88 323 VAL A O 1
ATOM 2451 N N . THR A 1 324 ? -21.820 -14.100 48.379 1.00 95.38 324 THR A N 1
ATOM 2452 C CA . THR A 1 324 ? -21.855 -14.732 49.695 1.00 95.38 324 THR A CA 1
ATOM 2453 C C . THR A 1 324 ? -21.663 -16.232 49.566 1.00 95.38 324 THR A C 1
ATOM 2455 O O . THR A 1 324 ? -22.189 -16.866 48.658 1.00 95.38 324 THR A O 1
ATOM 2458 N N . ALA A 1 325 ? -20.902 -16.812 50.486 1.00 93.62 325 ALA A N 1
ATOM 2459 C CA . ALA A 1 325 ? -20.722 -18.248 50.600 1.00 93.62 325 ALA A CA 1
ATOM 2460 C C . ALA A 1 325 ? -21.082 -18.686 52.021 1.00 93.62 325 ALA A C 1
ATOM 2462 O O . ALA A 1 325 ? -20.634 -18.091 53.006 1.00 93.62 325 ALA A O 1
ATOM 2463 N N . LYS A 1 326 ? -21.898 -19.735 52.124 1.00 93.50 326 LYS A N 1
ATOM 2464 C CA . LYS A 1 326 ? -22.334 -20.319 53.392 1.00 93.50 326 LYS A CA 1
ATOM 2465 C C . LYS A 1 326 ? -22.011 -21.814 53.422 1.00 93.50 326 LYS A C 1
ATOM 2467 O O . LYS A 1 326 ? -22.656 -22.581 52.700 1.00 93.50 326 LYS A O 1
ATOM 2472 N N . PRO A 1 327 ? -21.063 -22.259 54.264 1.00 91.69 327 PRO A N 1
ATOM 2473 C CA . PRO A 1 327 ? -20.848 -23.678 54.518 1.00 91.69 327 PRO A CA 1
ATOM 2474 C C . PRO A 1 327 ? -22.088 -24.295 55.151 1.00 91.69 327 PRO A C 1
ATOM 2476 O O . PRO A 1 327 ? -22.635 -23.769 56.127 1.00 91.69 327 PRO A O 1
ATOM 2479 N N . ASN A 1 328 ? -22.536 -25.425 54.611 1.00 88.38 328 ASN A N 1
ATOM 2480 C CA . ASN A 1 328 ? -23.625 -26.169 55.222 1.00 88.38 328 ASN A CA 1
ATOM 2481 C C . ASN A 1 328 ? -23.200 -26.735 56.591 1.00 88.38 328 ASN A C 1
ATOM 2483 O O . ASN A 1 328 ? -22.022 -26.852 56.911 1.00 88.38 328 ASN A O 1
ATOM 2487 N N . SER A 1 329 ? -24.173 -27.132 57.407 1.00 82.06 329 SER A N 1
ATOM 2488 C CA . SER A 1 329 ? -23.939 -27.641 58.767 1.00 82.06 329 SER A CA 1
ATOM 2489 C C . SER A 1 329 ? -23.186 -28.977 58.842 1.00 82.06 329 SER A C 1
ATOM 2491 O O . SER A 1 329 ? -22.829 -29.404 59.937 1.00 82.06 329 SER A O 1
ATOM 2493 N N . LYS A 1 330 ? -22.978 -29.649 57.704 1.00 80.81 330 LYS A N 1
ATOM 2494 C CA . LYS A 1 330 ? -22.336 -30.965 57.590 1.00 80.81 330 LYS A CA 1
ATOM 2495 C C . LYS A 1 330 ? -20.927 -30.881 57.000 1.00 80.81 330 LYS A C 1
ATOM 2497 O O . LYS A 1 330 ? -20.293 -31.919 56.825 1.00 80.81 330 LYS A O 1
ATOM 2502 N N . LEU A 1 331 ? -20.467 -29.679 56.655 1.00 83.44 331 LEU A N 1
ATOM 2503 C CA . LEU A 1 331 ? -19.168 -29.475 56.043 1.00 83.44 331 LEU A CA 1
ATOM 2504 C C . LEU A 1 331 ? -18.072 -29.683 57.087 1.00 83.44 331 LEU A C 1
ATOM 2506 O O . LEU A 1 331 ? -18.146 -29.148 58.191 1.00 83.44 331 LEU A O 1
ATOM 2510 N N . VAL A 1 332 ? -17.076 -30.491 56.736 1.00 85.00 332 VAL A N 1
ATOM 2511 C CA . VAL A 1 332 ? -15.903 -30.727 57.583 1.00 85.00 332 VAL A CA 1
ATOM 2512 C C . VAL A 1 332 ? -14.919 -29.575 57.392 1.00 85.00 332 VAL A C 1
ATOM 2514 O O . VAL A 1 332 ? -14.922 -28.917 56.349 1.00 85.00 332 VAL A O 1
ATOM 2517 N N . GLU A 1 333 ? -14.082 -29.342 58.399 1.00 88.56 333 GLU A N 1
ATOM 2518 C CA . GLU A 1 333 ? -12.964 -28.405 58.316 1.00 88.56 333 GLU A CA 1
ATOM 2519 C C . GLU A 1 333 ? -12.111 -28.655 57.062 1.00 88.56 333 GLU A C 1
ATOM 2521 O O . GLU A 1 333 ? -11.800 -29.800 56.726 1.00 88.56 333 GLU A O 1
ATOM 2526 N N . GLY A 1 334 ? -11.769 -27.579 56.353 1.00 88.06 334 GLY A N 1
ATOM 2527 C CA . GLY A 1 334 ? -11.013 -27.650 55.104 1.00 88.06 334 GLY A CA 1
ATOM 2528 C C . GLY A 1 334 ? -11.194 -26.428 54.206 1.00 88.06 334 GLY A C 1
ATOM 2529 O O . GLY A 1 334 ? -11.972 -25.521 54.504 1.00 88.06 334 GLY A O 1
ATOM 2530 N N . THR A 1 335 ? -10.469 -26.410 53.088 1.00 90.94 335 THR A N 1
ATOM 2531 C CA . THR A 1 335 ? -10.546 -25.348 52.075 1.00 90.94 335 THR A CA 1
ATOM 2532 C C . THR A 1 335 ? -11.433 -25.785 50.919 1.00 90.94 335 THR A C 1
ATOM 2534 O O . THR A 1 335 ? -11.193 -26.816 50.293 1.00 90.94 335 THR A O 1
ATOM 2537 N N . TYR A 1 336 ? -12.432 -24.968 50.608 1.00 91.19 336 TYR A N 1
ATOM 2538 C CA . TYR A 1 336 ? -13.387 -25.212 49.535 1.00 91.19 336 TYR A CA 1
ATOM 2539 C C . TYR A 1 336 ? -13.276 -24.104 48.493 1.00 91.19 336 TYR A C 1
ATOM 2541 O O . TYR A 1 336 ? -13.277 -22.922 48.837 1.00 91.19 336 TYR A O 1
ATOM 2549 N N . VAL A 1 337 ? -13.181 -24.493 47.224 1.00 92.00 337 VAL A N 1
ATOM 2550 C CA . VAL A 1 337 ? -13.025 -23.566 46.098 1.00 92.00 337 VAL A CA 1
ATOM 2551 C C . VAL A 1 337 ? -14.353 -23.425 45.373 1.00 92.00 337 VAL A C 1
ATOM 2553 O O . VAL A 1 337 ? -14.979 -24.433 45.053 1.00 92.00 337 VAL A O 1
ATOM 2556 N N . PHE A 1 338 ? -14.760 -22.196 45.076 1.00 93.69 338 PHE A N 1
ATOM 2557 C CA . PHE A 1 338 ? -15.852 -21.923 44.146 1.00 93.69 338 PHE A CA 1
ATOM 2558 C C . PHE A 1 338 ? -15.426 -20.865 43.128 1.00 93.69 338 PHE A C 1
ATOM 2560 O O . PHE A 1 338 ? -14.561 -20.031 43.403 1.00 93.69 338 PHE A O 1
ATOM 2567 N N . SER A 1 339 ? -16.037 -20.897 41.948 1.00 93.88 339 SER A N 1
ATOM 2568 C CA . SER A 1 339 ? -15.732 -19.965 40.861 1.00 93.88 339 SER A CA 1
ATOM 2569 C C . SER A 1 339 ? -16.908 -19.041 40.579 1.00 93.88 339 SER A C 1
ATOM 2571 O O . SER A 1 339 ? -18.061 -19.481 40.593 1.00 93.88 339 SER A O 1
ATOM 2573 N N . VAL A 1 340 ? -16.610 -17.782 40.274 1.00 94.81 340 VAL A N 1
ATOM 2574 C CA . VAL A 1 340 ? -17.560 -16.770 39.808 1.00 94.81 340 VAL A CA 1
ATOM 2575 C C . VAL A 1 340 ? -17.226 -16.432 38.362 1.00 94.81 340 VAL A C 1
ATOM 2577 O O . VAL A 1 340 ? -16.109 -16.008 38.067 1.00 94.81 340 VAL A O 1
ATOM 2580 N N . ASN A 1 341 ? -18.188 -16.622 37.466 1.00 93.56 341 ASN A N 1
ATOM 2581 C CA . ASN A 1 341 ? -18.075 -16.289 36.053 1.00 93.56 341 ASN A CA 1
ATOM 2582 C C . ASN A 1 341 ? -18.775 -14.960 35.792 1.00 93.56 341 ASN A C 1
ATOM 258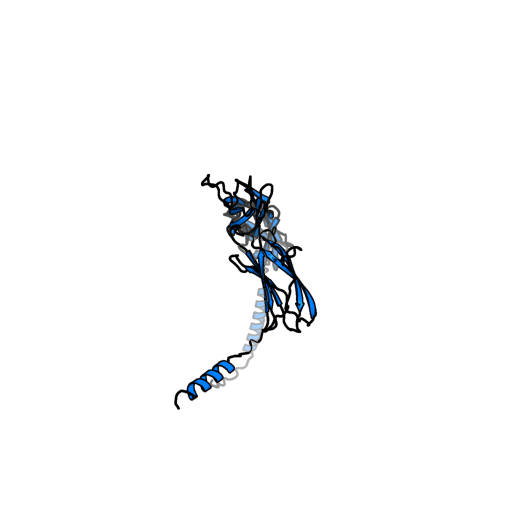4 O O . ASN A 1 341 ? -19.946 -14.792 36.137 1.00 93.56 341 ASN A O 1
ATOM 2588 N N . VAL A 1 342 ? -18.057 -14.045 35.152 1.00 93.50 342 VAL A N 1
ATOM 2589 C CA . VAL A 1 342 ? -18.577 -12.762 34.691 1.00 93.50 342 VAL A CA 1
ATOM 2590 C C . VAL A 1 342 ? -18.689 -12.819 33.179 1.00 93.50 342 VAL A C 1
ATOM 2592 O O . VAL A 1 342 ? -17.725 -13.160 32.488 1.00 93.50 342 VAL A O 1
ATOM 2595 N N . SER A 1 343 ? -19.873 -12.495 32.678 1.00 89.50 343 SER A N 1
ATOM 2596 C CA . SER A 1 343 ? -20.163 -12.368 31.257 1.00 89.50 343 SER A CA 1
ATOM 2597 C C . SER A 1 343 ? -20.605 -10.951 30.934 1.00 89.50 343 SER A C 1
ATOM 2599 O O . SER A 1 343 ? -21.359 -10.351 31.695 1.00 89.50 343 SER A O 1
ATOM 2601 N N . GLU A 1 344 ? -20.150 -10.447 29.801 1.00 87.00 344 GLU A N 1
ATOM 2602 C CA . GLU A 1 344 ? -20.540 -9.178 29.198 1.00 87.00 344 GLU A CA 1
ATOM 2603 C C . GLU A 1 344 ? -21.362 -9.505 27.950 1.00 87.00 344 GLU A C 1
ATOM 2605 O O . GLU A 1 344 ? -20.913 -10.293 27.114 1.00 87.00 344 GLU A O 1
ATOM 2610 N N . ASP A 1 345 ? -22.594 -8.999 27.865 1.00 78.88 345 ASP A N 1
ATOM 2611 C CA . ASP A 1 345 ? -23.498 -9.226 26.723 1.00 78.88 345 ASP A CA 1
ATOM 2612 C C . ASP A 1 345 ? -23.604 -10.703 26.283 1.00 78.88 345 ASP A C 1
ATOM 2614 O O . ASP A 1 345 ? -23.669 -11.054 25.104 1.00 78.88 345 ASP A O 1
ATOM 2618 N N . GLY A 1 346 ? -23.600 -11.606 27.271 1.00 76.00 346 GLY A N 1
ATOM 2619 C CA . GLY A 1 346 ? -23.712 -13.054 27.074 1.00 76.00 346 GLY A CA 1
ATOM 2620 C C . GLY A 1 346 ? -22.406 -13.781 26.729 1.00 76.00 346 GLY A C 1
ATOM 2621 O O . GLY A 1 346 ? -22.416 -15.008 26.632 1.00 76.00 346 GLY A O 1
ATOM 2622 N N . LYS A 1 347 ? -21.276 -13.078 26.590 1.00 80.06 347 LYS A N 1
ATOM 2623 C CA . LYS A 1 347 ? -19.945 -13.678 26.409 1.00 80.06 347 LYS A CA 1
ATOM 2624 C C . LYS A 1 347 ? -19.170 -13.651 27.718 1.00 80.06 347 LYS A C 1
ATOM 2626 O O . LYS A 1 347 ? -19.042 -12.610 28.351 1.00 80.06 347 LYS A O 1
ATOM 2631 N N . GLN A 1 348 ? -18.625 -14.791 28.128 1.00 85.19 348 GLN A N 1
ATOM 2632 C CA . GLN A 1 348 ? -17.806 -14.866 29.337 1.00 85.19 348 GLN A CA 1
ATOM 2633 C C . GLN A 1 348 ? -16.501 -14.077 29.152 1.00 85.19 348 GLN A C 1
ATOM 2635 O O . GLN A 1 348 ? -15.710 -14.394 28.266 1.00 85.19 348 GLN A O 1
ATOM 2640 N N . VAL A 1 349 ? -16.270 -13.080 30.010 1.00 87.19 349 VAL A N 1
ATOM 2641 C CA . VAL A 1 349 ? -15.093 -12.190 29.965 1.00 87.19 349 VAL A CA 1
ATOM 2642 C C . VAL A 1 349 ? -14.050 -12.536 31.025 1.00 87.19 349 VAL A C 1
ATOM 2644 O O . VAL A 1 349 ? -12.852 -12.361 30.805 1.00 87.19 349 VAL A O 1
ATOM 2647 N N . LYS A 1 350 ? -14.470 -13.069 32.181 1.00 89.81 350 LYS A N 1
ATOM 2648 C CA . LYS A 1 350 ? -13.549 -13.479 33.252 1.00 89.81 350 LYS A CA 1
ATOM 2649 C C . LYS A 1 350 ? -14.149 -14.558 34.150 1.00 89.81 350 LYS A C 1
ATOM 2651 O O . LYS A 1 350 ? -15.354 -14.587 34.388 1.00 89.81 350 LYS A O 1
ATOM 2656 N N . THR A 1 351 ? -13.276 -15.382 34.722 1.00 92.69 351 THR A N 1
ATOM 2657 C CA . THR A 1 351 ? -13.590 -16.272 35.846 1.00 92.69 351 THR A CA 1
ATOM 2658 C C . THR A 1 351 ? -12.677 -15.950 37.022 1.00 92.69 351 THR A C 1
ATOM 2660 O O . THR A 1 351 ? -11.458 -15.870 36.863 1.00 92.69 351 THR A O 1
ATOM 2663 N N . LEU A 1 352 ? -13.267 -15.775 38.202 1.00 92.50 352 LEU A N 1
ATOM 2664 C CA . LEU A 1 352 ? -12.567 -15.607 39.473 1.00 92.50 352 LEU A CA 1
ATOM 2665 C C . LEU A 1 352 ? -12.727 -16.869 40.316 1.00 92.50 352 LEU A C 1
ATOM 2667 O O . LEU A 1 352 ? -13.821 -17.420 40.389 1.00 92.50 352 LEU A O 1
ATOM 2671 N N . ASN A 1 353 ? -11.658 -17.295 40.985 1.00 94.00 353 ASN A N 1
ATOM 2672 C CA . ASN A 1 353 ? -11.684 -18.423 41.915 1.00 94.00 353 ASN A CA 1
ATOM 2673 C C . ASN A 1 353 ? -11.534 -17.909 43.348 1.00 94.00 353 ASN A C 1
ATOM 2675 O O . ASN A 1 353 ? -10.634 -17.118 43.632 1.00 94.00 353 ASN A O 1
ATOM 2679 N N . PHE A 1 354 ? -12.399 -18.382 44.240 1.00 94.56 354 PHE A N 1
ATOM 2680 C CA . PHE A 1 354 ? -12.433 -18.002 45.646 1.00 94.56 354 PHE A CA 1
ATOM 2681 C C . PHE A 1 354 ? -12.249 -19.219 46.544 1.00 94.56 354 PHE A C 1
ATOM 2683 O O . PHE A 1 354 ? -12.797 -20.287 46.277 1.00 94.56 354 PHE A O 1
ATOM 2690 N N . ASN A 1 355 ? -11.527 -19.022 47.643 1.00 93.00 355 ASN A N 1
ATOM 2691 C CA . ASN A 1 355 ? -11.272 -20.020 48.670 1.00 93.00 355 ASN A CA 1
ATOM 2692 C C . ASN A 1 355 ? -12.058 -19.685 49.944 1.00 93.00 355 ASN A C 1
ATOM 2694 O O . ASN A 1 355 ? -11.942 -18.591 50.502 1.00 93.00 355 ASN A O 1
ATOM 2698 N N . VAL A 1 356 ? -12.824 -20.652 50.436 1.00 93.12 356 VAL A N 1
ATOM 2699 C CA . VAL A 1 356 ? -13.500 -20.603 51.734 1.00 93.12 356 VAL A CA 1
ATOM 2700 C C . VAL A 1 356 ? -12.819 -21.605 52.654 1.00 93.12 356 VAL A C 1
ATOM 2702 O O . VAL A 1 356 ? -12.943 -22.813 52.456 1.00 93.12 356 VAL A O 1
ATOM 2705 N N . ASN A 1 357 ? -12.092 -21.112 53.654 1.00 92.00 357 ASN A N 1
ATOM 2706 C CA . ASN A 1 357 ? -11.499 -21.953 54.691 1.00 92.00 357 ASN A CA 1
ATOM 2707 C C . ASN A 1 357 ? -12.531 -22.130 55.801 1.00 92.00 357 ASN A C 1
ATOM 2709 O O . ASN A 1 357 ? -12.875 -21.174 56.497 1.00 92.00 357 ASN A O 1
ATOM 2713 N N . VAL A 1 358 ? -13.072 -23.335 55.927 1.00 91.31 358 VAL A N 1
ATOM 2714 C CA . VAL A 1 358 ? -14.090 -23.642 56.926 1.00 91.31 358 VAL A CA 1
ATOM 2715 C C . VAL A 1 358 ? -13.403 -24.127 58.182 1.00 91.31 358 VAL A C 1
ATOM 2717 O O . VAL A 1 358 ? -12.742 -25.156 58.148 1.00 91.31 358 VAL A O 1
ATOM 2720 N N . GLU A 1 359 ? -13.583 -23.401 59.281 1.00 86.94 359 GLU A N 1
ATOM 2721 C CA . GLU A 1 359 ? -13.149 -23.841 60.603 1.00 86.94 359 GLU A CA 1
ATOM 2722 C C . GLU A 1 359 ? -14.209 -24.763 61.212 1.00 86.94 359 GLU A C 1
ATOM 2724 O O . GLU A 1 359 ? -15.421 -24.478 61.194 1.00 86.94 359 GLU A O 1
ATOM 2729 N N . GLY A 1 360 ? -13.743 -25.887 61.758 1.00 69.31 360 GLY A N 1
ATOM 2730 C CA . GLY A 1 360 ? -14.582 -26.814 62.495 1.00 69.31 360 GLY A CA 1
ATOM 2731 C C . GLY A 1 360 ? -15.232 -26.136 63.701 1.00 69.31 360 GLY A C 1
ATOM 2732 O O . GLY A 1 360 ? -14.691 -25.221 64.326 1.00 69.31 360 GLY A O 1
ATOM 2733 N N . ARG A 1 361 ? -16.429 -26.597 64.065 1.00 59.69 361 ARG A N 1
ATOM 2734 C CA . ARG A 1 361 ? -17.059 -26.207 65.326 1.00 59.69 361 ARG A CA 1
ATOM 2735 C C . ARG A 1 361 ? -16.153 -26.702 66.452 1.00 59.69 361 ARG A C 1
ATOM 2737 O O . ARG A 1 361 ? -16.056 -27.908 66.640 1.00 59.69 361 ARG A O 1
ATOM 2744 N N . ASN A 1 362 ? -15.498 -25.784 67.166 1.00 47.94 362 ASN A N 1
ATOM 2745 C CA . ASN A 1 362 ? -14.664 -26.068 68.335 1.00 47.94 362 ASN A CA 1
ATOM 2746 C C . ASN A 1 362 ? -15.234 -27.226 69.176 1.00 47.94 362 ASN A C 1
ATOM 2748 O O . ASN A 1 362 ? -16.139 -27.022 69.984 1.00 47.94 362 ASN A O 1
ATOM 2752 N N . SER A 1 363 ? -14.665 -28.426 69.051 1.00 46.69 363 SER A N 1
ATOM 2753 C CA . SER A 1 363 ? -14.652 -29.388 70.149 1.00 46.69 363 SER A CA 1
ATOM 2754 C C . SER A 1 363 ? -13.476 -29.010 71.044 1.00 46.69 363 SER A C 1
ATOM 2756 O O . SER A 1 363 ? -12.434 -29.670 71.074 1.00 46.69 363 SER A O 1
ATOM 2758 N N . THR A 1 364 ? -13.614 -27.891 71.753 1.00 46.53 364 THR A N 1
ATOM 2759 C CA . THR A 1 364 ? -12.760 -27.572 72.895 1.00 46.53 364 THR A CA 1
ATOM 2760 C C . THR A 1 364 ? -13.028 -28.615 73.969 1.00 46.53 364 THR A C 1
ATOM 2762 O O . THR A 1 364 ? -13.923 -28.426 74.786 1.00 46.53 364 THR A O 1
ATOM 2765 N N . THR A 1 365 ? -12.327 -29.752 73.924 1.00 47.59 365 THR A N 1
ATOM 2766 C CA . THR A 1 365 ? -12.057 -30.595 75.107 1.00 47.59 365 THR A CA 1
ATOM 2767 C C . THR A 1 365 ? -11.059 -31.727 74.863 1.00 47.59 365 THR A C 1
ATOM 2769 O O . THR A 1 365 ? -10.370 -32.090 75.807 1.00 47.59 365 THR A O 1
ATOM 2772 N N . THR A 1 366 ? -10.891 -32.265 73.650 1.00 54.50 366 THR A N 1
ATOM 2773 C CA . THR A 1 366 ? -10.116 -33.520 73.512 1.00 54.50 366 THR A CA 1
ATOM 2774 C C . THR A 1 366 ? -8.625 -33.326 73.215 1.00 54.50 366 THR A C 1
ATOM 2776 O O . THR A 1 366 ? -7.801 -34.030 73.788 1.00 54.50 366 THR A O 1
ATOM 2779 N N . VAL A 1 367 ? -8.231 -32.347 72.391 1.00 54.84 367 VAL A N 1
ATOM 2780 C CA . VAL A 1 367 ? -6.809 -32.200 71.997 1.00 54.84 367 VAL A CA 1
ATOM 2781 C C . VAL A 1 367 ? -5.973 -31.526 73.092 1.00 54.84 367 VAL A C 1
ATOM 2783 O O . VAL A 1 367 ? -4.883 -31.999 73.406 1.00 54.84 367 VAL A O 1
ATOM 2786 N N . VAL A 1 368 ? -6.504 -30.492 73.758 1.00 54.31 368 VAL A N 1
ATOM 2787 C CA . VAL A 1 368 ? -5.811 -29.858 74.895 1.00 54.31 368 VAL A CA 1
ATOM 2788 C C . VAL A 1 368 ? -5.705 -30.828 76.073 1.00 54.31 368 VAL A C 1
ATOM 2790 O O . VAL A 1 368 ? -4.639 -30.910 76.664 1.00 54.31 368 VAL A O 1
ATOM 2793 N N . ALA A 1 369 ? -6.737 -31.628 76.376 1.00 59.28 369 ALA A N 1
ATOM 2794 C CA . ALA A 1 369 ? -6.683 -32.592 77.479 1.00 59.28 369 ALA A CA 1
ATOM 2795 C C . ALA A 1 369 ? -5.640 -33.700 77.261 1.00 59.28 369 ALA A C 1
ATOM 2797 O O . ALA A 1 369 ? -4.959 -34.076 78.210 1.00 59.28 369 ALA A O 1
ATOM 2798 N N . ILE A 1 370 ? -5.465 -34.188 76.026 1.00 65.94 370 ILE A N 1
ATOM 2799 C CA . ILE A 1 370 ? -4.457 -35.215 75.720 1.00 65.94 370 ILE A CA 1
ATOM 2800 C C . ILE A 1 370 ? -3.041 -34.630 75.816 1.00 65.94 370 ILE A C 1
ATOM 2802 O O . ILE A 1 370 ? -2.176 -35.241 76.438 1.00 65.94 370 ILE A O 1
ATOM 2806 N N . VAL A 1 371 ? -2.802 -33.425 75.284 1.00 70.88 371 VAL A N 1
ATOM 2807 C CA . VAL A 1 371 ? -1.482 -32.772 75.376 1.00 70.88 371 VAL A CA 1
ATOM 2808 C C . VAL A 1 371 ? -1.135 -32.416 76.828 1.00 70.88 371 VAL A C 1
ATOM 2810 O O . VAL A 1 371 ? -0.019 -32.681 77.272 1.00 70.88 371 VAL A O 1
ATOM 2813 N N . LEU A 1 372 ? -2.092 -31.900 77.610 1.00 72.00 372 LEU A N 1
ATOM 2814 C CA . LEU A 1 372 ? -1.890 -31.587 79.032 1.00 72.00 372 LEU A CA 1
ATOM 2815 C C . LEU A 1 372 ? -1.695 -32.857 79.875 1.00 72.00 372 LEU A C 1
ATOM 2817 O O . LEU A 1 372 ? -0.853 -32.859 80.769 1.00 72.00 372 LEU A O 1
ATOM 2821 N N . ALA A 1 373 ? -2.400 -33.951 79.566 1.00 76.56 373 ALA A N 1
ATOM 2822 C CA . ALA A 1 373 ? -2.212 -35.238 80.236 1.00 76.56 373 ALA A CA 1
ATOM 2823 C C . ALA A 1 373 ? -0.824 -35.834 79.958 1.00 76.56 373 ALA A C 1
ATOM 2825 O O . ALA A 1 373 ? -0.177 -36.316 80.885 1.00 76.56 373 ALA A O 1
ATOM 2826 N N . VAL A 1 374 ? -0.326 -35.751 78.719 1.00 81.38 374 VAL A N 1
ATOM 2827 C CA . VAL A 1 374 ? 1.032 -36.210 78.379 1.00 81.38 374 VAL A CA 1
ATOM 2828 C C . VAL A 1 374 ? 2.087 -35.359 79.087 1.00 81.38 374 VAL A C 1
ATOM 2830 O O . VAL A 1 374 ? 3.001 -35.916 79.690 1.00 81.38 374 VAL A O 1
ATOM 2833 N N . ILE A 1 375 ? 1.942 -34.029 79.102 1.00 81.56 375 ILE A N 1
ATOM 2834 C CA . ILE A 1 375 ? 2.860 -33.134 79.828 1.00 81.56 375 ILE A CA 1
ATOM 2835 C C . ILE A 1 375 ? 2.846 -33.434 81.335 1.00 81.56 375 ILE A C 1
ATOM 2837 O O . ILE A 1 375 ? 3.903 -33.470 81.963 1.00 81.56 375 ILE A O 1
ATOM 2841 N N . LEU A 1 376 ? 1.674 -33.706 81.916 1.00 83.31 376 LEU A N 1
ATOM 2842 C CA . LEU A 1 376 ? 1.535 -34.020 83.337 1.00 83.31 376 LEU A CA 1
ATOM 2843 C C . LEU A 1 376 ? 2.150 -35.383 83.690 1.00 83.31 376 LEU A C 1
ATOM 2845 O O . LEU A 1 376 ? 2.838 -35.493 84.701 1.00 83.31 376 LEU A O 1
ATOM 2849 N N . VAL A 1 377 ? 1.990 -36.400 82.838 1.00 84.62 377 VAL A N 1
ATOM 2850 C CA . VAL A 1 377 ? 2.650 -37.706 83.011 1.00 84.62 377 VAL A CA 1
ATOM 2851 C C . VAL A 1 377 ? 4.170 -37.573 82.895 1.00 84.62 377 VAL A C 1
ATOM 2853 O O . VAL A 1 377 ? 4.895 -38.118 83.727 1.00 84.62 377 VAL A O 1
ATOM 2856 N N . VAL A 1 378 ? 4.667 -36.803 81.921 1.00 86.50 378 VAL A N 1
ATOM 2857 C CA . VAL A 1 378 ? 6.106 -36.539 81.773 1.00 86.50 378 VAL A CA 1
ATOM 2858 C C . VAL A 1 378 ? 6.653 -35.802 82.999 1.00 86.50 378 VAL A C 1
ATOM 2860 O O . VAL A 1 378 ? 7.689 -36.201 83.527 1.00 86.50 378 VAL A O 1
ATOM 2863 N N . LEU A 1 379 ? 5.948 -34.791 83.516 1.00 83.12 379 LEU A N 1
ATOM 2864 C CA . LEU A 1 379 ? 6.347 -34.076 84.733 1.00 83.12 379 LEU A CA 1
ATOM 2865 C C . LEU A 1 379 ? 6.391 -34.988 85.964 1.00 83.12 379 LEU A C 1
ATOM 2867 O O . LEU A 1 379 ? 7.326 -34.886 86.754 1.00 83.12 379 LEU A O 1
ATOM 2871 N N . VAL A 1 380 ? 5.434 -35.908 86.114 1.00 83.19 380 VAL A N 1
ATOM 2872 C CA . VAL A 1 380 ? 5.432 -36.883 87.217 1.00 83.19 380 VAL A CA 1
ATOM 2873 C C . VAL A 1 380 ? 6.611 -37.852 87.102 1.00 83.19 380 VAL A C 1
ATOM 2875 O O . VAL A 1 380 ? 7.280 -38.110 88.102 1.00 83.19 380 VAL A O 1
ATOM 2878 N N . ILE A 1 381 ? 6.929 -38.341 85.899 1.00 83.38 381 ILE A N 1
ATOM 2879 C CA . ILE A 1 381 ? 8.104 -39.200 85.677 1.00 83.38 381 ILE A CA 1
ATOM 2880 C C . ILE A 1 381 ? 9.393 -38.436 86.005 1.00 83.38 381 ILE A C 1
ATOM 2882 O O . ILE A 1 381 ? 10.245 -38.957 86.722 1.00 83.38 381 ILE A O 1
ATOM 2886 N N . VAL A 1 382 ? 9.527 -37.187 85.549 1.00 79.19 382 VAL A N 1
ATOM 2887 C CA . VAL A 1 382 ? 10.690 -36.338 85.854 1.00 79.19 382 VAL A CA 1
ATOM 2888 C C . VAL A 1 382 ? 10.810 -36.077 87.358 1.00 79.19 382 VAL A C 1
ATOM 2890 O O . VAL A 1 382 ? 11.915 -36.142 87.891 1.00 79.19 382 VAL A O 1
ATOM 2893 N N . LEU A 1 383 ? 9.699 -35.853 88.067 1.00 77.69 383 LEU A N 1
ATOM 2894 C CA . LEU A 1 383 ? 9.688 -35.654 89.518 1.00 77.69 383 LEU A CA 1
ATOM 2895 C C . LEU A 1 383 ? 10.124 -36.918 90.276 1.00 77.69 383 LEU A C 1
ATOM 2897 O O . LEU A 1 383 ? 10.928 -36.830 91.201 1.00 77.69 383 LEU A O 1
ATOM 2901 N N . ILE A 1 384 ? 9.644 -38.097 89.862 1.00 78.12 384 ILE A N 1
ATOM 2902 C CA . ILE A 1 384 ? 10.068 -39.383 90.437 1.00 78.12 384 ILE A CA 1
ATOM 2903 C C . ILE A 1 384 ? 11.565 -39.597 90.195 1.00 78.12 384 ILE A C 1
ATOM 2905 O O . ILE A 1 384 ? 12.286 -39.974 91.118 1.00 78.12 384 ILE A O 1
ATOM 2909 N N . VAL A 1 385 ? 12.055 -39.304 88.987 1.00 73.56 385 VAL A N 1
ATOM 2910 C CA . VAL A 1 385 ? 13.481 -39.405 88.636 1.00 73.56 385 VAL A CA 1
ATOM 2911 C C . VAL A 1 385 ? 14.334 -38.400 89.421 1.00 73.56 385 VAL A C 1
ATOM 2913 O O . VAL A 1 385 ? 15.448 -38.731 89.820 1.00 73.56 385 VAL A O 1
ATOM 2916 N N . LEU A 1 386 ? 13.829 -37.194 89.693 1.00 67.44 386 LEU A N 1
ATOM 2917 C CA . LEU A 1 386 ? 14.520 -36.189 90.509 1.00 67.44 386 LEU A CA 1
ATOM 2918 C C . LEU A 1 386 ? 14.562 -36.565 91.995 1.00 67.44 386 LEU A C 1
ATOM 2920 O O . LEU A 1 386 ? 15.589 -36.357 92.633 1.00 67.44 386 LEU A O 1
ATOM 2924 N N . LEU A 1 387 ? 13.493 -37.154 92.539 1.00 68.12 387 LEU A N 1
ATOM 2925 C CA . LEU A 1 387 ? 13.444 -37.600 93.937 1.00 68.12 387 LEU A CA 1
ATOM 2926 C C . LEU A 1 387 ? 14.251 -38.881 94.196 1.00 68.12 387 LEU A C 1
ATOM 2928 O O . LEU A 1 387 ? 14.649 -39.128 95.331 1.00 68.12 387 LEU A O 1
ATOM 2932 N N . THR A 1 388 ? 14.505 -39.694 93.167 1.00 64.81 388 THR A N 1
ATOM 2933 C CA . THR A 1 388 ? 15.262 -40.955 93.290 1.00 64.81 388 THR A CA 1
ATOM 2934 C C . THR A 1 388 ? 16.726 -40.852 92.860 1.00 64.81 388 THR A C 1
ATOM 2936 O O . THR A 1 388 ? 17.469 -41.822 93.010 1.00 64.81 388 THR A O 1
ATOM 2939 N N . ARG A 1 389 ? 17.186 -39.693 92.367 1.00 60.53 389 ARG A N 1
ATOM 2940 C CA . ARG A 1 389 ? 18.594 -39.495 91.999 1.00 60.53 389 ARG A CA 1
ATOM 2941 C C . ARG A 1 389 ? 19.458 -39.161 93.226 1.00 60.53 389 ARG A C 1
ATOM 2943 O O . ARG A 1 389 ? 19.243 -38.124 93.853 1.00 60.53 389 ARG A O 1
ATOM 2950 N N . PRO A 1 390 ? 20.473 -39.984 93.553 1.00 58.84 390 PRO A N 1
ATOM 2951 C CA . PRO A 1 390 ? 21.454 -39.652 94.579 1.00 58.84 390 PRO A CA 1
ATOM 2952 C C . PRO A 1 390 ? 22.286 -38.443 94.137 1.00 58.84 390 PRO A C 1
ATOM 2954 O O . PRO A 1 390 ? 22.704 -38.362 92.981 1.00 58.84 390 PRO A O 1
ATOM 2957 N N . GLN A 1 391 ? 22.544 -37.519 95.064 1.00 59.16 391 GLN A N 1
ATOM 2958 C CA . GLN A 1 391 ? 23.418 -36.362 94.857 1.00 59.16 391 GLN A CA 1
ATOM 2959 C C . GLN A 1 391 ? 24.832 -36.840 94.486 1.00 59.16 391 GLN A C 1
ATOM 2961 O O . GLN A 1 391 ? 25.561 -37.357 95.334 1.00 59.16 391 GLN A O 1
ATOM 2966 N N . ALA A 1 392 ? 25.210 -36.676 93.218 1.00 54.66 392 ALA A N 1
ATOM 2967 C CA . ALA A 1 392 ? 26.558 -36.936 92.730 1.00 54.66 392 ALA A CA 1
ATOM 2968 C C . ALA A 1 392 ? 27.298 -35.610 92.510 1.00 54.66 392 ALA A C 1
ATOM 2970 O O . ALA A 1 392 ? 26.752 -34.643 91.984 1.00 54.66 392 ALA A O 1
ATOM 2971 N N . LYS A 1 393 ? 28.534 -35.605 93.006 1.00 47.72 393 LYS A N 1
ATOM 2972 C CA . LYS A 1 393 ? 29.427 -34.474 93.253 1.00 47.72 393 LYS A CA 1
ATOM 2973 C C . LYS A 1 393 ? 29.715 -33.630 92.006 1.00 47.72 393 LYS A C 1
ATOM 2975 O O . LYS A 1 393 ? 29.940 -34.168 90.927 1.00 47.72 393 LYS A O 1
ATOM 2980 N N . MET A 1 394 ? 29.784 -32.314 92.218 1.00 47.19 394 MET A N 1
ATOM 2981 C CA . MET A 1 394 ? 30.427 -31.357 91.315 1.00 47.19 394 MET A CA 1
ATOM 2982 C C . MET A 1 394 ? 31.906 -31.709 91.144 1.00 47.19 394 MET A C 1
ATOM 2984 O O . MET A 1 394 ? 32.646 -31.715 92.127 1.00 47.19 394 MET A O 1
ATOM 2988 N N . GLU A 1 395 ? 32.333 -31.885 89.899 1.00 44.28 395 GLU A N 1
ATOM 2989 C CA . GLU A 1 395 ? 33.695 -31.561 89.487 1.00 44.28 395 GLU A CA 1
ATOM 2990 C C . GLU A 1 395 ? 33.638 -30.486 88.403 1.00 44.28 395 GLU A C 1
ATOM 2992 O O . GLU A 1 395 ? 32.875 -30.556 87.439 1.00 44.28 395 GLU A O 1
ATOM 2997 N N . VAL A 1 396 ? 34.409 -29.437 88.663 1.00 51.53 396 VAL A N 1
ATOM 2998 C CA . VAL A 1 396 ? 34.612 -28.250 87.843 1.00 51.53 396 VAL A CA 1
ATOM 2999 C C . VAL A 1 396 ? 35.776 -28.537 86.901 1.00 51.53 396 VAL A C 1
ATOM 3001 O O . VAL A 1 396 ? 36.845 -28.922 87.368 1.00 51.53 396 VAL A O 1
ATOM 3004 N N . SER A 1 397 ? 35.606 -28.281 85.604 1.00 47.12 397 SER A N 1
ATOM 3005 C CA . SER A 1 397 ? 36.736 -28.068 84.693 1.00 47.12 397 SER A CA 1
ATOM 3006 C C . SER A 1 397 ? 36.365 -27.095 83.566 1.00 47.12 397 SER A C 1
ATOM 3008 O O . SER A 1 397 ? 35.718 -27.449 82.584 1.00 47.12 397 SER A O 1
ATOM 3010 N N . GLU A 1 398 ? 36.720 -25.834 83.791 1.00 48.25 398 GLU A N 1
ATOM 3011 C CA . GLU A 1 398 ? 37.486 -24.958 82.895 1.00 48.25 398 GLU A CA 1
ATOM 3012 C C . GLU A 1 398 ? 37.934 -25.529 81.522 1.00 48.25 398 GLU A C 1
ATOM 3014 O O . GLU A 1 398 ? 38.680 -26.505 81.482 1.00 48.25 398 GLU A O 1
ATOM 3019 N N . ASN A 1 399 ? 37.571 -24.873 80.402 1.00 39.12 399 ASN A N 1
ATOM 3020 C CA . ASN A 1 399 ? 38.457 -23.973 79.620 1.00 39.12 399 ASN A CA 1
ATOM 3021 C C . ASN A 1 399 ? 38.125 -23.823 78.114 1.00 39.12 399 ASN A C 1
ATOM 3023 O O . ASN A 1 399 ? 37.780 -24.787 77.442 1.00 39.12 399 ASN A O 1
ATOM 3027 N N . TYR A 1 400 ? 38.300 -22.563 77.667 1.00 42.75 400 TYR A N 1
ATOM 3028 C CA . TYR A 1 400 ? 38.682 -21.969 76.362 1.00 42.75 400 TYR A CA 1
ATOM 3029 C C . TYR A 1 400 ? 38.727 -22.893 75.124 1.00 42.75 400 TYR A C 1
ATOM 3031 O O . TYR A 1 400 ? 39.347 -23.950 75.162 1.00 42.75 400 TYR A O 1
ATOM 3039 N N . TYR A 1 401 ? 38.153 -22.543 73.969 1.00 45.38 401 TYR A N 1
ATOM 3040 C CA . TYR A 1 401 ? 38.199 -21.282 73.207 1.00 45.38 401 TYR A CA 1
ATOM 3041 C C . TYR A 1 401 ? 36.905 -21.037 72.423 1.00 45.38 401 TYR A C 1
ATOM 3043 O O . TYR A 1 401 ? 36.282 -22.040 72.003 1.00 45.38 401 TYR A O 1
#

Solvent-accessible surface area (backbone atoms only — not comparable to full-atom values): 22598 Å² total; per-residue (Å²): 128,78,74,66,59,58,59,56,57,55,54,57,57,64,67,66,67,72,67,76,79,75,75,78,75,49,54,39,94,57,68,52,40,24,51,74,83,43,67,42,79,90,42,74,51,72,79,48,47,40,49,40,73,40,47,38,36,44,33,38,41,24,69,44,72,44,64,62,26,31,47,38,41,33,44,42,75,58,99,60,86,43,67,38,66,56,72,71,42,71,47,48,52,77,41,74,47,77,46,80,44,69,42,64,41,63,60,86,71,60,84,91,59,69,36,32,44,36,40,35,42,35,41,89,91,41,57,36,77,51,80,36,64,42,44,69,38,59,42,62,57,34,47,40,69,81,41,79,49,62,64,64,62,46,53,39,52,37,70,48,59,35,40,37,32,41,31,33,57,12,68,40,64,44,58,69,26,31,38,36,42,32,30,73,95,75,73,39,72,48,78,45,82,71,44,67,27,33,16,79,83,58,84,76,80,85,49,100,80,76,36,35,53,51,78,48,77,46,74,46,74,38,56,57,88,35,64,52,46,78,44,57,40,40,38,36,41,33,44,95,77,32,64,29,77,50,77,46,73,27,34,34,53,23,54,61,74,34,60,49,80,45,65,83,53,52,64,52,76,42,47,58,61,42,79,45,78,37,45,38,37,40,33,27,72,30,83,61,71,44,52,38,39,47,47,68,51,71,35,96,56,37,53,60,48,60,77,58,41,64,48,76,39,48,31,71,34,69,49,77,39,46,36,36,40,28,39,34,86,81,55,69,59,46,79,45,66,36,42,38,40,36,18,49,84,87,42,80,76,49,76,48,69,35,38,40,35,32,42,60,78,81,73,88,61,61,67,65,51,53,54,51,49,51,52,51,51,52,52,52,52,52,49,52,53,60,76,69,54,78,93,73,81,91,80,89,78,91,79,88,134

Mean predicted aligned error: 17.01 Å

Sequence (401 aa):
MKNKLFAILGLTFVLLSLVSMVSASELTNSVDLTVSGVDITTTTVSGLEAGETVPVRVVFTATEDVEDVRVKVWLAGYRDEVYTSTSRFDILNGSTYSRLLSLTLPGDIDLSESYNLNLRIEGKDKSFEQIYSLKLQRQTYNLDLLSVDVPTEIEAGSSLPVNVVVKNRGLKRSEDVFIVVRIPSLGVERKVYAGDVVSKDSAEEDDDNDNDAVEKTIYLSIPEETLEGHYTVEVTAYDSDSEATAQRTIKISGTGSATEVLAASASKTVKTGDVVSFDVVLVNTGSNMKIYSISASNAVGLNVEVSEPILTVSGDSSKIVKVTAKPNSKLVEGTYVFSVNVSEDGKQVKTLNFNVNVEGRNSTTTVVAIVLAVILVVLVIVLIVLLTRPQAKMEVSENYY

Radius of gyration: 46.54 Å; Cα contacts (8 Å, |Δi|>4): 902; chains: 1; bounding box: 109×70×133 Å

Secondary structure (DSSP, 8-state):
--TTHHHHHHHHHHHS-------PPPS-S-EEEEETTEE-SSS-EEEEETT-EEEEEEEEE-SS-EEEEEEEEEEESSSS-EEEEPPPEEE-TT-EEEEEEEEE--SS--TTS-EEEEEEEE-SS-EEEEEEEEEEE--SS-EEEEEEE--SEEETTSEEEEEEEEEE-SSSPEEEEEEEEEEGGGTEEEEEEEEEE--TT---TT-TT--SEEEEEEEEEPPTTPPSEEEEEEEEEE-SS-EEEEEEEEEEE--TTSEEEEES-SEEEEETT--EEEEEEEEE-SSS-EEEEEEEPPPTTEEEEES-SEEEE-TTEEEEEEEEEEE-TTPPSEEEEEEEEEEETTEEEEEEEEEEEEEP---TTHHHHHHHHHHHHHHHHHHHHHHH-------------

Foldseek 3Di:
DPPVVVVVVVVVVVVVPPPPPPPPDAQFPDKFKDKQNHTQPPDADDDAAAQDWIKIKIKTAGQAKAFFKKKKKWKPFDPDIFIWIDGTGIHHHRDMDIDITITGHHLQDDQVTWMKIKIWIDGDPHIDIDITTYHYAHAQWEKEWPDWDWDQEEEAQDKTKIKTKIFTSHPAKFAFKKKKKDFVVQPWIDIDTQGIAGHPPDPPPPDPPHHRMTIDIDIIGGHQQDDWDKTKMKMWMDGPPYIYIDIDIHTYPHCPVQKDKDWPDQEDEDEAFDKDKTKIKIFRQGQAKWKKAKDKDDWVQKDKDKPPRIDIAHHRGMDIIIIMIHGHNPDDFDKTKMKMFMDIPNHTDDIGIHIYGYDYDDPPPDPVVVVVVVVVVVVVVVVVVVVPDDDDDDDDDDDDD